Protein AF-0000000070610075 (afdb_homodimer)

pLDDT: mean 89.37, std 13.13, range [22.16, 98.75]

InterPro domains:
  IPR001683 Phox homology [PF00787] (9-85)
  IPR001683 Phox homology [PS50195] (1-91)
  IPR001683 Phox homology [SM00312] (6-87)
  IPR019497 Sorting nexin protein, WASP-binding domain [PF10456] (89-323)
  IPR027267 AH/BAR domain superfamily [G3DSA:1.20.1270.60] (136-324)
  IPR036871 PX domain superfamily [G3DSA:3.30.1520.10] (2-102)
  IPR036871 PX domain superfamily [SSF64268] (10-88)

Structure (mmCIF, N/CA/C/O backbone):
data_AF-0000000070610075-model_v1
#
loop_
_entity.id
_entity.type
_entity.pdbx_description
1 polymer 'Putative sorting nexin lst-4 isoform X2'
#
loop_
_atom_site.group_PDB
_atom_site.id
_atom_site.type_symbol
_atom_site.label_atom_id
_atom_site.label_alt_id
_atom_site.label_comp_id
_atom_site.label_asym_id
_atom_site.label_entity_id
_atom_site.label_seq_id
_atom_site.pdbx_PDB_ins_code
_atom_site.Cartn_x
_atom_site.Cartn_y
_atom_site.Cartn_z
_atom_site.occupancy
_atom_site.B_iso_or_equiv
_atom_site.auth_seq_id
_atom_site.auth_comp_id
_atom_site.auth_asym_id
_atom_site.auth_atom_id
_atom_site.pdbx_PDB_model_num
ATOM 1 N N . MET A 1 1 ? -6.066 -34.938 -38.594 1 22.48 1 MET A N 1
ATOM 2 C CA . MET A 1 1 ? -7.516 -35.031 -38.75 1 22.48 1 MET A CA 1
ATOM 3 C C . MET A 1 1 ? -8.227 -34.594 -37.5 1 22.48 1 MET A C 1
ATOM 5 O O . MET A 1 1 ? -9.328 -34.031 -37.531 1 22.48 1 MET A O 1
ATOM 9 N N . LEU A 1 2 ? -7.781 -35.125 -36.25 1 25.64 2 LEU A N 1
ATOM 10 C CA . LEU A 1 2 ? -8.727 -35.031 -35.156 1 25.64 2 LEU A CA 1
ATOM 11 C C . LEU A 1 2 ? -8.773 -33.625 -34.594 1 25.64 2 LEU A C 1
ATOM 13 O O . LEU A 1 2 ? -8.016 -33.281 -33.656 1 25.64 2 LEU A O 1
ATOM 17 N N . SER A 1 3 ? -8.734 -32.656 -35.531 1 30.2 3 SER A N 1
ATOM 18 C CA . SER A 1 3 ? -8.742 -31.266 -35.125 1 30.2 3 SER A CA 1
ATOM 19 C C . SER A 1 3 ? -10.047 -30.891 -34.438 1 30.2 3 SER A C 1
ATOM 21 O O . SER A 1 3 ? -10.406 -29.703 -34.375 1 30.2 3 SER A O 1
ATOM 23 N N . ALA A 1 4 ? -10.992 -31.828 -34.094 1 33.69 4 ALA A N 1
ATOM 24 C CA . ALA A 1 4 ? -12.328 -31.438 -33.625 1 33.69 4 ALA A CA 1
ATOM 25 C C . ALA A 1 4 ? -12.25 -30.719 -32.281 1 33.69 4 ALA A C 1
ATOM 27 O O . ALA A 1 4 ? -12.148 -31.375 -31.25 1 33.69 4 ALA A O 1
ATOM 28 N N . ARG A 1 5 ? -11.672 -29.5 -32.188 1 34.66 5 ARG A N 1
ATOM 29 C CA . ARG A 1 5 ? -11.75 -28.641 -31 1 34.66 5 ARG A CA 1
ATOM 30 C C . ARG A 1 5 ? -13.203 -28.344 -30.641 1 34.66 5 ARG A C 1
ATOM 32 O O . ARG A 1 5 ? -13.859 -27.547 -31.312 1 34.66 5 ARG A O 1
ATOM 39 N N . LYS A 1 6 ? -14.133 -29.266 -30.312 1 39.03 6 LYS A N 1
ATOM 40 C CA . LYS A 1 6 ? -15.5 -29.016 -29.875 1 39.03 6 LYS A CA 1
ATOM 41 C C . LYS A 1 6 ? -15.578 -27.844 -28.906 1 39.03 6 LYS A C 1
ATOM 43 O O . LYS A 1 6 ? -14.844 -27.812 -27.906 1 39.03 6 LYS A O 1
ATOM 48 N N . GLN A 1 7 ? -15.945 -26.719 -29.344 1 37 7 GLN A N 1
ATOM 49 C CA . GLN A 1 7 ? -16.344 -25.531 -28.594 1 37 7 GLN A CA 1
ATOM 50 C C . GLN A 1 7 ? -17.125 -25.906 -27.328 1 37 7 GLN A C 1
ATOM 52 O O . GLN A 1 7 ? -18.25 -26.406 -27.422 1 37 7 GLN A O 1
ATOM 57 N N . PHE A 1 8 ? -16.578 -26.297 -26.297 1 44 8 PHE A N 1
ATOM 58 C CA . PHE A 1 8 ? -17.125 -26.672 -25.016 1 44 8 PHE A CA 1
ATOM 59 C C . PHE A 1 8 ? -17.984 -25.562 -24.422 1 44 8 PHE A C 1
ATOM 61 O O . PHE A 1 8 ? -17.547 -24.422 -24.328 1 44 8 PHE A O 1
ATOM 68 N N . SER A 1 9 ? -19.234 -25.609 -24.672 1 42.66 9 SER A N 1
ATOM 69 C CA . SER A 1 9 ? -20.156 -24.609 -24.141 1 42.66 9 SER A CA 1
ATOM 70 C C . SER A 1 9 ? -20.031 -24.484 -22.625 1 42.66 9 SER A C 1
ATOM 72 O O . SER A 1 9 ? -19.953 -25.5 -21.922 1 42.66 9 SER A O 1
ATOM 74 N N . LYS A 1 10 ? -19.797 -23.406 -22.062 1 51.94 10 LYS A N 1
ATOM 75 C CA . LYS A 1 10 ? -19.844 -22.906 -20.688 1 51.94 10 LYS A CA 1
ATOM 76 C C . LYS A 1 10 ? -21.031 -23.484 -19.922 1 51.94 10 LYS A C 1
ATOM 78 O O . LYS A 1 10 ? -21 -23.594 -18.703 1 51.94 10 LYS A O 1
ATOM 83 N N . GLN A 1 11 ? -21.984 -23.906 -20.625 1 51.22 11 GLN A N 1
ATOM 84 C CA . GLN A 1 11 ? -23.281 -24.234 -20.047 1 51.22 11 GLN A CA 1
ATOM 85 C C . GLN A 1 11 ? -23.266 -25.641 -19.422 1 51.22 11 GLN A C 1
ATOM 87 O O . GLN A 1 11 ? -23.953 -25.891 -18.438 1 51.22 11 GLN A O 1
ATOM 92 N N . SER A 1 12 ? -22.594 -26.578 -19.938 1 51.31 12 SER A N 1
ATOM 93 C CA . SER A 1 12 ? -22.766 -27.953 -19.5 1 51.31 12 SER A CA 1
ATOM 94 C C . SER A 1 12 ? -22 -28.219 -18.203 1 51.31 12 SER A C 1
ATOM 96 O O . SER A 1 12 ? -22.453 -28.984 -17.344 1 51.31 12 SER A O 1
ATOM 98 N N . VAL A 1 13 ? -20.844 -27.734 -17.953 1 57.19 13 VAL A N 1
ATOM 99 C CA . VAL A 1 13 ? -20.047 -27.969 -16.75 1 57.19 13 VAL A CA 1
ATOM 100 C C . VAL A 1 13 ? -20.703 -27.328 -15.547 1 57.19 13 VAL A C 1
ATOM 102 O O . VAL A 1 13 ? -20.516 -27.766 -14.406 1 57.19 13 VAL A O 1
ATOM 105 N N . SER A 1 14 ? -21.578 -26.297 -15.875 1 59.12 14 SER A N 1
ATOM 106 C CA . SER A 1 14 ? -22.188 -25.484 -14.828 1 59.12 14 SER A CA 1
ATOM 107 C C . SER A 1 14 ? -23.172 -26.297 -13.992 1 59.12 14 SER A C 1
ATOM 109 O O . SER A 1 14 ? -23.609 -25.844 -12.938 1 59.12 14 SER A O 1
ATOM 111 N N . ARG A 1 15 ? -23.203 -27.719 -14.438 1 65.38 15 ARG A N 1
ATOM 112 C CA . ARG A 1 15 ? -24.234 -28.406 -13.68 1 65.38 15 ARG A CA 1
ATOM 113 C C . ARG A 1 15 ? -23.625 -29.516 -12.82 1 65.38 15 ARG A C 1
ATOM 115 O O . ARG A 1 15 ? -24.344 -30.266 -12.164 1 65.38 15 ARG A O 1
ATOM 122 N N . ARG A 1 16 ? -22.375 -29.562 -12.805 1 85.31 16 ARG A N 1
ATOM 123 C CA . ARG A 1 16 ? -21.734 -30.641 -12.062 1 85.31 16 ARG A CA 1
ATOM 124 C C . ARG A 1 16 ? -21.5 -30.234 -10.609 1 85.31 16 ARG A C 1
ATOM 126 O O . ARG A 1 16 ? -21.141 -29.094 -10.328 1 85.31 16 ARG A O 1
ATOM 133 N N . ARG A 1 17 ? -21.844 -31.297 -9.773 1 86.19 17 ARG A N 1
ATOM 134 C CA . ARG A 1 17 ? -21.547 -31.125 -8.352 1 86.19 17 ARG A CA 1
ATOM 135 C C . ARG A 1 17 ? -20.141 -31.578 -8.023 1 86.19 17 ARG A C 1
ATOM 137 O O . ARG A 1 17 ? -19.484 -32.25 -8.828 1 86.19 17 ARG A O 1
ATOM 144 N N . TYR A 1 18 ? -19.656 -31.266 -6.855 1 89.88 18 TYR A N 1
ATOM 145 C CA . TYR A 1 18 ? -18.281 -31.578 -6.453 1 89.88 18 TYR A CA 1
ATOM 146 C C . TYR A 1 18 ? -18.047 -33.062 -6.41 1 89.88 18 TYR A C 1
ATOM 148 O O . TYR A 1 18 ? -16.969 -33.562 -6.742 1 89.88 18 TYR A O 1
ATOM 156 N N . LYS A 1 19 ? -19.078 -33.781 -6.023 1 90.81 19 LYS A N 1
ATOM 157 C CA . LYS A 1 19 ? -18.938 -35.219 -5.945 1 90.81 19 LYS A CA 1
ATOM 158 C C . LYS A 1 19 ? -18.609 -35.844 -7.312 1 90.81 19 LYS A C 1
ATOM 160 O O . LYS A 1 19 ? -17.906 -36.844 -7.41 1 90.81 19 LYS A O 1
ATOM 165 N N . HIS A 1 20 ? -19.125 -35.25 -8.391 1 92.5 20 HIS A N 1
ATOM 166 C CA . HIS A 1 20 ? -18.828 -35.688 -9.742 1 92.5 20 HIS A CA 1
ATOM 167 C C . HIS A 1 20 ? -17.359 -35.438 -10.102 1 92.5 20 HIS A C 1
ATOM 169 O O . HIS A 1 20 ? -16.703 -36.281 -10.719 1 92.5 20 HIS A O 1
ATOM 175 N N . PHE A 1 21 ? -16.891 -34.312 -9.648 1 94.06 21 PHE A N 1
ATOM 176 C CA . PHE A 1 21 ? -15.492 -33.938 -9.875 1 94.06 21 PHE A CA 1
ATOM 177 C C . PHE A 1 21 ? -14.57 -34.906 -9.117 1 94.06 21 PHE A C 1
ATOM 179 O O . PHE A 1 21 ? -13.555 -35.344 -9.656 1 94.06 21 PHE A O 1
ATOM 186 N N . ASP A 1 22 ? -14.961 -35.188 -7.961 1 93.88 22 ASP A N 1
ATOM 187 C CA . ASP A 1 22 ? -14.195 -36.125 -7.156 1 93.88 22 ASP A CA 1
ATOM 188 C C . ASP A 1 22 ? -14.094 -37.469 -7.844 1 93.88 22 ASP A C 1
ATOM 190 O O . ASP A 1 22 ? -13.016 -38.062 -7.906 1 93.88 22 ASP A O 1
ATOM 194 N N . TRP A 1 23 ? -15.133 -37.875 -8.352 1 94.88 23 TRP A N 1
ATOM 195 C CA . TRP A 1 23 ? -15.172 -39.188 -9.016 1 94.88 23 TRP A CA 1
ATOM 196 C C . TRP A 1 23 ? -14.297 -39.188 -10.266 1 94.88 23 TRP A C 1
ATOM 198 O O . TRP A 1 23 ? -13.5 -40.094 -10.469 1 94.88 23 TRP A O 1
ATOM 208 N N . ILE A 1 24 ? -14.539 -38.219 -11.133 1 95.62 24 ILE A N 1
ATOM 209 C CA . ILE A 1 24 ? -13.812 -38.219 -12.398 1 95.62 24 ILE A CA 1
ATOM 210 C C . ILE A 1 24 ? -12.32 -38.062 -12.133 1 95.62 24 ILE A C 1
ATOM 212 O O . ILE A 1 24 ? -11.492 -38.625 -12.836 1 95.62 24 ILE A O 1
ATOM 216 N N . HIS A 1 25 ? -11.977 -37.25 -11.148 1 95.38 25 HIS A N 1
ATOM 217 C CA . HIS A 1 25 ? -10.57 -37.094 -10.797 1 95.38 25 HIS A CA 1
ATOM 218 C C . HIS A 1 25 ? -9.953 -38.406 -10.375 1 95.38 25 HIS A C 1
ATOM 220 O O . HIS A 1 25 ? -8.883 -38.781 -10.859 1 95.38 25 HIS A O 1
ATOM 226 N N . THR A 1 26 ? -10.625 -39.125 -9.531 1 94.44 26 THR A N 1
ATOM 227 C CA . THR A 1 26 ? -10.164 -40.406 -9.047 1 94.44 26 THR A CA 1
ATOM 228 C C . THR A 1 26 ? -10.062 -41.406 -10.188 1 94.44 26 THR A C 1
ATOM 230 O O . THR A 1 26 ? -9.078 -42.156 -10.289 1 94.44 26 THR A O 1
ATOM 233 N N . HIS A 1 27 ? -11.016 -41.375 -11.016 1 94.75 27 HIS A N 1
ATOM 234 C CA . HIS A 1 27 ? -11.039 -42.344 -12.125 1 94.75 27 HIS A CA 1
ATOM 235 C C . HIS A 1 27 ? -9.906 -42.062 -13.109 1 94.75 27 HIS A C 1
ATOM 237 O O . HIS A 1 27 ? -9.219 -43 -13.539 1 94.75 27 HIS A O 1
ATOM 243 N N . LEU A 1 28 ? -9.766 -40.812 -13.461 1 94.38 28 LEU A N 1
ATOM 244 C CA . LEU A 1 28 ? -8.711 -40.469 -14.414 1 94.38 28 LEU A CA 1
ATOM 245 C C . LEU A 1 28 ? -7.336 -40.781 -13.844 1 94.38 28 LEU A C 1
ATOM 247 O O . LEU A 1 28 ? -6.453 -41.25 -14.562 1 94.38 28 LEU A O 1
ATOM 251 N N . THR A 1 29 ? -7.164 -40.562 -12.531 1 92.5 29 THR A N 1
ATOM 252 C CA . THR A 1 29 ? -5.891 -40.844 -11.875 1 92.5 29 THR A CA 1
ATOM 253 C C . THR A 1 29 ? -5.605 -42.344 -11.883 1 92.5 29 THR A C 1
ATOM 255 O O . THR A 1 29 ? -4.457 -42.781 -12.055 1 92.5 29 THR A O 1
ATOM 258 N N . PHE A 1 30 ? -6.598 -43.062 -11.758 1 91.06 30 PHE A N 1
ATOM 259 C CA . PHE A 1 30 ? -6.465 -44.531 -11.766 1 91.06 30 PHE A CA 1
ATOM 260 C C . PHE A 1 30 ? -6.223 -45.031 -13.188 1 91.06 30 PHE A C 1
ATOM 262 O O . PHE A 1 30 ? -5.387 -45.906 -13.398 1 91.06 30 PHE A O 1
ATOM 269 N N . LYS A 1 31 ? -6.883 -44.531 -14.133 1 91.81 31 LYS A N 1
ATOM 270 C CA . LYS A 1 31 ? -6.812 -44.969 -15.516 1 91.81 31 LYS A CA 1
ATOM 271 C C . LYS A 1 31 ? -5.477 -44.625 -16.156 1 91.81 31 LYS A C 1
ATOM 273 O O . LYS A 1 31 ? -4.914 -45.406 -16.922 1 91.81 31 LYS A O 1
ATOM 278 N N . PHE A 1 32 ? -5.035 -43.406 -15.805 1 91.56 32 PHE A N 1
ATOM 279 C CA . PHE A 1 32 ? -3.807 -42.906 -16.406 1 91.56 32 PHE A CA 1
ATOM 280 C C . PHE A 1 32 ? -2.75 -42.656 -15.344 1 91.56 32 PHE A C 1
ATOM 282 O O . PHE A 1 32 ? -2.398 -41.5 -15.086 1 91.56 32 PHE A O 1
ATOM 289 N N . PRO A 1 33 ? -2.119 -43.656 -14.875 1 86.56 33 PRO A N 1
ATOM 290 C CA . PRO A 1 33 ? -1.161 -43.438 -13.781 1 86.56 33 PRO A CA 1
ATOM 291 C C . PRO A 1 33 ? 0.086 -42.688 -14.227 1 86.56 33 PRO A C 1
ATOM 293 O O . PRO A 1 33 ? 0.824 -42.156 -13.383 1 86.56 33 PRO A O 1
ATOM 296 N N . PHE A 1 34 ? 0.301 -42.594 -15.461 1 88.06 34 PHE A N 1
ATOM 297 C CA . PHE A 1 34 ? 1.523 -41.969 -15.945 1 88.06 34 PHE A CA 1
ATOM 298 C C . PHE A 1 34 ? 1.267 -40.5 -16.344 1 88.06 34 PHE A C 1
ATOM 300 O O . PHE A 1 34 ? 2.188 -39.812 -16.75 1 88.06 34 PHE A O 1
ATOM 307 N N . LEU A 1 35 ? 0.097 -40.094 -16.281 1 92.62 35 LEU A N 1
ATOM 308 C CA . LEU A 1 35 ? -0.238 -38.688 -16.625 1 92.62 35 LEU A CA 1
ATOM 309 C C . LEU A 1 35 ? -0.433 -37.875 -15.359 1 92.62 35 LEU A C 1
ATOM 311 O O . LEU A 1 35 ? -1.184 -38.25 -14.461 1 92.62 35 LEU A O 1
ATOM 315 N N . PRO A 1 36 ? 0.34 -36.781 -15.289 1 93.44 36 PRO A N 1
ATOM 316 C CA . PRO A 1 36 ? 0.115 -35.906 -14.141 1 93.44 36 PRO A CA 1
ATOM 317 C C . PRO A 1 36 ? -1.237 -35.188 -14.203 1 93.44 36 PRO A C 1
ATOM 319 O O . PRO A 1 36 ? -1.519 -34.469 -15.156 1 93.44 36 PRO A O 1
ATOM 322 N N . ILE A 1 37 ? -2.107 -35.406 -13.25 1 93.12 37 ILE A N 1
ATOM 323 C CA . ILE A 1 37 ? -3.414 -34.781 -13.148 1 93.12 37 ILE A CA 1
ATOM 324 C C . ILE A 1 37 ? -3.447 -33.875 -11.914 1 93.12 37 ILE A C 1
ATOM 326 O O . ILE A 1 37 ? -3.188 -34.312 -10.797 1 93.12 37 ILE A O 1
ATOM 330 N N . PRO A 1 38 ? -3.736 -32.594 -12.164 1 91.81 38 PRO A N 1
ATOM 331 C CA . PRO A 1 38 ? -3.756 -31.688 -11.023 1 91.81 38 PRO A CA 1
ATOM 332 C C . PRO A 1 38 ? -4.867 -32 -10.031 1 91.81 38 PRO A C 1
ATOM 334 O O . PRO A 1 38 ? -5.906 -32.562 -10.414 1 91.81 38 PRO A O 1
ATOM 337 N N . PRO A 1 39 ? -4.66 -31.609 -8.797 1 91.56 39 PRO A N 1
ATOM 338 C CA . PRO A 1 39 ? -5.691 -31.859 -7.781 1 91.56 39 PRO A CA 1
ATOM 339 C C . PRO A 1 39 ? -6.887 -30.922 -7.926 1 91.56 39 PRO A C 1
ATOM 341 O O . PRO A 1 39 ? -6.789 -29.875 -8.586 1 91.56 39 PRO A O 1
ATOM 344 N N . LEU A 1 40 ? -7.953 -31.391 -7.344 1 91.75 40 LEU A N 1
ATOM 345 C CA . LEU A 1 40 ? -9.125 -30.531 -7.219 1 91.75 40 LEU A CA 1
ATOM 346 C C . LEU A 1 40 ? -8.961 -29.547 -6.066 1 91.75 40 LEU A C 1
ATOM 348 O O . LEU A 1 40 ? -8.188 -29.797 -5.137 1 91.75 40 LEU A O 1
ATOM 352 N N . PRO A 1 41 ? -9.633 -28.375 -6.242 1 87.25 41 PRO A N 1
ATOM 353 C CA . PRO A 1 41 ? -9.617 -27.469 -5.09 1 87.25 41 PRO A CA 1
ATOM 354 C C . PRO A 1 41 ? -10.219 -28.109 -3.836 1 87.25 41 PRO A C 1
ATOM 356 O O . PRO A 1 41 ? -10.961 -29.078 -3.932 1 87.25 41 PRO A O 1
ATOM 359 N N . GLU A 1 42 ? -9.828 -27.5 -2.684 1 77.69 42 GLU A N 1
ATOM 360 C CA . GLU A 1 42 ? -10.281 -28.062 -1.415 1 77.69 42 GLU A CA 1
ATOM 361 C C . GLU A 1 42 ? -11.789 -27.906 -1.242 1 77.69 42 GLU A C 1
ATOM 363 O O . GLU A 1 42 ? -12.391 -26.984 -1.805 1 77.69 42 GLU A O 1
ATOM 368 N N . LYS A 1 43 ? -12.445 -28.906 -0.604 1 71.12 43 LYS A N 1
ATOM 369 C CA . LYS A 1 43 ? -13.875 -28.906 -0.34 1 71.12 43 LYS A CA 1
ATOM 370 C C . LYS A 1 43 ? -14.258 -27.766 0.605 1 71.12 43 LYS A C 1
ATOM 372 O O . LYS A 1 43 ? -15.297 -27.125 0.43 1 71.12 43 LYS A O 1
ATOM 377 N N . GLN A 1 44 ? -13.734 -27.75 1.812 1 62.12 44 GLN A N 1
ATOM 378 C CA . GLN A 1 44 ? -14.172 -26.781 2.814 1 62.12 44 GLN A CA 1
ATOM 379 C C . GLN A 1 44 ? -13.031 -25.859 3.229 1 62.12 44 GLN A C 1
ATOM 381 O O . GLN A 1 44 ? -11.867 -26.266 3.236 1 62.12 44 GLN A O 1
ATOM 386 N N . ILE A 1 45 ? -13.102 -24.547 2.85 1 58.53 45 ILE A N 1
ATOM 387 C CA . ILE A 1 45 ? -12.109 -23.688 3.492 1 58.53 45 ILE A CA 1
ATOM 388 C C . ILE A 1 45 ? -12.695 -23.094 4.773 1 58.53 45 ILE A C 1
ATOM 390 O O . ILE A 1 45 ? -13.891 -22.797 4.836 1 58.53 45 ILE A O 1
ATOM 394 N N . SER A 1 46 ? -11.984 -23.156 5.809 1 51.47 46 SER A N 1
ATOM 395 C CA . SER A 1 46 ? -12.312 -22.469 7.059 1 51.47 46 SER A CA 1
ATOM 396 C C . SER A 1 46 ? -12.289 -20.953 6.891 1 51.47 46 SER A C 1
ATOM 398 O O . SER A 1 46 ? -11.367 -20.406 6.285 1 51.47 46 SER A O 1
ATOM 400 N N . GLY A 1 47 ? -13.422 -20.172 7.266 1 54.34 47 GLY A N 1
ATOM 401 C CA . GLY A 1 47 ? -13.43 -18.75 7.609 1 54.34 47 GLY A CA 1
ATOM 402 C C . GLY A 1 47 ? -13.953 -17.875 6.496 1 54.34 47 GLY A C 1
ATOM 403 O O . GLY A 1 47 ? -14.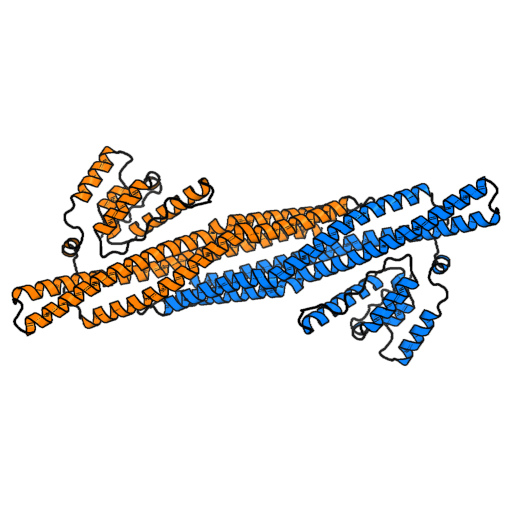078 -16.656 6.664 1 54.34 47 GLY A O 1
ATOM 404 N N . ARG A 1 48 ? -13.93 -18.406 5.223 1 56.31 48 ARG A N 1
ATOM 405 C CA . ARG A 1 48 ? -14.406 -17.469 4.207 1 56.31 48 ARG A CA 1
ATOM 406 C C . ARG A 1 48 ? -15.93 -17.469 4.129 1 56.31 48 ARG A C 1
ATOM 408 O O . ARG A 1 48 ? -16.578 -18.453 4.484 1 56.31 48 ARG A O 1
ATOM 415 N N . PHE A 1 49 ? -16.406 -16.281 3.938 1 61.22 49 PHE A N 1
ATOM 416 C CA . PHE A 1 49 ? -17.828 -16.188 3.67 1 61.22 49 PHE A CA 1
ATOM 417 C C . PHE A 1 49 ? -18.234 -17.203 2.6 1 61.22 49 PHE A C 1
ATOM 419 O O . PHE A 1 49 ? -17.516 -17.391 1.616 1 61.22 49 PHE A O 1
ATOM 426 N N . GLU A 1 50 ? -19.234 -17.906 2.869 1 65.69 50 GLU A N 1
ATOM 427 C CA . GLU A 1 50 ? -19.734 -19.047 2.115 1 65.69 50 GLU A CA 1
ATOM 428 C C . GLU A 1 50 ? -19.875 -18.719 0.633 1 65.69 50 GLU A C 1
ATOM 430 O O . GLU A 1 50 ? -19.484 -19.5 -0.227 1 65.69 50 GLU A O 1
ATOM 435 N N . GLU A 1 51 ? -20.312 -17.484 0.383 1 69 51 GLU A N 1
ATOM 436 C CA . GLU A 1 51 ? -20.578 -17.125 -1.01 1 69 51 GLU A CA 1
ATOM 437 C C . GLU A 1 51 ? -19.281 -16.922 -1.779 1 69 51 GLU A C 1
ATOM 439 O O . GLU A 1 51 ? -19.156 -17.344 -2.934 1 69 51 GLU A O 1
ATOM 444 N N . ASP A 1 52 ? -18.281 -16.391 -1.169 1 74.69 52 ASP A N 1
ATOM 445 C CA . ASP A 1 52 ? -17 -16.156 -1.805 1 74.69 52 ASP A CA 1
ATOM 446 C C . ASP A 1 52 ? -16.266 -17.469 -2.059 1 74.69 52 ASP A C 1
ATOM 448 O O . ASP A 1 52 ? -15.617 -17.641 -3.096 1 74.69 52 ASP A O 1
ATOM 452 N N . PHE A 1 53 ? -16.656 -18.328 -1.22 1 78.88 53 PHE A N 1
ATOM 453 C CA . PHE A 1 53 ? -16.016 -19.625 -1.34 1 78.88 53 PHE A CA 1
ATOM 454 C C . PHE A 1 53 ? -16.578 -20.406 -2.525 1 78.88 53 PHE A C 1
ATOM 456 O O . PHE A 1 53 ? -15.82 -21.016 -3.279 1 78.88 53 PHE A O 1
ATOM 463 N N . ILE A 1 54 ? -17.828 -20.359 -2.676 1 80.88 54 ILE A N 1
ATOM 464 C CA . ILE A 1 54 ? -18.484 -21.094 -3.752 1 80.88 54 ILE A CA 1
ATOM 465 C C . ILE A 1 54 ? -18 -20.562 -5.102 1 80.88 54 ILE A C 1
ATOM 467 O O . ILE A 1 54 ? -17.703 -21.344 -6.008 1 80.88 54 ILE A O 1
ATOM 471 N N . GLU A 1 55 ? -17.953 -19.312 -5.172 1 81.81 55 GLU A N 1
ATOM 472 C CA . GLU A 1 55 ? -17.5 -18.703 -6.422 1 81.81 55 GLU A CA 1
ATOM 473 C C . GLU A 1 55 ? -16.047 -19.047 -6.711 1 81.81 55 GLU A C 1
ATOM 475 O O . GLU A 1 55 ? -15.688 -19.344 -7.855 1 81.81 55 GLU A O 1
ATOM 480 N N . TYR A 1 56 ? -15.32 -19.047 -5.734 1 83.12 56 TYR A N 1
ATOM 481 C CA . TYR A 1 56 ? -13.914 -19.406 -5.844 1 83.12 56 TYR A CA 1
ATOM 482 C C . TYR A 1 56 ? -13.758 -20.859 -6.301 1 83.12 56 TYR A C 1
ATOM 484 O O . TYR A 1 56 ? -13 -21.141 -7.23 1 83.12 56 TYR A O 1
ATOM 492 N N . ARG A 1 57 ? -14.477 -21.656 -5.664 1 85.62 57 ARG A N 1
ATOM 493 C CA . ARG A 1 57 ? -14.398 -23.062 -6 1 85.62 57 ARG A CA 1
ATOM 494 C C . ARG A 1 57 ? -14.836 -23.312 -7.441 1 85.62 57 ARG A C 1
ATOM 496 O O . ARG A 1 57 ? -14.211 -24.094 -8.156 1 85.62 57 ARG A O 1
ATOM 503 N N . MET A 1 58 ? -15.875 -22.672 -7.809 1 86.94 58 MET A N 1
ATOM 504 C CA . MET A 1 58 ? -16.359 -22.812 -9.18 1 86.94 58 MET A CA 1
ATOM 505 C C . MET A 1 58 ? -15.289 -22.391 -10.18 1 86.94 58 MET A C 1
ATOM 507 O O . MET A 1 58 ? -15.086 -23.078 -11.195 1 86.94 58 MET A O 1
ATOM 511 N N . THR A 1 59 ? -14.617 -21.375 -9.883 1 87.25 59 THR A N 1
ATOM 512 C CA . THR A 1 59 ? -13.562 -20.875 -10.758 1 87.25 59 THR A CA 1
ATOM 513 C C . THR A 1 59 ? -12.422 -21.875 -10.852 1 87.25 59 THR A C 1
ATOM 515 O O . THR A 1 59 ? -11.898 -22.141 -11.938 1 87.25 59 THR A O 1
ATOM 518 N N . MET A 1 60 ? -12.133 -22.438 -9.75 1 89.88 60 MET A N 1
ATOM 519 C CA . MET A 1 60 ? -11.047 -23.406 -9.703 1 89.88 60 MET A CA 1
ATOM 520 C C . MET A 1 60 ? -11.422 -24.672 -10.469 1 89.88 60 MET A C 1
ATOM 522 O O . MET A 1 60 ? -10.586 -25.25 -11.18 1 89.88 60 MET A O 1
ATOM 526 N N . LEU A 1 61 ? -12.656 -25.078 -10.32 1 91.5 61 LEU A N 1
ATOM 527 C CA . LEU A 1 61 ? -13.117 -26.281 -11 1 91.5 61 LEU A CA 1
ATOM 528 C C . LEU A 1 61 ? -13.172 -26.062 -12.508 1 91.5 61 LEU A C 1
ATOM 530 O O . LEU A 1 61 ? -12.836 -26.953 -13.289 1 91.5 61 LEU A O 1
ATOM 534 N N . GLN A 1 62 ? -13.547 -24.891 -12.82 1 90.62 62 GLN A N 1
ATOM 535 C CA . GLN A 1 62 ? -13.555 -24.562 -14.242 1 90.62 62 GLN A CA 1
ATOM 536 C C . GLN A 1 62 ? -12.141 -24.594 -14.82 1 90.62 62 GLN A C 1
ATOM 538 O O . GLN A 1 62 ? -11.93 -25.094 -15.93 1 90.62 62 GLN A O 1
ATOM 543 N N . SER A 1 63 ? -11.242 -24.062 -14.141 1 91.25 63 SER A N 1
ATOM 544 C CA . SER A 1 63 ? -9.844 -24.094 -14.562 1 91.25 63 SER A CA 1
ATOM 545 C C . SER A 1 63 ? -9.336 -25.516 -14.703 1 91.25 63 SER A C 1
ATOM 547 O O . SER A 1 63 ? -8.594 -25.844 -15.625 1 91.25 63 SER A O 1
ATOM 549 N N . TRP A 1 64 ? -9.766 -26.281 -13.805 1 93.75 64 TRP A N 1
ATOM 550 C CA . TRP A 1 64 ? -9.383 -27.688 -13.836 1 93.75 64 TRP A CA 1
ATOM 551 C C . TRP A 1 64 ? -9.906 -28.375 -15.102 1 93.75 64 TRP A C 1
ATOM 553 O O . TRP A 1 64 ? -9.156 -29.078 -15.789 1 93.75 64 TRP A O 1
ATOM 563 N N . VAL A 1 65 ? -11.117 -28.125 -15.414 1 93.56 65 VAL A N 1
ATOM 564 C CA . VAL A 1 65 ? -11.734 -28.703 -16.609 1 93.56 65 VAL A CA 1
ATOM 565 C C . VAL A 1 65 ? -11.008 -28.234 -17.859 1 93.56 65 VAL A C 1
ATOM 567 O O . VAL A 1 65 ? -10.711 -29.031 -18.75 1 93.56 65 VAL A O 1
ATOM 570 N N . GLU A 1 66 ? -10.703 -27.031 -17.844 1 92.44 66 GLU A N 1
ATOM 571 C CA . GLU A 1 66 ? -10.008 -26.469 -18.984 1 92.44 66 GLU A CA 1
ATOM 572 C C . GLU A 1 66 ? -8.641 -27.109 -19.172 1 92.44 66 GLU A C 1
ATOM 574 O O . GLU A 1 66 ? -8.219 -27.359 -20.312 1 92.44 66 GLU A O 1
ATOM 579 N N . ARG A 1 67 ? -8 -27.344 -18.141 1 93.25 67 ARG A N 1
ATOM 580 C CA . ARG A 1 67 ? -6.684 -27.969 -18.219 1 93.25 67 ARG A CA 1
ATOM 581 C C . ARG A 1 67 ? -6.777 -29.391 -18.766 1 93.25 67 ARG A C 1
ATOM 583 O O . ARG A 1 67 ? -5.965 -29.797 -19.594 1 93.25 67 ARG A O 1
ATOM 590 N N . ILE A 1 68 ? -7.758 -30.125 -18.312 1 94.38 68 ILE A N 1
ATOM 591 C CA . ILE A 1 68 ? -7.957 -31.484 -18.797 1 94.38 68 ILE A CA 1
ATOM 592 C C . ILE A 1 68 ? -8.305 -31.453 -20.281 1 94.38 68 ILE A C 1
ATOM 594 O O . ILE A 1 68 ? -7.828 -32.281 -21.062 1 94.38 68 ILE A O 1
ATOM 598 N N . CYS A 1 69 ? -9.047 -30.469 -20.641 1 93.5 69 CYS A N 1
ATOM 599 C CA . CYS A 1 69 ? -9.469 -30.344 -22.031 1 93.5 69 CYS A CA 1
ATOM 600 C C . CYS A 1 69 ? -8.281 -30.047 -22.938 1 93.5 69 CYS A C 1
ATOM 602 O O . CYS A 1 69 ? -8.281 -30.406 -24.125 1 93.5 69 CYS A O 1
ATOM 604 N N . ARG A 1 70 ? -7.289 -29.516 -22.438 1 92.69 70 ARG A N 1
ATOM 605 C CA . ARG A 1 70 ? -6.133 -29.109 -23.219 1 92.69 70 ARG A CA 1
ATOM 606 C C . ARG A 1 70 ? -5.125 -30.25 -23.328 1 92.69 70 ARG A C 1
ATOM 608 O O . ARG A 1 70 ? -4.211 -30.203 -24.156 1 92.69 70 ARG A O 1
ATOM 615 N N . HIS A 1 71 ? -5.27 -31.172 -22.531 1 94.44 71 HIS A N 1
ATOM 616 C CA . HIS A 1 71 ? -4.332 -32.281 -22.562 1 94.44 71 HIS A CA 1
ATOM 617 C C . HIS A 1 71 ? -4.664 -33.25 -23.703 1 94.44 71 HIS A C 1
ATOM 619 O O . HIS A 1 71 ? -5.809 -33.688 -23.828 1 94.44 71 HIS A O 1
ATOM 625 N N . PRO A 1 72 ? -3.73 -33.594 -24.5 1 92.56 72 PRO A N 1
ATOM 626 C CA . PRO A 1 72 ? -3.99 -34.344 -25.719 1 92.56 72 PRO A CA 1
ATOM 627 C C . PRO A 1 72 ? -4.574 -35.719 -25.438 1 92.56 72 PRO A C 1
ATOM 629 O O . PRO A 1 72 ? -5.367 -36.25 -26.219 1 92.56 72 PRO A O 1
ATOM 632 N N . VAL A 1 73 ? -4.176 -36.406 -24.391 1 92.44 73 VAL A N 1
ATOM 633 C CA . VAL A 1 73 ? -4.617 -37.75 -24.094 1 92.44 73 VAL A CA 1
ATOM 634 C C . VAL A 1 73 ? -5.875 -37.719 -23.219 1 92.44 73 VAL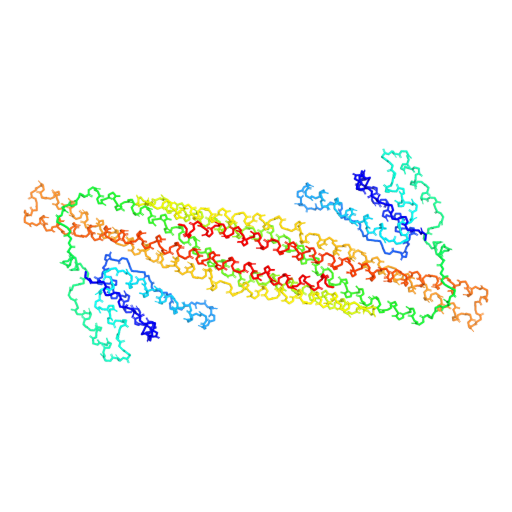 A C 1
ATOM 636 O O . VAL A 1 73 ? -6.879 -38.344 -23.547 1 92.44 73 VAL A O 1
ATOM 639 N N . LEU A 1 74 ? -5.883 -36.906 -22.219 1 93.44 74 LEU A N 1
ATOM 640 C CA . LEU A 1 74 ? -6.984 -36.844 -21.266 1 93.44 74 LEU A CA 1
ATOM 641 C C . LEU A 1 74 ? -8.25 -36.344 -21.938 1 93.44 74 LEU A C 1
ATOM 643 O O . LEU A 1 74 ? -9.359 -36.781 -21.625 1 93.44 74 LEU A O 1
ATOM 647 N N . SER A 1 75 ? -8.086 -35.438 -22.828 1 93.56 75 SER A N 1
ATOM 648 C CA . SER A 1 75 ? -9.242 -34.844 -23.484 1 93.56 75 SER A CA 1
ATOM 649 C C . SER A 1 75 ? -9.969 -35.844 -24.359 1 93.56 75 SER A C 1
ATOM 651 O O . SER A 1 75 ? -11.141 -35.656 -24.703 1 93.56 75 SER A O 1
ATOM 653 N N . GLN A 1 76 ? -9.289 -36.875 -24.672 1 91.69 76 GLN A N 1
ATOM 654 C CA . GLN A 1 76 ? -9.859 -37.875 -25.562 1 91.69 76 GLN A CA 1
ATOM 655 C C . GLN A 1 76 ? -10.477 -39.031 -24.781 1 91.69 76 GLN A C 1
ATOM 657 O O . GLN A 1 76 ? -11.07 -39.938 -25.359 1 91.69 76 GLN A O 1
ATOM 662 N N . SER A 1 77 ? -10.32 -38.969 -23.547 1 91.62 77 SER A N 1
ATOM 663 C CA . SER A 1 77 ? -10.883 -40.031 -22.703 1 91.62 77 SER A CA 1
ATOM 664 C C . SER A 1 77 ? -12.398 -40.062 -22.797 1 91.62 77 SER A C 1
ATOM 666 O O . SER A 1 77 ? -13.055 -39.031 -22.672 1 91.62 77 SER A O 1
ATOM 668 N N . GLU A 1 78 ? -12.93 -41.219 -22.984 1 91.31 78 GLU A N 1
ATOM 669 C CA . GLU A 1 78 ? -14.383 -41.375 -23.078 1 91.31 78 GLU A CA 1
ATOM 670 C C . GLU A 1 78 ? -15.062 -41 -21.766 1 91.31 78 GLU A C 1
ATOM 672 O O . GLU A 1 78 ? -16.156 -40.438 -21.766 1 91.31 78 GLU A O 1
ATOM 677 N N . THR A 1 79 ? -14.367 -41.375 -20.797 1 92.44 79 THR A N 1
ATOM 678 C CA . THR A 1 79 ? -14.922 -41.062 -19.484 1 92.44 79 THR A CA 1
ATOM 679 C C . THR A 1 79 ? -15.023 -39.562 -19.281 1 92.44 79 THR A C 1
ATOM 681 O O . THR A 1 79 ? -16.016 -39.062 -18.75 1 92.44 79 THR A O 1
ATOM 684 N N . PHE A 1 80 ? -14.039 -38.844 -19.641 1 94.12 80 PHE A N 1
ATOM 685 C CA . PHE A 1 80 ? -14.062 -37.406 -19.5 1 94.12 80 PHE A CA 1
ATOM 686 C C . PHE A 1 80 ? -15.117 -36.781 -20.406 1 94.12 80 PHE A C 1
ATOM 688 O O . PHE A 1 80 ? -15.805 -35.844 -20.016 1 94.12 80 PHE A O 1
ATOM 695 N N . HIS A 1 81 ? -15.273 -37.312 -21.531 1 92.62 81 HIS A N 1
ATOM 696 C CA . HIS A 1 81 ? -16.312 -36.844 -22.453 1 92.62 81 HIS A CA 1
ATOM 697 C C . HIS A 1 81 ? -17.703 -37.031 -21.844 1 92.62 81 HIS A C 1
ATOM 699 O O . HIS A 1 81 ? -18.562 -36.156 -21.984 1 92.62 81 HIS A O 1
ATOM 705 N N . HIS A 1 82 ? -17.844 -38.156 -21.266 1 92.19 82 HIS A N 1
ATOM 706 C CA . HIS A 1 82 ? -19.109 -38.406 -20.578 1 92.19 82 HIS A CA 1
ATOM 707 C C . HIS A 1 82 ? -19.344 -37.375 -19.469 1 92.19 82 HIS A C 1
ATOM 709 O O . HIS A 1 82 ? -20.469 -36.906 -19.297 1 92.19 82 HIS A O 1
ATOM 715 N N . PHE A 1 83 ? -18.344 -37.094 -18.812 1 93.75 83 PHE A N 1
ATOM 716 C CA . PHE A 1 83 ? -18.422 -36.125 -17.719 1 93.75 83 PHE A CA 1
ATOM 717 C C . PHE A 1 83 ? -18.859 -34.781 -18.219 1 93.75 83 PHE A C 1
ATOM 719 O O . PHE A 1 83 ? -19.703 -34.125 -17.594 1 93.75 83 PHE A O 1
ATOM 726 N N . ILE A 1 84 ? -18.375 -34.281 -19.328 1 91.25 84 ILE A N 1
ATOM 727 C CA . ILE A 1 84 ? -18.594 -32.938 -19.781 1 91.25 84 ILE A CA 1
ATOM 728 C C . ILE A 1 84 ? -19.891 -32.844 -20.578 1 91.25 84 ILE A C 1
ATOM 730 O O . ILE A 1 84 ? -20.547 -31.812 -20.609 1 91.25 84 ILE A O 1
ATOM 734 N N . THR A 1 85 ? -20.344 -33.938 -21.109 1 89.25 85 THR A N 1
ATOM 735 C CA . THR A 1 85 ? -21.438 -33.844 -22.078 1 89.25 85 THR A CA 1
ATOM 736 C C . THR A 1 85 ? -22.703 -34.469 -21.5 1 89.25 85 THR A C 1
ATOM 738 O O . THR A 1 85 ? -23.812 -34.156 -21.984 1 89.25 85 THR A O 1
ATOM 741 N N . CYS A 1 86 ? -22.531 -35.312 -20.562 1 89.06 86 CYS A N 1
ATOM 742 C CA . CYS A 1 86 ? -23.703 -36 -20.047 1 89.06 86 CYS A CA 1
ATOM 743 C C . CYS A 1 86 ? -24.719 -35.031 -19.484 1 89.06 86 CYS A C 1
ATOM 745 O O . CYS A 1 86 ? -24.375 -34.125 -18.703 1 89.06 86 CYS A O 1
ATOM 747 N N . PRO A 1 87 ? -25.969 -35.188 -19.969 1 86.25 87 PRO A N 1
ATOM 748 C CA . PRO A 1 87 ? -27.016 -34.312 -19.406 1 86.25 87 PRO A CA 1
ATOM 749 C C . PRO A 1 87 ? -27.297 -34.594 -17.938 1 86.25 87 PRO A C 1
ATOM 751 O O . PRO A 1 87 ? -26.734 -35.531 -17.359 1 86.25 87 PRO A O 1
ATOM 754 N N . ASN A 1 88 ? -28.078 -33.719 -17.391 1 84.62 88 ASN A N 1
ATOM 755 C CA . ASN A 1 88 ? -28.438 -33.906 -15.984 1 84.62 88 ASN A CA 1
ATOM 756 C C . ASN A 1 88 ? -29.484 -35 -15.805 1 84.62 88 ASN A C 1
ATOM 758 O O . ASN A 1 88 ? -30.609 -34.719 -15.406 1 84.62 88 ASN A O 1
ATOM 762 N N . ASP A 1 89 ? -29.125 -36.094 -16.094 1 87.5 89 ASP A N 1
ATOM 763 C CA . ASP A 1 89 ? -29.906 -37.312 -15.984 1 87.5 89 ASP A CA 1
ATOM 764 C C . ASP A 1 89 ? -29.141 -38.375 -15.195 1 87.5 89 ASP A C 1
ATOM 766 O O . ASP A 1 89 ? -28.109 -38.875 -15.641 1 87.5 89 ASP A O 1
ATOM 770 N N . GLU A 1 90 ? -29.703 -38.781 -14.125 1 89.75 90 GLU A N 1
ATOM 771 C CA . GLU A 1 90 ? -29.031 -39.688 -13.195 1 89.75 90 GLU A CA 1
ATOM 772 C C . GLU A 1 90 ? -28.828 -41.062 -13.805 1 89.75 90 GLU A C 1
ATOM 774 O O . GLU A 1 90 ? -27.812 -41.719 -13.562 1 89.75 90 GLU A O 1
ATOM 779 N N . LYS A 1 91 ? -29.766 -41.438 -14.492 1 92.94 91 LYS A N 1
ATOM 780 C CA . LYS A 1 91 ? -29.656 -42.75 -15.117 1 92.94 91 LYS A CA 1
ATOM 781 C C . LYS A 1 91 ? -28.531 -42.781 -16.156 1 92.94 91 LYS A C 1
ATOM 783 O O . LYS A 1 91 ? -27.734 -43.719 -16.188 1 92.94 91 LYS A O 1
ATOM 788 N N . MET A 1 92 ? -28.469 -41.844 -17 1 92 92 MET A N 1
ATOM 789 C CA . MET A 1 92 ? -27.422 -41.75 -18 1 92 92 MET A CA 1
ATOM 790 C C . MET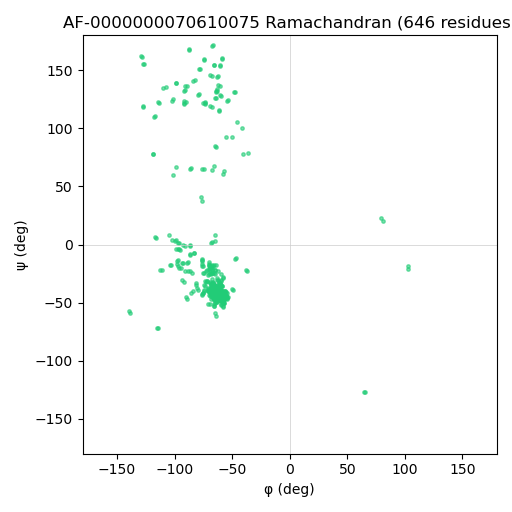 A 1 92 ? -26.047 -41.594 -17.359 1 92 92 MET A C 1
ATOM 792 O O . MET A 1 92 ? -25.078 -42.188 -17.828 1 92 92 MET A O 1
ATOM 796 N N . TRP A 1 93 ? -26.031 -40.781 -16.281 1 91.81 93 TRP A N 1
ATOM 797 C CA . TRP A 1 93 ? -24.781 -40.594 -15.555 1 91.81 93 TRP A CA 1
ATOM 798 C C . TRP A 1 93 ? -24.25 -41.906 -15.016 1 91.81 93 TRP A C 1
ATOM 800 O O . TRP A 1 93 ? -23.078 -42.25 -15.227 1 91.81 93 TRP A O 1
ATOM 810 N N . LYS A 1 94 ? -25.125 -42.656 -14.383 1 93.75 94 LYS A N 1
ATOM 811 C CA . LYS A 1 94 ? -24.734 -43.906 -13.766 1 93.75 94 LYS A CA 1
ATOM 812 C C . LYS A 1 94 ? -24.312 -44.938 -14.812 1 93.75 94 LYS A C 1
ATOM 814 O O . LYS A 1 94 ? -23.406 -45.75 -14.57 1 93.75 94 LYS A O 1
ATOM 819 N N . ALA A 1 95 ? -24.938 -44.875 -15.961 1 93.56 95 ALA A N 1
ATOM 820 C CA . ALA A 1 95 ? -24.578 -45.781 -17.047 1 93.56 95 ALA A CA 1
ATOM 821 C C . ALA A 1 95 ? -23.172 -45.531 -17.547 1 93.56 95 ALA A C 1
ATOM 823 O O . ALA A 1 95 ? -22.391 -46.438 -17.797 1 93.56 95 ALA A O 1
ATOM 824 N N . GLY A 1 96 ? -22.875 -44.312 -17.766 1 91.31 96 GLY A N 1
ATOM 825 C CA . GLY A 1 96 ? -21.531 -43.969 -18.188 1 91.31 96 GLY A CA 1
ATOM 826 C C . GLY A 1 96 ? -20.469 -44.25 -17.141 1 91.31 96 GLY A C 1
ATOM 827 O O . GLY A 1 96 ? -19.359 -44.688 -17.484 1 91.31 96 GLY A O 1
ATOM 828 N N . LYS A 1 97 ? -20.812 -44.031 -15.945 1 92.81 97 LYS A N 1
ATOM 829 C CA . LYS A 1 97 ? -19.906 -44.344 -14.836 1 92.81 97 LYS A CA 1
ATOM 830 C C . LYS A 1 97 ? -19.594 -45.844 -14.797 1 92.81 97 LYS A C 1
ATOM 832 O O . LYS A 1 97 ? -18.438 -46.219 -14.641 1 92.81 97 LYS A O 1
ATOM 837 N N . ARG A 1 98 ? -20.594 -46.656 -14.93 1 93.94 98 ARG A N 1
ATOM 838 C CA . ARG A 1 98 ? -20.422 -48.094 -14.906 1 93.94 98 ARG A CA 1
ATOM 839 C C . ARG A 1 98 ? -19.547 -48.562 -16.078 1 93.94 98 ARG A C 1
ATOM 841 O O . ARG A 1 98 ? -18.719 -49.438 -15.922 1 93.94 98 ARG A O 1
ATOM 848 N N . ARG A 1 99 ? -19.719 -47.969 -17.188 1 93.31 99 ARG A N 1
ATOM 849 C CA . ARG A 1 99 ? -18.906 -48.312 -18.359 1 93.31 99 ARG A CA 1
ATOM 850 C C . ARG A 1 99 ? -17.438 -47.969 -18.109 1 93.31 99 ARG A C 1
ATOM 852 O O . ARG A 1 99 ? -16.547 -48.719 -18.484 1 93.31 99 ARG A O 1
ATOM 859 N N . ALA A 1 100 ? -17.266 -46.844 -17.516 1 92 100 ALA A N 1
ATOM 860 C CA . ALA A 1 100 ? -15.906 -46.406 -17.219 1 92 100 ALA A CA 1
ATOM 861 C C . ALA A 1 100 ? -15.234 -47.344 -16.219 1 92 100 ALA A C 1
ATOM 863 O O . ALA A 1 100 ? -14.055 -47.656 -16.344 1 92 100 ALA A O 1
ATOM 864 N N . GLU A 1 101 ? -15.969 -47.812 -15.242 1 91.62 101 GLU A N 1
ATOM 865 C CA . GLU A 1 101 ? -15.43 -48.625 -14.172 1 91.62 101 GLU A CA 1
ATOM 866 C C . GLU A 1 101 ? -15.18 -50.062 -14.664 1 91.62 101 GLU A C 1
ATOM 868 O O . GLU A 1 101 ? -14.422 -50.812 -14.039 1 91.62 101 GLU A O 1
ATOM 873 N N . ASN A 1 102 ? -15.766 -50.375 -15.836 1 90.75 102 ASN A N 1
ATOM 874 C CA . ASN A 1 102 ? -15.594 -51.688 -16.406 1 90.75 102 ASN A CA 1
ATOM 875 C C . ASN A 1 102 ? -14.531 -51.688 -17.5 1 90.75 102 ASN A C 1
ATOM 877 O O . ASN A 1 102 ? -14.281 -52.719 -18.141 1 90.75 102 ASN A O 1
ATOM 881 N N . ASP A 1 103 ? -13.93 -50.594 -17.703 1 86.81 103 ASP A N 1
ATOM 882 C CA . ASP A 1 103 ? -12.867 -50.469 -18.703 1 86.81 103 ASP A CA 1
ATOM 883 C C . ASP A 1 103 ? -11.672 -51.344 -18.312 1 86.81 103 ASP A C 1
ATOM 885 O O . ASP A 1 103 ? -11.211 -51.312 -17.172 1 86.81 103 ASP A O 1
ATOM 889 N N . ARG A 1 104 ? -11.172 -52.125 -19.203 1 86.06 104 ARG A N 1
ATOM 890 C CA . ARG A 1 104 ? -10.062 -53.031 -18.953 1 86.06 104 ARG A CA 1
ATOM 891 C C . ARG A 1 104 ? -8.719 -52.344 -19.203 1 86.06 104 ARG A C 1
ATOM 893 O O . ARG A 1 104 ? -7.684 -52.812 -18.719 1 86.06 104 ARG A O 1
ATOM 900 N N . LEU A 1 105 ? -8.672 -51.312 -19.984 1 84.19 105 LEU A N 1
ATOM 901 C CA . LEU A 1 105 ? -7.445 -50.594 -20.312 1 84.19 105 LEU A CA 1
ATOM 902 C C . LEU A 1 105 ? -7.148 -49.531 -19.266 1 84.19 105 LEU A C 1
ATOM 904 O O . LEU A 1 105 ? -7.242 -48.344 -19.547 1 84.19 105 LEU A O 1
ATOM 908 N N . VAL A 1 106 ? -6.875 -50.031 -18.062 1 85.06 106 VAL A N 1
ATOM 909 C CA . VAL A 1 106 ? -6.598 -49.125 -16.953 1 85.06 106 VAL A CA 1
ATOM 910 C C . VAL A 1 106 ? -5.273 -49.5 -16.297 1 85.06 106 VAL A C 1
ATOM 912 O O . VAL A 1 106 ? -4.793 -50.625 -16.469 1 85.06 106 VAL A O 1
ATOM 915 N N . GLY A 1 107 ? -4.699 -48.5 -15.664 1 81.38 107 GLY A N 1
ATOM 916 C CA . GLY A 1 107 ? -3.453 -48.75 -14.961 1 81.38 107 GLY A CA 1
ATOM 917 C C . GLY A 1 107 ? -2.312 -49.125 -15.883 1 81.38 107 GLY A C 1
ATOM 918 O O . GLY A 1 107 ? -2.072 -48.469 -16.891 1 81.38 107 GLY A O 1
ATOM 919 N N . ALA A 1 108 ? -1.719 -50.219 -15.57 1 78.69 108 ALA A N 1
ATOM 920 C CA . ALA A 1 108 ? -0.548 -50.656 -16.328 1 78.69 108 ALA A CA 1
ATOM 921 C C . ALA A 1 108 ? -0.937 -51.094 -17.734 1 78.69 108 ALA A C 1
ATOM 923 O O . ALA A 1 108 ? -0.124 -51.031 -18.656 1 78.69 108 ALA A O 1
ATOM 924 N N . ASN A 1 109 ? -2.189 -51.438 -17.953 1 85 109 ASN A N 1
ATOM 925 C CA . ASN A 1 109 ? -2.65 -51.969 -19.234 1 85 109 ASN A CA 1
ATOM 926 C C . ASN A 1 109 ? -2.793 -50.844 -20.266 1 85 109 ASN A C 1
ATOM 928 O O . ASN A 1 109 ? -2.885 -51.125 -21.469 1 85 109 ASN A O 1
ATOM 932 N N . ILE A 1 110 ? -2.742 -49.688 -19.75 1 85.62 110 ILE A N 1
ATOM 933 C CA . ILE A 1 110 ? -2.953 -48.562 -20.656 1 85.62 110 ILE A CA 1
ATOM 934 C C . ILE A 1 110 ? -1.77 -48.438 -21.609 1 85.62 110 ILE A C 1
ATOM 936 O O . ILE A 1 110 ? -1.913 -47.906 -22.719 1 85.62 110 ILE A O 1
ATOM 940 N N . PHE A 1 111 ? -0.679 -48.938 -21.188 1 83 111 PHE A N 1
ATOM 941 C CA . PHE A 1 111 ? 0.531 -48.812 -22 1 83 111 PHE A CA 1
ATOM 942 C C . PHE A 1 111 ? 0.443 -49.656 -23.25 1 83 111 PHE A C 1
ATOM 944 O O . PHE A 1 111 ? 1.15 -49.406 -24.234 1 83 111 PHE A O 1
ATOM 951 N N . GLN A 1 112 ? -0.468 -50.625 -23.172 1 82.62 112 GLN A N 1
ATOM 952 C CA . GLN A 1 112 ? -0.679 -51.469 -24.344 1 82.62 112 GLN A CA 1
ATOM 953 C C . GLN A 1 112 ? -1.364 -50.688 -25.469 1 82.62 112 GLN A C 1
ATOM 955 O O . GLN A 1 112 ? -1.262 -51.062 -26.641 1 82.62 112 GLN A O 1
ATOM 960 N N . ALA A 1 113 ? -1.927 -49.656 -25.062 1 81.62 113 ALA A N 1
ATOM 961 C CA . ALA A 1 113 ? -2.697 -48.875 -26.016 1 81.62 113 ALA A CA 1
ATOM 962 C C . ALA A 1 113 ? -1.874 -47.719 -26.578 1 81.62 113 ALA A C 1
ATOM 964 O O . ALA A 1 113 ? -2.334 -46.969 -27.453 1 81.62 113 ALA A O 1
ATOM 965 N N . ILE A 1 114 ? -0.664 -47.625 -26.156 1 84.38 114 ILE A N 1
ATOM 966 C CA . ILE A 1 114 ? 0.16 -46.5 -26.562 1 84.38 114 ILE A CA 1
ATOM 967 C C . ILE A 1 114 ? 0.932 -46.875 -27.828 1 84.38 114 ILE A C 1
ATOM 969 O O . ILE A 1 114 ? 1.601 -47.906 -27.891 1 84.38 114 ILE A O 1
ATOM 973 N N . GLU A 1 115 ? 0.644 -46.031 -28.781 1 84.19 115 GLU A N 1
ATOM 974 C CA . GLU A 1 115 ? 1.443 -46.188 -29.984 1 84.19 115 GLU A CA 1
ATOM 975 C C . GLU A 1 115 ? 2.688 -45.281 -29.922 1 84.19 115 GLU A C 1
ATOM 977 O O . GLU A 1 115 ? 2.586 -44.094 -29.703 1 84.19 115 GLU A O 1
ATOM 982 N N . ARG A 1 116 ? 3.803 -45.938 -30.062 1 82.19 116 ARG A N 1
ATOM 983 C CA . ARG A 1 116 ? 5.066 -45.219 -29.969 1 82.19 116 ARG A CA 1
ATOM 984 C C . ARG A 1 116 ? 5.969 -45.5 -31.156 1 82.19 116 ARG A C 1
ATOM 986 O O . ARG A 1 116 ? 5.734 -46.469 -31.891 1 82.19 116 ARG A O 1
ATOM 993 N N . PRO A 1 117 ? 6.934 -44.625 -31.344 1 85.94 117 PRO A N 1
ATOM 994 C CA . PRO A 1 117 ? 7.934 -44.938 -32.375 1 85.94 117 PRO A CA 1
ATOM 995 C C . PRO A 1 117 ? 8.68 -46.25 -32.062 1 85.94 117 PRO A C 1
ATOM 997 O O . PRO A 1 117 ? 8.805 -46.625 -30.906 1 85.94 117 PRO A O 1
ATOM 1000 N N . HIS A 1 118 ? 9.133 -46.844 -33.062 1 87.31 118 HIS A N 1
ATOM 1001 C CA . HIS A 1 118 ? 9.781 -48.125 -32.906 1 87.31 118 HIS A CA 1
ATOM 1002 C C . HIS A 1 118 ? 11.266 -47.969 -32.594 1 87.31 118 HIS A C 1
ATOM 1004 O O . HIS A 1 118 ? 11.906 -48.938 -32.156 1 87.31 118 HIS A O 1
ATOM 1010 N N . LYS A 1 119 ? 11.672 -46.844 -32.531 1 89.94 119 LYS A N 1
ATOM 1011 C CA . LYS A 1 119 ? 13.086 -46.625 -32.219 1 89.94 119 LYS A CA 1
ATOM 1012 C C . LYS A 1 119 ? 13.383 -46.906 -30.75 1 89.94 119 LYS A C 1
ATOM 1014 O O . LYS A 1 119 ? 12.758 -46.312 -29.859 1 89.94 119 LYS A O 1
ATOM 1019 N N . PRO A 1 120 ? 14.312 -47.875 -30.547 1 89.06 120 PRO A N 1
ATOM 1020 C CA . PRO A 1 120 ? 14.695 -48.125 -29.156 1 89.06 120 PRO A CA 1
ATOM 1021 C C . PRO A 1 120 ? 15.352 -46.906 -28.484 1 89.06 120 PRO A C 1
ATOM 1023 O O . PRO A 1 120 ? 16.078 -46.156 -29.141 1 89.06 120 PRO A O 1
ATOM 1026 N N . LEU A 1 121 ? 15.062 -46.781 -27.234 1 90.62 121 LEU A N 1
ATOM 1027 C CA . LEU A 1 121 ? 15.617 -45.656 -26.469 1 90.62 121 LEU A CA 1
ATOM 1028 C C . LEU A 1 121 ? 16.844 -46.094 -25.672 1 90.62 121 LEU A C 1
ATOM 1030 O O . LEU A 1 121 ? 16.875 -47.219 -25.141 1 90.62 121 LEU A O 1
ATOM 1034 N N . ASP A 1 122 ? 17.797 -45.188 -25.719 1 91.62 122 ASP A N 1
ATOM 1035 C CA . ASP A 1 122 ? 18.969 -45.406 -24.891 1 91.62 122 ASP A CA 1
ATOM 1036 C C . ASP A 1 122 ? 18.641 -45.156 -23.406 1 91.62 122 ASP A C 1
ATOM 1038 O O . ASP A 1 122 ? 18.25 -44.062 -23.016 1 91.62 122 ASP A O 1
ATOM 1042 N N . ILE A 1 123 ? 18.891 -46.219 -22.672 1 91.38 123 ILE A N 1
ATOM 1043 C CA . ILE A 1 123 ? 18.531 -46.188 -21.266 1 91.38 123 ILE A CA 1
ATOM 1044 C C . ILE A 1 123 ? 19.297 -45.094 -20.547 1 91.38 123 ILE A C 1
ATOM 1046 O O . ILE A 1 123 ? 18.766 -44.438 -19.641 1 91.38 123 ILE A O 1
ATOM 1050 N N . LEU A 1 124 ? 20.531 -44.875 -20.938 1 92.44 124 LEU A N 1
ATOM 1051 C CA . LEU A 1 124 ? 21.359 -43.844 -20.312 1 92.44 124 LEU A CA 1
ATOM 1052 C C . LEU A 1 124 ? 20.797 -42.469 -20.578 1 92.44 124 LEU A C 1
ATOM 1054 O O . LEU A 1 124 ? 20.797 -41.594 -19.688 1 92.44 124 LEU A O 1
ATOM 1058 N N . HIS A 1 125 ? 20.312 -42.312 -21.734 1 93.75 125 HIS A N 1
ATOM 1059 C CA . HIS A 1 125 ? 19.703 -41.062 -22.094 1 93.75 125 HIS A CA 1
ATOM 1060 C C . HIS A 1 125 ? 18.422 -40.812 -21.297 1 93.75 125 HIS A C 1
ATOM 1062 O O . HIS A 1 125 ? 18.203 -39.719 -20.812 1 93.75 125 HIS A O 1
ATOM 1068 N N . VAL A 1 126 ? 17.625 -41.812 -21.188 1 94.62 126 VAL A N 1
ATOM 1069 C CA . VAL A 1 126 ? 16.359 -41.688 -20.453 1 94.62 126 VAL A CA 1
ATOM 1070 C C . VAL A 1 126 ? 16.641 -41.375 -18.984 1 94.62 126 VAL A C 1
ATOM 1072 O O . VAL A 1 126 ? 15.977 -40.531 -18.375 1 94.62 126 VAL A O 1
ATOM 1075 N N . ASP A 1 127 ? 17.672 -42.031 -18.469 1 94.25 127 ASP A N 1
ATOM 1076 C CA . ASP A 1 127 ? 18.047 -41.812 -17.078 1 94.25 127 ASP A CA 1
ATOM 1077 C C . ASP A 1 127 ? 18.5 -40.375 -16.844 1 94.25 127 ASP A C 1
ATOM 1079 O O . ASP A 1 127 ? 18.125 -39.75 -15.836 1 94.25 127 ASP A O 1
ATOM 1083 N N . ALA A 1 128 ? 19.234 -39.875 -17.703 1 94.5 128 ALA A N 1
ATOM 1084 C CA . ALA A 1 128 ? 19.75 -38.531 -17.594 1 94.5 128 ALA A CA 1
ATOM 1085 C C . ALA A 1 128 ? 18.609 -37.5 -17.656 1 94.5 128 ALA A C 1
ATOM 1087 O O . ALA A 1 128 ? 18.609 -36.5 -16.922 1 94.5 128 ALA A O 1
ATOM 1088 N N . THR A 1 129 ? 17.734 -37.75 -18.562 1 94.25 129 THR A N 1
ATOM 1089 C CA . THR A 1 129 ? 16.578 -36.875 -18.719 1 94.25 129 THR A CA 1
ATOM 1090 C C . THR A 1 129 ? 15.719 -36.875 -17.453 1 94.25 129 THR A C 1
ATOM 1092 O O . THR A 1 129 ? 15.297 -35.812 -16.969 1 94.25 129 THR A O 1
ATOM 1095 N N . LEU A 1 130 ? 15.5 -38.062 -17 1 94.94 130 LEU A N 1
ATOM 1096 C CA . LEU A 1 130 ? 14.695 -38.25 -15.797 1 94.94 130 LEU A CA 1
ATOM 1097 C C . LEU A 1 130 ? 15.344 -37.531 -14.609 1 94.94 130 LEU A C 1
ATOM 1099 O O . LEU A 1 130 ? 14.664 -36.844 -13.844 1 94.94 130 LEU A O 1
ATOM 1103 N N . ASP A 1 131 ? 16.625 -37.719 -14.414 1 94.69 131 ASP A N 1
ATOM 1104 C CA . ASP A 1 131 ? 17.359 -37.094 -13.297 1 94.69 131 ASP A CA 1
ATOM 1105 C C . ASP A 1 131 ? 17.344 -35.594 -13.391 1 94.69 131 ASP A C 1
ATOM 1107 O O . ASP A 1 131 ? 17.141 -34.875 -12.398 1 94.69 131 ASP A O 1
ATOM 1111 N N . GLY A 1 132 ? 17.625 -35.094 -14.586 1 94.25 132 GLY A N 1
ATOM 1112 C CA . GLY A 1 132 ? 17.578 -33.656 -14.805 1 94.25 132 GLY A CA 1
ATOM 1113 C C . GLY A 1 132 ? 16.219 -33.062 -14.523 1 94.25 132 GLY A C 1
ATOM 1114 O O . GLY A 1 132 ? 16.109 -32 -13.883 1 94.25 132 GLY A O 1
ATOM 1115 N N . PHE A 1 133 ? 15.242 -33.688 -14.977 1 95.19 133 PHE A N 1
ATOM 1116 C CA . PHE A 1 133 ? 13.883 -33.219 -14.781 1 95.19 133 PHE A CA 1
ATOM 1117 C C . PHE A 1 133 ? 13.5 -33.281 -13.305 1 95.19 133 PHE A C 1
ATOM 1119 O O . PHE A 1 133 ? 12.82 -32.375 -12.797 1 95.19 133 PHE A O 1
ATOM 1126 N N . SER A 1 134 ? 13.883 -34.344 -12.664 1 95.25 134 SER A N 1
ATOM 1127 C CA . SER A 1 134 ? 13.586 -34.5 -11.242 1 95.25 134 SER A CA 1
ATOM 1128 C C . SER A 1 134 ? 14.219 -33.375 -10.43 1 95.25 134 SER A C 1
ATOM 1130 O O . SER A 1 134 ? 13.594 -32.844 -9.508 1 95.25 134 SER A O 1
ATOM 1132 N N . THR A 1 135 ? 15.422 -33.031 -10.734 1 95.25 135 THR A N 1
ATOM 1133 C CA . THR A 1 135 ? 16.109 -31.938 -10.062 1 95.25 135 THR A CA 1
ATOM 1134 C C . THR A 1 135 ? 15.383 -30.609 -10.305 1 95.25 135 THR A C 1
ATOM 1136 O O . THR A 1 135 ? 15.164 -29.844 -9.367 1 95.25 135 THR A O 1
ATOM 1139 N N . PHE A 1 136 ? 15.023 -30.375 -11.539 1 95.56 136 PHE A N 1
ATOM 1140 C CA . PHE A 1 136 ? 14.266 -29.188 -11.898 1 95.56 136 PHE A CA 1
ATOM 1141 C C . PHE A 1 136 ? 12.953 -29.125 -11.125 1 95.56 136 PHE A C 1
ATOM 1143 O O . PHE A 1 136 ? 12.594 -28.094 -10.57 1 95.56 136 PHE A O 1
ATOM 1150 N N . LEU A 1 137 ? 12.266 -30.219 -11.078 1 95.75 137 LEU A N 1
ATOM 1151 C CA . LEU A 1 137 ? 10.977 -30.281 -10.406 1 95.75 137 LEU A CA 1
ATOM 1152 C C . LEU A 1 137 ? 11.109 -29.906 -8.938 1 95.75 137 LEU A C 1
ATOM 1154 O O . LEU A 1 137 ? 10.234 -29.25 -8.375 1 95.75 137 LEU A O 1
ATOM 1158 N N . GLY A 1 138 ? 12.195 -30.391 -8.344 1 96.5 138 GLY A N 1
ATOM 1159 C CA . GLY A 1 138 ? 12.438 -30.031 -6.953 1 96.5 138 GLY A CA 1
ATOM 1160 C C . GLY A 1 138 ? 12.562 -28.531 -6.738 1 96.5 138 GLY A C 1
ATOM 1161 O O . GLY A 1 138 ? 11.953 -27.969 -5.82 1 96.5 138 GLY A O 1
ATOM 1162 N N . ARG A 1 139 ? 13.305 -27.875 -7.574 1 96.31 139 ARG A N 1
ATOM 1163 C CA . ARG A 1 139 ? 13.492 -26.438 -7.492 1 96.31 139 ARG A CA 1
ATOM 1164 C C . ARG A 1 139 ? 12.195 -25.703 -7.809 1 96.31 139 ARG A C 1
ATOM 1166 O O . ARG A 1 139 ? 11.883 -24.672 -7.184 1 96.31 139 ARG A O 1
ATOM 1173 N N . LEU A 1 140 ? 11.523 -26.156 -8.789 1 96.31 140 LEU A N 1
ATOM 1174 C CA . LEU A 1 140 ? 10.25 -25.547 -9.18 1 96.31 140 LEU A CA 1
ATOM 1175 C C . LEU A 1 140 ? 9.242 -25.641 -8.039 1 96.31 140 LEU A C 1
ATOM 1177 O O . LEU A 1 140 ? 8.508 -24.688 -7.773 1 96.31 140 LEU A O 1
ATOM 1181 N N . ASP A 1 141 ? 9.219 -26.797 -7.398 1 97.69 141 ASP A N 1
ATOM 1182 C CA . ASP A 1 141 ? 8.297 -27 -6.281 1 97.69 141 ASP A CA 1
ATOM 1183 C C . ASP A 1 141 ? 8.531 -25.953 -5.188 1 97.69 141 ASP A C 1
ATOM 1185 O O . ASP A 1 141 ? 7.578 -25.328 -4.703 1 97.69 141 ASP A O 1
ATOM 1189 N N . GLU A 1 142 ? 9.766 -25.781 -4.773 1 98.06 142 GLU A N 1
ATOM 1190 C CA . GLU A 1 142 ? 10.109 -24.812 -3.74 1 98.06 142 GLU A CA 1
ATOM 1191 C C . GLU A 1 142 ? 9.68 -23.406 -4.141 1 98.06 142 GLU A C 1
ATOM 1193 O O . GLU A 1 142 ? 9.094 -22.672 -3.336 1 98.06 142 GLU A O 1
ATOM 1198 N N . SER A 1 143 ? 10 -23.031 -5.352 1 98.19 143 SER A N 1
ATOM 1199 C CA . SER A 1 143 ? 9.727 -21.672 -5.82 1 98.19 143 SER A CA 1
ATOM 1200 C C . SER A 1 143 ? 8.227 -21.438 -5.973 1 98.19 143 SER A C 1
ATOM 1202 O O . SER A 1 143 ? 7.723 -20.359 -5.645 1 98.19 143 SER A O 1
ATOM 1204 N N . VAL A 1 144 ? 7.516 -22.406 -6.453 1 98.19 144 VAL A N 1
ATOM 1205 C CA . VAL A 1 144 ? 6.074 -22.297 -6.645 1 98.19 144 VAL A CA 1
ATOM 1206 C C . VAL A 1 144 ? 5.379 -22.203 -5.285 1 98.19 144 VAL A C 1
ATOM 1208 O O . VAL A 1 144 ? 4.449 -21.406 -5.113 1 98.19 144 VAL A O 1
ATOM 1211 N N . ARG A 1 145 ? 5.816 -22.969 -4.363 1 97.88 145 ARG A N 1
ATOM 1212 C CA . ARG A 1 145 ? 5.266 -22.922 -3.014 1 97.88 145 ARG A CA 1
ATOM 1213 C C . ARG A 1 145 ? 5.465 -21.531 -2.396 1 97.88 145 ARG A C 1
ATOM 1215 O O . ARG A 1 145 ? 4.543 -20.984 -1.797 1 97.88 145 ARG A O 1
ATOM 1222 N N . LEU A 1 146 ? 6.652 -21.062 -2.553 1 98.44 146 LEU A N 1
ATOM 1223 C CA . LEU A 1 146 ? 6.961 -19.734 -2.033 1 98.44 146 LEU A CA 1
ATOM 1224 C C . LEU A 1 146 ? 6.105 -18.672 -2.709 1 98.44 146 LEU A C 1
ATOM 1226 O O . LEU A 1 146 ? 5.543 -17.812 -2.037 1 98.44 146 LEU A O 1
ATOM 1230 N N . ALA A 1 147 ? 6 -18.719 -3.996 1 98.56 147 ALA A N 1
ATOM 1231 C CA . ALA A 1 147 ? 5.223 -17.75 -4.754 1 98.56 147 ALA A CA 1
ATOM 1232 C C . ALA A 1 147 ? 3.746 -17.797 -4.367 1 98.56 147 ALA A C 1
ATOM 1234 O O . ALA A 1 147 ? 3.102 -16.766 -4.211 1 98.56 147 ALA A O 1
ATOM 1235 N N . GLN A 1 148 ? 3.275 -19 -4.242 1 97.75 148 GLN A N 1
ATOM 1236 C CA . GLN A 1 148 ? 1.87 -19.156 -3.875 1 97.75 148 GLN A CA 1
ATOM 1237 C C . GLN A 1 148 ? 1.601 -18.562 -2.49 1 97.75 148 GLN A C 1
ATOM 1239 O O . GLN A 1 148 ? 0.621 -17.844 -2.297 1 97.75 148 GLN A O 1
ATOM 1244 N N . SER A 1 149 ? 2.439 -18.938 -1.537 1 98 149 SER A N 1
ATOM 1245 C CA . SER A 1 149 ? 2.297 -18.406 -0.185 1 98 149 SER A CA 1
ATOM 1246 C C . SER A 1 149 ? 2.35 -16.891 -0.182 1 98 149 SER A C 1
ATOM 1248 O O . SER A 1 149 ? 1.605 -16.234 0.555 1 98 149 SER A O 1
ATOM 1250 N N . THR A 1 150 ? 3.234 -16.359 -0.93 1 98.5 150 THR A N 1
ATOM 1251 C CA . THR A 1 150 ? 3.355 -14.914 -1.043 1 98.5 150 THR A CA 1
ATOM 1252 C C . THR A 1 150 ? 2.07 -14.305 -1.595 1 98.5 150 THR A C 1
ATOM 1254 O O . THR A 1 150 ? 1.585 -13.297 -1.081 1 98.5 150 THR A O 1
ATOM 1257 N N . CYS A 1 151 ? 1.534 -14.906 -2.646 1 97.81 151 CYS A N 1
ATOM 1258 C CA . CYS A 1 151 ? 0.294 -14.422 -3.238 1 97.81 151 CYS A CA 1
ATOM 1259 C C . CYS A 1 151 ? -0.837 -14.422 -2.217 1 97.81 151 CYS A C 1
ATOM 1261 O O . CYS A 1 151 ? -1.589 -13.453 -2.109 1 97.81 151 CYS A O 1
ATOM 1263 N N . LEU A 1 152 ? -0.934 -15.516 -1.481 1 95.81 152 LEU A N 1
ATOM 1264 C CA . LEU A 1 152 ? -1.979 -15.633 -0.471 1 95.81 152 LEU A CA 1
ATOM 1265 C C . LEU A 1 152 ? -1.81 -14.578 0.617 1 95.81 152 LEU A C 1
ATOM 1267 O O . LEU A 1 152 ? -2.787 -13.961 1.048 1 95.81 152 LEU A O 1
ATOM 1271 N N . ASP A 1 153 ? -0.629 -14.375 1.038 1 97.56 153 ASP A N 1
ATOM 1272 C CA . ASP A 1 153 ? -0.333 -13.383 2.061 1 97.56 153 ASP A CA 1
ATOM 1273 C C . ASP A 1 153 ? -0.675 -11.977 1.569 1 97.56 153 ASP A C 1
ATOM 1275 O O . ASP A 1 153 ? -1.251 -11.172 2.311 1 97.56 153 ASP A O 1
ATOM 1279 N N . GLN A 1 154 ? -0.277 -11.695 0.339 1 98 154 GLN A N 1
ATOM 1280 C CA . GLN A 1 154 ? -0.571 -10.383 -0.221 1 98 154 GLN A CA 1
ATOM 1281 C C . GLN A 1 154 ? -2.076 -10.156 -0.333 1 98 154 GLN A C 1
ATOM 1283 O O . GLN A 1 154 ? -2.568 -9.062 -0.042 1 98 154 GLN A O 1
ATOM 1288 N N . ALA A 1 155 ? -2.764 -11.18 -0.808 1 96.25 155 ALA A N 1
ATOM 1289 C CA . ALA A 1 155 ? -4.215 -11.062 -0.904 1 96.25 155 ALA A CA 1
ATOM 1290 C C . ALA A 1 155 ? -4.828 -10.703 0.446 1 96.25 155 ALA A C 1
ATOM 1292 O O . ALA A 1 155 ? -5.676 -9.812 0.53 1 96.25 155 ALA A O 1
ATOM 1293 N N . LYS A 1 156 ? -4.398 -11.32 1.504 1 95.81 156 LYS A N 1
ATOM 1294 C CA . LYS A 1 156 ? -4.887 -11.047 2.852 1 95.81 156 LYS A CA 1
ATOM 1295 C C . LYS A 1 156 ? -4.512 -9.633 3.293 1 95.81 156 LYS A C 1
ATOM 1297 O O . LYS A 1 156 ? -5.332 -8.922 3.887 1 95.81 156 LYS A O 1
ATOM 1302 N N . ARG A 1 157 ? -3.359 -9.242 3.057 1 96.75 157 ARG A N 1
ATOM 1303 C CA . ARG A 1 157 ? -2.887 -7.926 3.459 1 96.75 157 ARG A CA 1
ATOM 1304 C C . ARG A 1 157 ? -3.676 -6.824 2.76 1 96.75 157 ARG A C 1
ATOM 1306 O O . ARG A 1 157 ? -3.982 -5.793 3.363 1 96.75 157 ARG A O 1
ATOM 1313 N N . TYR A 1 158 ? -3.912 -7.031 1.441 1 96.75 158 TYR A N 1
ATOM 1314 C CA . TYR A 1 158 ? -4.734 -6.082 0.702 1 96.75 158 TYR A CA 1
ATOM 1315 C C . TYR A 1 158 ? -6.09 -5.898 1.374 1 96.75 158 TYR A C 1
ATOM 1317 O O . TYR A 1 158 ? -6.531 -4.766 1.596 1 96.75 158 TYR A O 1
ATOM 1325 N N . GLN A 1 159 ? -6.695 -6.992 1.74 1 94.81 159 GLN A N 1
ATOM 1326 C CA . GLN A 1 159 ? -8.062 -6.996 2.24 1 94.81 159 GLN A CA 1
ATOM 1327 C C . GLN A 1 159 ? -8.133 -6.465 3.67 1 94.81 159 GLN A C 1
ATOM 1329 O O . GLN A 1 159 ? -9.148 -5.914 4.086 1 94.81 159 GLN A O 1
ATOM 1334 N N . MET A 1 160 ? -7.016 -6.574 4.379 1 94.81 160 MET A N 1
ATOM 1335 C CA . MET A 1 160 ? -7.074 -6.242 5.801 1 94.81 160 MET A CA 1
ATOM 1336 C C . MET A 1 160 ? -6.219 -5.016 6.105 1 94.81 160 MET A C 1
ATOM 1338 O O . MET A 1 160 ? -6.746 -3.914 6.273 1 94.81 160 MET A O 1
ATOM 1342 N N . ASP A 1 161 ? -4.898 -5.211 6.043 1 94.88 161 ASP A N 1
ATOM 1343 C CA . ASP A 1 161 ? -3.963 -4.191 6.504 1 94.88 161 ASP A CA 1
ATOM 1344 C C . ASP A 1 161 ? -4.043 -2.939 5.633 1 94.88 161 ASP A C 1
ATOM 1346 O O . ASP A 1 161 ? -4.191 -1.828 6.145 1 94.88 161 ASP A O 1
ATOM 1350 N N . PHE A 1 162 ? -3.957 -3.107 4.344 1 96.06 162 PHE A N 1
ATOM 1351 C CA . PHE A 1 162 ? -3.941 -1.962 3.441 1 96.06 162 PHE A CA 1
ATOM 1352 C C . PHE A 1 162 ? -5.27 -1.219 3.486 1 96.06 162 PHE A C 1
ATOM 1354 O O . PHE A 1 162 ? -5.301 0.013 3.512 1 96.06 162 PHE A O 1
ATOM 1361 N N . LYS A 1 163 ? -6.363 -1.972 3.484 1 97.12 163 LYS A N 1
ATOM 1362 C CA . LYS A 1 163 ? -7.668 -1.331 3.609 1 97.12 163 LYS A CA 1
ATOM 1363 C C . LYS A 1 163 ? -7.77 -0.535 4.906 1 97.12 163 LYS A C 1
ATOM 1365 O O . LYS A 1 163 ? -8.195 0.621 4.902 1 97.12 163 LYS A O 1
ATOM 1370 N N . ARG A 1 164 ? -7.348 -1.135 5.949 1 97.38 164 ARG A N 1
ATOM 1371 C CA . ARG A 1 164 ? -7.426 -0.503 7.262 1 97.38 164 ARG A CA 1
ATOM 1372 C C . ARG A 1 164 ? -6.637 0.802 7.289 1 97.38 164 ARG A C 1
ATOM 1374 O O . ARG A 1 164 ? -7.098 1.799 7.848 1 97.38 164 ARG A O 1
ATOM 1381 N N . GLU A 1 165 ? -5.48 0.798 6.734 1 97 165 GLU A N 1
ATOM 1382 C CA . GLU A 1 165 ? -4.637 1.991 6.723 1 97 165 GLU A CA 1
ATOM 1383 C C . GLU A 1 165 ? -5.289 3.119 5.926 1 97 165 GLU A C 1
ATOM 1385 O O . GLU A 1 165 ? -5.242 4.281 6.336 1 97 165 GLU A O 1
ATOM 1390 N N . HIS A 1 166 ? -5.883 2.83 4.801 1 98.19 166 HIS A N 1
ATOM 1391 C CA . HIS A 1 166 ? -6.543 3.852 4 1 98.19 166 HIS A CA 1
ATOM 1392 C C . HIS A 1 166 ? -7.805 4.363 4.691 1 98.19 166 HIS A C 1
ATOM 1394 O O . HIS A 1 166 ? -8.148 5.543 4.578 1 98.19 166 HIS A O 1
ATOM 1400 N N . ASP A 1 167 ? -8.453 3.449 5.434 1 98.31 167 ASP A N 1
ATOM 1401 C CA . ASP A 1 167 ? -9.594 3.871 6.238 1 98.31 167 ASP A CA 1
ATOM 1402 C C . ASP A 1 167 ? -9.164 4.832 7.348 1 98.31 167 ASP A C 1
ATOM 1404 O O . ASP A 1 167 ? -9.883 5.773 7.672 1 98.31 167 ASP A O 1
ATOM 1408 N N . ARG A 1 168 ? -8.055 4.527 7.918 1 98.44 168 ARG A N 1
ATOM 1409 C CA . ARG A 1 168 ? -7.52 5.402 8.961 1 98.44 168 ARG A CA 1
ATOM 1410 C C . ARG A 1 168 ? -7.219 6.789 8.406 1 98.44 168 ARG A C 1
ATOM 1412 O O . ARG A 1 168 ? -7.516 7.797 9.055 1 98.44 168 ARG A O 1
ATOM 1419 N N . VAL A 1 169 ? -6.617 6.848 7.254 1 98.62 169 VAL A N 1
ATOM 1420 C CA . VAL A 1 169 ? -6.344 8.117 6.594 1 98.62 169 VAL A CA 1
ATOM 1421 C C . VAL A 1 169 ? -7.656 8.844 6.305 1 98.62 169 VAL A C 1
ATOM 1423 O O . VAL A 1 169 ? -7.785 10.039 6.574 1 98.62 169 VAL A O 1
ATOM 1426 N N . SER A 1 170 ? -8.617 8.117 5.75 1 98.75 170 SER A N 1
ATOM 1427 C CA . SER A 1 170 ? -9.938 8.672 5.477 1 98.75 170 SER A CA 1
ATOM 1428 C C . SER A 1 170 ? -10.547 9.289 6.73 1 98.75 170 SER A C 1
ATOM 1430 O O . SER A 1 170 ? -11.039 10.414 6.699 1 98.75 170 SER A O 1
ATOM 1432 N N . PHE A 1 171 ? -10.461 8.602 7.805 1 98.69 171 PHE A N 1
ATOM 1433 C CA . PHE A 1 171 ? -11.039 9.039 9.07 1 98.69 171 PHE A CA 1
ATOM 1434 C C . PHE A 1 171 ? -10.383 10.32 9.555 1 98.69 171 PHE A C 1
ATOM 1436 O O . PHE A 1 171 ? -11.062 11.242 10 1 98.69 171 PHE A O 1
ATOM 1443 N N . SER A 1 172 ? -9.102 10.359 9.516 1 98.5 172 SER A N 1
ATOM 1444 C CA . SER A 1 172 ? -8.359 11.523 9.984 1 98.5 172 SER A CA 1
ATOM 1445 C C . SER A 1 172 ? -8.742 12.773 9.203 1 98.5 172 SER A C 1
ATOM 1447 O O . SER A 1 172 ? -8.945 13.844 9.789 1 98.5 172 SER A O 1
ATOM 1449 N N . PHE A 1 173 ? -8.859 12.695 7.883 1 98.12 173 PHE A N 1
ATOM 1450 C CA . PHE A 1 173 ? -9.195 13.852 7.062 1 98.12 173 PHE A CA 1
ATOM 1451 C C . PHE A 1 173 ? -10.664 14.227 7.23 1 98.12 173 PHE A C 1
ATOM 1453 O O . PHE A 1 173 ? -11.031 15.398 7.145 1 98.12 173 PHE A O 1
ATOM 1460 N N . SER A 1 174 ? -11.531 13.211 7.488 1 98.31 174 SER A N 1
ATOM 1461 C CA . SER A 1 174 ? -12.922 13.5 7.812 1 98.31 174 SER A CA 1
ATOM 1462 C C . SER A 1 174 ? -13.031 14.32 9.094 1 98.31 174 SER A C 1
ATOM 1464 O O . SER A 1 174 ? -13.812 15.273 9.164 1 98.31 174 SER A O 1
ATOM 1466 N N . LYS A 1 175 ? -12.242 13.953 10.094 1 98.25 175 LYS A N 1
ATOM 1467 C CA . LYS A 1 175 ? -12.242 14.68 11.359 1 98.25 175 LYS A CA 1
ATOM 1468 C C . LYS A 1 175 ? -11.742 16.109 11.172 1 98.25 175 LYS A C 1
ATOM 1470 O O . LYS A 1 175 ? -12.273 17.047 11.773 1 98.25 175 LYS A O 1
ATOM 1475 N N . LEU A 1 176 ? -10.742 16.234 10.352 1 97.06 176 LEU A N 1
ATOM 1476 C CA . LEU A 1 176 ? -10.219 17.562 10.055 1 97.06 176 LEU A CA 1
ATOM 1477 C C . LEU A 1 176 ? -11.266 18.422 9.344 1 97.06 176 LEU A C 1
ATOM 1479 O O . LEU A 1 176 ? -11.453 19.594 9.68 1 97.06 176 LEU A O 1
ATOM 1483 N N . SER A 1 177 ? -11.938 17.859 8.367 1 96.19 177 SER A N 1
ATOM 1484 C CA . SER A 1 177 ? -13.008 18.531 7.652 1 96.19 177 SER A CA 1
ATOM 1485 C C . SER A 1 177 ? -14.102 19 8.609 1 96.19 177 SER A C 1
ATOM 1487 O O . SER A 1 177 ? -14.539 20.156 8.539 1 96.19 177 SER A O 1
ATOM 1489 N N . LYS A 1 178 ? -14.523 18.172 9.508 1 95.81 178 LYS A N 1
ATOM 1490 C CA . LYS A 1 178 ? -15.57 18.5 10.469 1 95.81 178 LYS A CA 1
ATOM 1491 C C . LYS A 1 178 ? -15.125 19.609 11.414 1 95.81 178 LYS A C 1
ATOM 1493 O O . LYS A 1 178 ? -15.914 20.484 11.766 1 95.81 178 LYS A O 1
ATOM 1498 N N . ALA A 1 179 ? -13.852 19.531 11.789 1 95.62 179 ALA A N 1
ATOM 1499 C CA . ALA A 1 179 ? -13.328 20.594 12.641 1 95.62 179 ALA A CA 1
ATOM 1500 C C . ALA A 1 179 ? -13.391 21.953 11.93 1 95.62 179 ALA A C 1
ATOM 1502 O O . ALA A 1 179 ? -13.797 22.953 12.523 1 95.62 179 ALA A O 1
ATOM 1503 N N . PHE A 1 180 ? -13.031 21.969 10.68 1 93.94 180 PHE A N 1
ATOM 1504 C CA . PHE A 1 180 ? -13.055 23.219 9.906 1 93.94 180 PHE A CA 1
ATOM 1505 C C . PHE A 1 180 ? -14.477 23.75 9.789 1 93.94 180 PHE A C 1
ATOM 1507 O O . PHE A 1 180 ? -14.68 24.969 9.758 1 93.94 180 PHE A O 1
ATOM 1514 N N . GLU A 1 181 ? -15.477 22.906 9.805 1 91.94 181 GLU A N 1
ATOM 1515 C CA . GLU A 1 181 ? -16.875 23.312 9.68 1 91.94 181 GLU A CA 1
ATOM 1516 C C . GLU A 1 181 ? -17.359 24 10.953 1 91.94 181 GLU A C 1
ATOM 1518 O O . GLU A 1 181 ? -18.344 24.75 10.922 1 91.94 181 GLU A O 1
ATOM 1523 N N . THR A 1 182 ? -16.703 23.719 12.016 1 92.12 182 THR A N 1
ATOM 1524 C CA . THR A 1 182 ? -17.156 24.281 13.289 1 92.12 182 THR A CA 1
ATOM 1525 C C . THR A 1 182 ? -16.625 25.703 13.461 1 92.12 182 THR A C 1
ATOM 1527 O O . THR A 1 182 ? -16.984 26.406 14.414 1 92.12 182 THR A O 1
ATOM 1530 N N . ASP A 1 183 ? -15.727 26.188 12.555 1 90.81 183 ASP A N 1
ATOM 1531 C CA . ASP A 1 183 ? -15.219 27.562 12.609 1 90.81 183 ASP A CA 1
ATOM 1532 C C . ASP A 1 183 ? -16.344 28.562 12.453 1 90.81 183 ASP A C 1
ATOM 1534 O O . ASP A 1 183 ? -17 28.625 11.406 1 90.81 183 ASP A O 1
ATOM 1538 N N . PRO A 1 184 ? -16.594 29.344 13.5 1 87.81 184 PRO A N 1
ATOM 1539 C CA . PRO A 1 184 ? -17.703 30.297 13.422 1 87.81 184 PRO A CA 1
ATOM 1540 C C . PRO A 1 184 ? -17.484 31.359 12.352 1 87.81 184 PRO A C 1
ATOM 1542 O O . PRO A 1 184 ? -18.422 32.062 11.953 1 87.81 184 PRO A O 1
ATOM 1545 N N . PHE A 1 185 ? -16.312 31.5 11.938 1 78.94 185 PHE A N 1
ATOM 1546 C CA . PHE A 1 185 ? -16 32.562 10.969 1 78.94 185 PHE A CA 1
ATOM 1547 C C . PHE A 1 185 ? -15.805 31.953 9.578 1 78.94 185 PHE A C 1
ATOM 1549 O O . PHE A 1 185 ? -15.312 32.625 8.68 1 78.94 185 PHE A O 1
ATOM 1556 N N . ASN A 1 186 ? -16.141 30.688 9.609 1 69.62 186 ASN A N 1
ATOM 1557 C CA . ASN A 1 186 ? -15.859 29.875 8.43 1 69.62 186 ASN A CA 1
ATOM 1558 C C . ASN A 1 186 ? -16.656 30.359 7.223 1 69.62 186 ASN A C 1
ATOM 1560 O O . ASN A 1 186 ? -17.891 30.234 7.191 1 69.62 186 ASN A O 1
ATOM 1564 N N . ASP A 1 187 ? -16.109 31.344 6.582 1 61.38 187 ASP A N 1
ATOM 1565 C CA . ASP A 1 187 ? -16.703 31.609 5.281 1 61.38 187 ASP A CA 1
ATOM 1566 C C . ASP A 1 187 ? -16.375 30.5 4.289 1 61.38 187 ASP A C 1
ATOM 1568 O O . ASP A 1 187 ? -16.984 30.406 3.223 1 61.38 187 ASP A O 1
ATOM 1572 N N . GLY A 1 188 ? -15.414 29.672 4.539 1 58 188 GLY A N 1
ATOM 1573 C CA . GLY A 1 188 ? -14.758 28.906 3.484 1 58 188 GLY A CA 1
ATOM 1574 C C . GLY A 1 188 ? -15.234 27.469 3.393 1 58 188 GLY A C 1
ATOM 1575 O O . GLY A 1 188 ? -14.484 26.547 3.701 1 58 188 GLY A O 1
ATOM 1576 N N . SER A 1 189 ? -16.406 27.312 3.174 1 68.19 189 SER A N 1
ATOM 1577 C CA . SER A 1 189 ? -17.156 26.094 2.895 1 68.19 189 SER A CA 1
ATOM 1578 C C . SER A 1 189 ? -16.469 25.234 1.844 1 68.19 189 SER A C 1
ATOM 1580 O O . SER A 1 189 ? -16.484 24.016 1.923 1 68.19 189 SER A O 1
ATOM 1582 N N . GLY A 1 190 ? -15.445 25.844 1.168 1 84.94 190 GLY A N 1
ATOM 1583 C CA . GLY A 1 190 ? -14.844 25.109 0.069 1 84.94 190 GLY A CA 1
ATOM 1584 C C . GLY A 1 190 ? -13.773 24.141 0.522 1 84.94 190 GLY A C 1
ATOM 1585 O O . GLY A 1 190 ? -13.773 22.969 0.119 1 84.94 190 GLY A O 1
ATOM 1586 N N . LEU A 1 191 ? -12.945 24.516 1.473 1 90.44 191 LEU A N 1
ATOM 1587 C CA . LEU A 1 191 ? -11.852 23.688 1.955 1 90.44 191 LEU A CA 1
ATOM 1588 C C . LEU A 1 191 ? -12.391 22.484 2.723 1 90.44 191 LEU A C 1
ATOM 1590 O O . LEU A 1 191 ? -11.906 21.359 2.553 1 90.44 191 LEU A O 1
ATOM 1594 N N . SER A 1 192 ? -13.391 22.719 3.596 1 93.12 192 SER A N 1
ATOM 1595 C CA . SER A 1 192 ? -13.984 21.641 4.359 1 93.12 192 SER A CA 1
ATOM 1596 C C . SER A 1 192 ? -14.617 20.594 3.443 1 93.12 192 SER A C 1
ATOM 1598 O O . SER A 1 192 ? -14.492 19.391 3.676 1 93.12 192 SER A O 1
ATOM 1600 N N . GLN A 1 193 ? -15.242 21.062 2.43 1 93.19 193 GLN A N 1
ATOM 1601 C CA . GLN A 1 193 ? -15.867 20.156 1.473 1 93.19 193 GLN A CA 1
ATOM 1602 C C . GLN A 1 193 ? -14.812 19.375 0.688 1 93.19 193 GLN A C 1
ATOM 1604 O O . GLN A 1 193 ? -14.984 18.188 0.422 1 93.19 193 GLN A O 1
ATOM 1609 N N . ALA A 1 194 ? -13.781 20.078 0.266 1 95.69 194 ALA A N 1
ATOM 1610 C CA . ALA A 1 194 ? -12.688 19.422 -0.445 1 95.69 194 ALA A CA 1
ATOM 1611 C C . ALA A 1 194 ? -12.031 18.344 0.421 1 95.69 194 ALA A C 1
ATOM 1613 O O . ALA A 1 194 ? -11.727 17.25 -0.062 1 95.69 194 ALA A O 1
ATOM 1614 N N . LEU A 1 195 ? -11.891 18.641 1.678 1 96.62 195 LEU A N 1
ATOM 1615 C CA . LEU A 1 195 ? -11.312 17.688 2.609 1 96.62 195 LEU A CA 1
ATOM 1616 C C . LEU A 1 195 ? -12.227 16.469 2.773 1 96.62 195 LEU A C 1
ATOM 1618 O O . LEU A 1 195 ?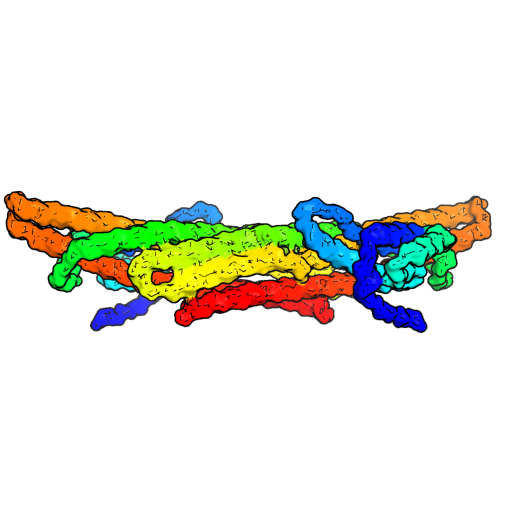 -11.742 15.336 2.844 1 96.62 195 LEU A O 1
ATOM 1622 N N . GLN A 1 196 ? -13.492 16.734 2.855 1 96.56 196 GLN A N 1
ATOM 1623 C CA . GLN A 1 196 ? -14.445 15.633 2.961 1 96.56 196 GLN A CA 1
ATOM 1624 C C . GLN A 1 196 ? -14.406 14.75 1.716 1 96.56 196 GLN A C 1
ATOM 1626 O O . GLN A 1 196 ? -14.523 13.531 1.811 1 96.56 196 GLN A O 1
ATOM 1631 N N . GLU A 1 197 ? -14.281 15.398 0.601 1 97 197 GLU A N 1
ATOM 1632 C CA . GLU A 1 197 ? -14.148 14.633 -0.64 1 97 197 GLU A CA 1
ATOM 1633 C C . GLU A 1 197 ? -12.891 13.773 -0.628 1 97 197 GLU A C 1
ATOM 1635 O O . GLU A 1 197 ? -12.906 12.641 -1.104 1 97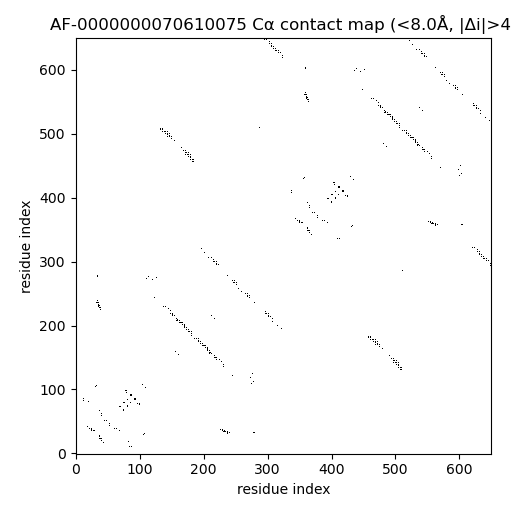 197 GLU A O 1
ATOM 1640 N N . MET A 1 198 ? -11.812 14.32 -0.165 1 97.75 198 MET A N 1
ATOM 1641 C CA . MET A 1 198 ? -10.578 13.555 -0.04 1 97.75 198 MET A CA 1
ATOM 1642 C C . MET A 1 198 ? -10.766 12.367 0.895 1 97.75 198 MET A C 1
ATOM 1644 O O . MET A 1 198 ? -10.273 11.266 0.62 1 97.75 198 MET A O 1
ATOM 1648 N N . SER A 1 199 ? -11.422 12.617 2.02 1 98.44 199 SER A N 1
ATOM 1649 C CA . SER A 1 199 ? -11.734 11.523 2.941 1 98.44 199 SER A CA 1
ATOM 1650 C C . SER A 1 199 ? -12.5 10.406 2.242 1 98.44 199 SER A C 1
ATOM 1652 O O . SER A 1 199 ? -12.164 9.234 2.393 1 98.44 199 SER A O 1
ATOM 1654 N N . THR A 1 200 ? -13.477 10.734 1.454 1 98.44 200 THR A N 1
ATOM 1655 C CA . THR A 1 200 ? -14.273 9.766 0.712 1 98.44 200 THR A CA 1
ATOM 1656 C C . THR A 1 200 ? -13.414 9.023 -0.302 1 98.44 200 THR A C 1
ATOM 1658 O O . THR A 1 200 ? -13.578 7.816 -0.497 1 98.44 200 THR A O 1
ATOM 1661 N N . ALA A 1 201 ? -12.562 9.781 -0.947 1 98.56 201 ALA A N 1
ATOM 1662 C CA . ALA A 1 201 ? -11.656 9.156 -1.908 1 98.56 201 ALA A CA 1
ATOM 1663 C C . ALA A 1 201 ? -10.812 8.07 -1.245 1 98.56 201 ALA A C 1
ATOM 1665 O O . ALA A 1 201 ? -10.68 6.969 -1.779 1 98.56 201 ALA A O 1
ATOM 1666 N N . TYR A 1 202 ? -10.258 8.352 -0.109 1 98.75 202 TYR A N 1
ATOM 1667 C CA . TYR A 1 202 ? -9.406 7.379 0.568 1 98.75 202 TYR A CA 1
ATOM 1668 C C . TYR A 1 202 ? -10.227 6.191 1.059 1 98.75 202 TYR A C 1
ATOM 1670 O O . TYR A 1 202 ? -9.734 5.059 1.084 1 98.75 202 TYR A O 1
ATOM 1678 N N . GLU A 1 203 ? -11.445 6.422 1.46 1 98.5 203 GLU A N 1
ATOM 1679 C CA . GLU A 1 203 ? -12.328 5.312 1.8 1 98.5 203 GLU A CA 1
ATOM 1680 C C . GLU A 1 203 ? -12.547 4.395 0.601 1 98.5 203 GLU A C 1
ATOM 1682 O O . GLU A 1 203 ? -12.531 3.17 0.739 1 98.5 203 GLU A O 1
ATOM 1687 N N . GLU A 1 204 ? -12.781 4.965 -0.507 1 98.69 204 GLU A N 1
ATOM 1688 C CA . GLU A 1 204 ? -12.977 4.199 -1.733 1 98.69 204 GLU A CA 1
ATOM 1689 C C . GLU A 1 204 ? -11.711 3.439 -2.121 1 98.69 204 GLU A C 1
ATOM 1691 O O . GLU A 1 204 ? -11.789 2.299 -2.584 1 98.69 204 GLU A O 1
ATOM 1696 N N . ILE A 1 205 ? -10.586 4.117 -1.986 1 98.69 205 ILE A N 1
ATOM 1697 C CA . ILE A 1 205 ? -9.32 3.451 -2.271 1 98.69 205 ILE A CA 1
ATOM 1698 C C . ILE A 1 205 ? -9.164 2.238 -1.357 1 98.69 205 ILE A C 1
ATOM 1700 O O . ILE A 1 205 ? -8.703 1.181 -1.795 1 98.69 205 ILE A O 1
ATOM 1704 N N . GLY A 1 206 ? -9.531 2.404 -0.05 1 98.38 206 GLY A N 1
ATOM 1705 C CA . GLY A 1 206 ? -9.539 1.249 0.834 1 98.38 206 GLY A CA 1
ATOM 1706 C C . GLY A 1 206 ? -10.383 0.103 0.312 1 98.38 206 GLY A C 1
ATOM 1707 O O . GLY A 1 206 ? -9.961 -1.056 0.359 1 98.38 206 GLY A O 1
ATOM 1708 N N . THR A 1 207 ? -11.5 0.394 -0.219 1 98.12 207 THR A N 1
ATOM 1709 C CA . THR A 1 207 ? -12.391 -0.613 -0.785 1 98.12 207 THR A CA 1
ATOM 1710 C C . THR A 1 207 ? -11.773 -1.24 -2.033 1 98.12 207 THR A C 1
ATOM 1712 O O . THR A 1 207 ? -11.953 -2.434 -2.285 1 98.12 207 THR A O 1
ATOM 1715 N N . MET A 1 208 ? -11.125 -0.43 -2.861 1 98.19 208 MET A N 1
ATOM 1716 C CA . MET A 1 208 ? -10.422 -0.955 -4.027 1 98.19 208 MET A CA 1
ATOM 1717 C C . MET A 1 208 ? -9.398 -2.006 -3.619 1 98.19 208 MET A C 1
ATOM 1719 O O . MET A 1 208 ? -9.273 -3.049 -4.266 1 98.19 208 MET A O 1
ATOM 1723 N N . TYR A 1 209 ? -8.625 -1.708 -2.539 1 97.94 209 TYR A N 1
ATOM 1724 C CA . TYR A 1 209 ? -7.656 -2.674 -2.041 1 97.94 209 TYR A CA 1
ATOM 1725 C C . TYR A 1 209 ? -8.344 -3.969 -1.62 1 97.94 209 TYR A C 1
ATOM 1727 O O . TYR A 1 209 ? -7.863 -5.062 -1.933 1 97.94 209 TYR A O 1
ATOM 1735 N N . GLU A 1 210 ? -9.445 -3.879 -0.968 1 96.69 210 GLU A N 1
ATOM 1736 C CA . GLU A 1 210 ? -10.188 -5.031 -0.467 1 96.69 210 GLU A CA 1
ATOM 1737 C C . GLU A 1 210 ? -10.625 -5.945 -1.607 1 96.69 210 GLU A C 1
ATOM 1739 O O . GLU A 1 210 ? -10.602 -7.172 -1.47 1 96.69 210 GLU A O 1
ATOM 1744 N N . MET A 1 211 ? -10.922 -5.422 -2.746 1 95.69 211 MET A N 1
ATOM 1745 C CA . MET A 1 211 ? -11.516 -6.176 -3.846 1 95.69 211 MET A CA 1
ATOM 1746 C C . MET A 1 211 ? -10.453 -6.609 -4.848 1 95.69 211 MET A C 1
ATOM 1748 O O . MET A 1 211 ? -10.695 -7.484 -5.68 1 95.69 211 MET A O 1
ATOM 1752 N N . GLN A 1 212 ? -9.32 -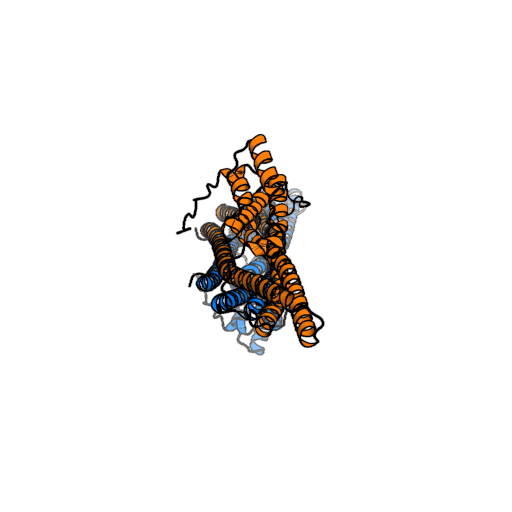6.059 -4.758 1 97 212 GLN A N 1
ATOM 1753 C CA . GLN A 1 212 ? -8.328 -6.184 -5.82 1 97 212 GLN A CA 1
ATOM 1754 C C . GLN A 1 212 ? -7.82 -7.621 -5.93 1 97 212 GLN A C 1
ATOM 1756 O O . GLN A 1 212 ? -7.555 -8.109 -7.031 1 97 212 GLN A O 1
ATOM 1761 N N . PRO A 1 213 ? -7.672 -8.383 -4.805 1 96.25 213 PRO A N 1
ATOM 1762 C CA . PRO A 1 213 ? -7.098 -9.727 -4.887 1 96.25 213 PRO A CA 1
ATOM 1763 C C . PRO A 1 213 ? -7.875 -10.648 -5.828 1 96.25 213 PRO A C 1
ATOM 1765 O O . PRO A 1 213 ? -7.281 -11.508 -6.484 1 96.25 213 PRO A O 1
ATOM 1768 N N . LYS A 1 214 ? -9.094 -10.469 -6.008 1 92.25 214 LYS A N 1
ATOM 1769 C CA . LYS A 1 214 ? -9.93 -11.289 -6.883 1 92.25 214 LYS A CA 1
ATOM 1770 C C . LYS A 1 214 ? -9.508 -11.141 -8.344 1 92.25 214 LYS A C 1
ATOM 1772 O O . LYS A 1 214 ? -9.734 -12.039 -9.156 1 92.25 214 LYS A O 1
ATOM 1777 N N . HIS A 1 215 ? -8.852 -10.062 -8.664 1 94.56 215 HIS A N 1
ATOM 1778 C CA . HIS A 1 215 ? -8.547 -9.75 -10.055 1 94.56 215 HIS A CA 1
ATOM 1779 C C . HIS A 1 215 ? -7.094 -10.062 -10.391 1 94.56 215 HIS A C 1
ATOM 1781 O O . HIS A 1 215 ? -6.723 -10.117 -11.562 1 94.56 215 HIS A O 1
ATOM 1787 N N . ASP A 1 216 ? -6.277 -10.195 -9.422 1 96.62 216 ASP A N 1
ATOM 1788 C CA . ASP A 1 216 ? -4.867 -10.383 -9.758 1 96.62 216 ASP A CA 1
ATOM 1789 C C . ASP A 1 216 ? -4.223 -11.43 -8.859 1 96.62 216 ASP A C 1
ATOM 1791 O O . ASP A 1 216 ? -3.92 -12.539 -9.297 1 96.62 216 ASP A O 1
ATOM 1795 N N . TRP A 1 217 ? -4.199 -11.289 -7.508 1 97.75 217 TRP A N 1
ATOM 1796 C CA . TRP A 1 217 ? -3.48 -12.18 -6.602 1 97.75 217 TRP A CA 1
ATOM 1797 C C . TRP A 1 217 ? -4.141 -13.555 -6.547 1 97.75 217 TRP A C 1
ATOM 1799 O O . TRP A 1 217 ? -3.455 -14.578 -6.57 1 97.75 217 TRP A O 1
ATOM 1809 N N . ASP A 1 218 ? -5.449 -13.586 -6.547 1 94.12 218 ASP A N 1
ATOM 1810 C CA . ASP A 1 218 ? -6.16 -14.859 -6.41 1 94.12 218 ASP A CA 1
ATOM 1811 C C . ASP A 1 218 ? -5.988 -15.719 -7.664 1 94.12 218 ASP A C 1
ATOM 1813 O O . ASP A 1 218 ? -5.617 -16.891 -7.57 1 94.12 218 ASP A O 1
ATOM 1817 N N . PRO A 1 219 ? -6.258 -15.172 -8.844 1 95.06 219 PRO A N 1
ATOM 1818 C CA . PRO A 1 219 ? -6.043 -15.992 -10.039 1 95.06 219 PRO A CA 1
ATOM 1819 C C . PRO A 1 219 ? -4.613 -16.516 -10.141 1 95.06 219 PRO A C 1
ATOM 1821 O O . PRO A 1 219 ? -4.406 -17.672 -10.547 1 95.06 219 PRO A O 1
ATOM 1824 N N . LEU A 1 220 ? -3.658 -15.703 -9.797 1 97.5 220 LEU A N 1
ATOM 1825 C CA . LEU A 1 220 ? -2.273 -16.156 -9.844 1 97.5 220 LEU A CA 1
ATOM 1826 C C . LEU A 1 220 ? -2.025 -17.25 -8.82 1 97.5 220 LEU A C 1
ATOM 1828 O O . LEU A 1 220 ? -1.376 -18.266 -9.125 1 97.5 220 LEU A O 1
ATOM 1832 N N . SER A 1 221 ? -2.545 -17.062 -7.625 1 96.19 221 SER A N 1
ATOM 1833 C CA . SER A 1 221 ? -2.418 -18.078 -6.578 1 96.19 221 SER A CA 1
ATOM 1834 C C . SER A 1 221 ? -3.043 -19.406 -7.008 1 96.19 221 SER A C 1
ATOM 1836 O O . SER A 1 221 ? -2.52 -20.469 -6.695 1 96.19 221 SER A O 1
ATOM 1838 N N . ASN A 1 222 ? -4.117 -19.297 -7.75 1 93.38 222 ASN A N 1
ATOM 1839 C CA . ASN A 1 222 ? -4.797 -20.484 -8.242 1 93.38 222 ASN A CA 1
ATOM 1840 C C . ASN A 1 222 ? -3.924 -21.266 -9.227 1 93.38 222 ASN A C 1
ATOM 1842 O O . ASN A 1 222 ? -3.857 -22.5 -9.164 1 93.38 222 ASN A O 1
ATOM 1846 N N . LEU A 1 223 ? -3.377 -20.5 -10.102 1 96 223 LEU A N 1
ATOM 1847 C CA . LEU A 1 223 ? -2.48 -21.156 -11.047 1 96 223 LEU A CA 1
ATOM 1848 C C . LEU A 1 223 ? -1.341 -21.859 -10.312 1 96 223 LEU A C 1
ATOM 1850 O O . LEU A 1 223 ? -0.989 -23 -10.641 1 96 223 LEU A O 1
ATOM 1854 N N . LEU A 1 224 ? -0.797 -21.203 -9.359 1 97.31 224 LEU A N 1
ATOM 1855 C CA . LEU A 1 224 ? 0.319 -21.766 -8.609 1 97.31 224 LEU A CA 1
ATOM 1856 C C . LEU A 1 224 ? -0.118 -23 -7.816 1 97.31 224 LEU A C 1
ATOM 1858 O O . LEU A 1 224 ? 0.638 -23.969 -7.699 1 97.31 224 LEU A O 1
ATOM 1862 N N . PHE A 1 225 ? -1.31 -22.953 -7.34 1 95.25 225 PHE A N 1
ATOM 1863 C CA . PHE A 1 225 ? -1.88 -24.109 -6.668 1 95.25 225 PHE A CA 1
ATOM 1864 C C . PHE A 1 225 ? -1.962 -25.297 -7.621 1 95.25 225 PHE A C 1
ATOM 1866 O O . PHE A 1 225 ? -1.59 -26.422 -7.258 1 95.25 225 PHE A O 1
ATOM 1873 N N . GLU A 1 226 ? -2.414 -25.062 -8.781 1 94.31 226 GLU A N 1
ATOM 1874 C CA . GLU A 1 226 ? -2.496 -26.109 -9.789 1 94.31 226 GLU A CA 1
ATOM 1875 C C . GLU A 1 226 ? -1.121 -26.703 -10.086 1 94.31 226 GLU A C 1
ATOM 1877 O O . GLU A 1 226 ? -0.974 -27.922 -10.195 1 94.31 226 GLU A O 1
ATOM 1882 N N . TYR A 1 227 ? -0.198 -25.875 -10.195 1 96.62 227 TYR A N 1
ATOM 1883 C CA . TYR A 1 227 ? 1.138 -26.344 -10.555 1 96.62 227 TYR A CA 1
ATOM 1884 C C . TYR A 1 227 ? 1.783 -27.094 -9.406 1 96.62 227 TYR A C 1
ATOM 1886 O O . TYR A 1 227 ? 2.562 -28.031 -9.617 1 96.62 227 TYR A O 1
ATOM 1894 N N . ARG A 1 228 ? 1.499 -26.766 -8.195 1 95.75 228 ARG A N 1
ATOM 1895 C CA . ARG A 1 228 ? 1.963 -27.578 -7.074 1 95.75 228 ARG A CA 1
ATOM 1896 C C . ARG A 1 228 ? 1.453 -29.016 -7.184 1 95.75 228 ARG A C 1
ATOM 1898 O O . ARG A 1 228 ? 2.205 -29.969 -6.965 1 95.75 228 ARG A O 1
ATOM 1905 N N . GLY A 1 229 ? 0.197 -29.062 -7.57 1 93.94 229 GLY A N 1
ATOM 1906 C CA . GLY A 1 229 ? -0.385 -30.375 -7.762 1 93.94 229 GLY A CA 1
ATOM 1907 C C . GLY A 1 229 ? 0.239 -31.141 -8.914 1 93.94 229 GLY A C 1
ATOM 1908 O O . GLY A 1 229 ? 0.488 -32.344 -8.812 1 93.94 229 GLY A O 1
ATOM 1909 N N . LEU A 1 230 ? 0.439 -30.422 -9.977 1 95.12 230 LEU A N 1
ATOM 1910 C CA . LEU A 1 230 ? 1.062 -31.047 -11.141 1 95.12 230 LEU A CA 1
ATOM 1911 C C . LEU A 1 230 ? 2.465 -31.547 -10.805 1 95.12 230 LEU A C 1
ATOM 1913 O O . LEU A 1 230 ? 2.857 -32.656 -11.211 1 95.12 230 LEU A O 1
ATOM 1917 N N . ILE A 1 231 ? 3.205 -30.734 -10.109 1 96.12 231 ILE A N 1
ATOM 1918 C CA . ILE A 1 231 ? 4.57 -31.078 -9.727 1 96.12 231 ILE A CA 1
ATOM 1919 C C . ILE A 1 231 ? 4.551 -32.344 -8.859 1 96.12 231 ILE A C 1
ATOM 1921 O O . ILE A 1 231 ? 5.348 -33.25 -9.07 1 96.12 231 ILE A O 1
ATOM 1925 N N . TYR A 1 232 ? 3.629 -32.375 -7.957 1 93.75 232 TYR A N 1
ATOM 1926 C CA . TYR A 1 232 ? 3.486 -33.562 -7.098 1 93.75 232 TYR A CA 1
ATOM 1927 C C . TYR A 1 232 ? 3.158 -34.781 -7.918 1 93.75 232 TYR A C 1
ATOM 1929 O O . TYR A 1 232 ? 3.744 -35.844 -7.707 1 93.75 232 TYR A O 1
ATOM 1937 N N . SER A 1 233 ? 2.264 -34.656 -8.852 1 92.56 233 SER A N 1
ATOM 1938 C CA . SER A 1 233 ? 1.86 -35.781 -9.703 1 92.56 233 SER A CA 1
ATOM 1939 C C . SER A 1 233 ? 3.02 -36.25 -10.57 1 92.56 233 SER A C 1
ATOM 1941 O O . SER A 1 233 ? 3.188 -37.438 -10.781 1 92.56 233 SER A O 1
ATOM 1943 N N . PHE A 1 234 ? 3.809 -35.344 -11.039 1 94.19 234 PHE A N 1
ATOM 1944 C CA . PHE A 1 234 ? 4.961 -35.688 -11.852 1 94.19 234 PHE A CA 1
ATOM 1945 C C . PHE A 1 234 ? 5.977 -36.5 -11.039 1 94.19 234 PHE A C 1
ATOM 1947 O O . PHE A 1 234 ? 6.68 -37.344 -11.578 1 94.19 234 PHE A O 1
ATOM 1954 N N . SER A 1 235 ? 6.109 -36.125 -9.812 1 92 235 SER A N 1
ATOM 1955 C CA . SER A 1 235 ? 7.035 -36.844 -8.945 1 92 235 SER A CA 1
ATOM 1956 C C . SER A 1 235 ? 6.668 -38.312 -8.852 1 92 235 SER A C 1
ATOM 1958 O O . SER A 1 235 ? 7.543 -39.188 -8.844 1 92 235 SER A O 1
ATOM 1960 N N . SER A 1 236 ? 5.383 -38.594 -8.867 1 90.12 236 SER A N 1
ATOM 1961 C CA . SER A 1 236 ? 4.926 -39.969 -8.852 1 90.12 236 SER A CA 1
ATOM 1962 C C . SER A 1 236 ? 5.238 -40.688 -10.172 1 90.12 236 SER A C 1
ATOM 1964 O O . SER A 1 236 ? 5.648 -41.844 -10.18 1 90.12 236 SER A O 1
ATOM 1966 N N . VAL A 1 237 ? 5.039 -39.969 -11.219 1 91.31 237 VAL A N 1
ATOM 1967 C CA . VAL A 1 237 ? 5.324 -40.5 -12.547 1 91.31 237 VAL A CA 1
ATOM 1968 C C . VAL A 1 237 ? 6.816 -40.812 -12.68 1 91.31 237 VAL A C 1
ATOM 1970 O O . VAL A 1 237 ? 7.207 -41.844 -13.242 1 91.31 237 VAL A O 1
ATOM 1973 N N . ASN A 1 238 ? 7.625 -39.906 -12.148 1 93.88 238 ASN A N 1
ATOM 1974 C CA . ASN A 1 238 ? 9.07 -40.125 -12.172 1 93.88 238 ASN A CA 1
ATOM 1975 C C . ASN A 1 238 ? 9.477 -41.375 -11.422 1 93.88 238 ASN A C 1
ATOM 1977 O O . ASN A 1 238 ? 10.344 -42.125 -11.883 1 93.88 238 ASN A O 1
ATOM 1981 N N . SER A 1 239 ? 8.836 -41.594 -10.32 1 93.94 239 SER A N 1
ATOM 1982 C CA . SER A 1 239 ? 9.133 -42.781 -9.539 1 93.94 239 SER A CA 1
ATOM 1983 C C . SER A 1 239 ? 8.758 -44.062 -10.297 1 93.94 239 SER A C 1
ATOM 1985 O O . SER A 1 239 ? 9.492 -45.062 -10.258 1 93.94 239 SER A O 1
ATOM 1987 N N . LEU A 1 240 ? 7.664 -44 -11 1 91.62 240 LEU A N 1
ATOM 1988 C CA . LEU A 1 240 ? 7.211 -45.125 -11.797 1 91.62 240 LEU A CA 1
ATOM 1989 C C . LEU A 1 240 ? 8.211 -45.438 -12.906 1 91.62 240 LEU A C 1
ATOM 1991 O O . LEU A 1 240 ? 8.555 -46.625 -13.125 1 91.62 240 LEU A O 1
ATOM 1995 N N . LEU A 1 241 ? 8.641 -44.469 -13.57 1 94.19 241 LEU A N 1
ATOM 1996 C CA . LEU A 1 241 ? 9.609 -44.656 -14.641 1 94.19 241 LEU A CA 1
ATOM 1997 C C . LEU A 1 241 ? 10.922 -45.219 -14.094 1 94.19 241 LEU A C 1
ATOM 1999 O O . LEU A 1 241 ? 11.547 -46.062 -14.711 1 94.19 241 LEU A O 1
ATOM 2003 N N . LYS A 1 242 ? 11.312 -44.688 -12.961 1 95.12 242 LYS A N 1
ATOM 2004 C CA . LYS A 1 242 ? 12.531 -45.188 -12.328 1 95.12 242 LYS A CA 1
ATOM 2005 C C . LYS A 1 242 ? 12.43 -46.688 -12.055 1 95.12 242 LYS A C 1
ATOM 2007 O O . LYS A 1 242 ? 13.391 -47.438 -12.281 1 95.12 242 LYS A O 1
ATOM 2012 N N . ASP A 1 243 ? 11.297 -47.125 -11.586 1 95.06 243 ASP A N 1
ATOM 2013 C CA . ASP A 1 243 ? 11.078 -48.531 -11.289 1 95.06 243 ASP A CA 1
ATOM 2014 C C . ASP A 1 243 ? 11.125 -49.375 -12.562 1 95.06 243 ASP A C 1
ATOM 2016 O O . ASP A 1 243 ? 11.703 -50.469 -12.57 1 95.06 243 ASP A O 1
ATOM 2020 N N . VAL A 1 244 ? 10.5 -48.875 -13.562 1 94.12 244 VAL A N 1
ATOM 2021 C CA . VAL A 1 244 ? 10.445 -49.562 -14.836 1 94.12 244 VAL A CA 1
ATOM 2022 C C . VAL A 1 244 ? 11.859 -49.719 -15.406 1 94.12 244 VAL A C 1
ATOM 2024 O O . VAL A 1 244 ? 12.227 -50.781 -15.906 1 94.12 244 VAL A O 1
ATOM 2027 N N . LEU A 1 245 ? 12.648 -48.719 -15.312 1 95.31 245 LEU A N 1
ATOM 2028 C CA . LEU A 1 245 ? 14.016 -48.719 -15.82 1 95.31 245 LEU A CA 1
ATOM 2029 C C . LEU A 1 245 ? 14.891 -49.656 -14.984 1 95.31 245 LEU A C 1
ATOM 2031 O O . LEU A 1 245 ? 15.781 -50.344 -15.523 1 95.31 245 LEU A O 1
ATOM 2035 N N . ALA A 1 246 ? 14.664 -49.656 -13.734 1 95.94 246 ALA A N 1
ATOM 2036 C CA . ALA A 1 246 ? 15.406 -50.562 -12.867 1 95.94 246 ALA A CA 1
ATOM 2037 C C . ALA A 1 246 ? 15.117 -52 -13.227 1 95.94 246 ALA A C 1
ATOM 2039 O O . ALA A 1 246 ? 16.031 -52.844 -13.234 1 95.94 246 ALA A O 1
ATOM 2040 N N . LYS A 1 247 ? 13.852 -52.312 -13.453 1 94.81 247 LYS A N 1
ATOM 2041 C CA . LYS A 1 247 ? 13.469 -53.656 -13.852 1 94.81 247 LYS A CA 1
ATOM 2042 C C . LYS A 1 247 ? 14.141 -54.062 -15.164 1 94.81 247 LYS A C 1
ATOM 2044 O O . LYS A 1 247 ? 14.57 -55.188 -15.312 1 94.81 247 LYS A O 1
ATOM 2049 N N . ARG A 1 248 ? 14.164 -53.125 -16.062 1 94.19 248 ARG A N 1
ATOM 2050 C CA . ARG A 1 248 ? 14.836 -53.375 -17.344 1 94.19 248 ARG A CA 1
ATOM 2051 C C . ARG A 1 248 ? 16.328 -53.656 -17.125 1 94.19 248 ARG A C 1
ATOM 2053 O O . ARG A 1 248 ? 16.875 -54.594 -17.703 1 94.19 248 ARG A O 1
ATOM 2060 N N . ARG A 1 249 ? 16.969 -52.906 -16.328 1 94 249 ARG A N 1
ATOM 2061 C CA . ARG A 1 249 ? 18.391 -53.094 -16.062 1 94 249 ARG A CA 1
ATOM 2062 C C . ARG A 1 249 ? 18.656 -54.469 -15.438 1 94 249 ARG A C 1
ATOM 2064 O O . ARG A 1 249 ? 19.609 -55.156 -15.812 1 94 249 ARG A O 1
ATOM 2071 N N . ASN A 1 250 ? 17.844 -54.812 -14.555 1 94.12 250 ASN A N 1
ATOM 2072 C CA . ASN A 1 250 ? 17.984 -56.094 -13.906 1 94.12 250 ASN A CA 1
ATOM 2073 C C . ASN A 1 250 ? 17.75 -57.25 -14.891 1 94.12 250 ASN A C 1
ATOM 2075 O O . ASN A 1 250 ? 18.453 -58.25 -14.852 1 94.12 250 ASN A O 1
ATOM 2079 N N . ALA A 1 251 ? 16.766 -57.062 -15.75 1 93.94 251 ALA A N 1
ATOM 2080 C CA . ALA A 1 251 ? 16.469 -58.062 -16.75 1 93.94 251 ALA A CA 1
ATOM 2081 C C . ALA A 1 251 ? 17.625 -58.219 -17.75 1 93.94 251 ALA A C 1
ATOM 2083 O O . ALA A 1 251 ? 17.953 -59.344 -18.172 1 93.94 251 ALA A O 1
ATOM 2084 N N . GLU A 1 252 ? 18.188 -57.156 -18.094 1 91.5 252 GLU A N 1
ATOM 2085 C CA . GLU A 1 252 ? 19.328 -57.188 -19 1 91.5 252 GLU A CA 1
ATOM 2086 C C . GLU A 1 252 ? 20.531 -57.875 -18.344 1 91.5 252 GLU A C 1
ATOM 2088 O O . GLU A 1 252 ? 21.266 -58.625 -19 1 91.5 252 GLU A O 1
ATOM 2093 N N . LYS A 1 253 ? 20.75 -57.562 -17.156 1 92.5 253 LYS A N 1
ATOM 2094 C CA . LYS A 1 253 ? 21.828 -58.219 -16.406 1 92.5 253 LYS A CA 1
ATOM 2095 C C . LYS A 1 253 ? 21.578 -59.75 -16.312 1 92.5 253 LYS A C 1
ATOM 2097 O O . LYS A 1 253 ? 22.5 -60.531 -16.516 1 92.5 253 LYS A O 1
ATOM 2102 N N . ASP A 1 254 ? 20.406 -60.094 -16.016 1 93.5 254 ASP A N 1
ATOM 2103 C CA . ASP A 1 254 ? 20.031 -61.5 -15.883 1 93.5 254 ASP A CA 1
ATOM 2104 C C . ASP A 1 254 ? 20.172 -62.25 -17.219 1 93.5 254 ASP A C 1
ATOM 2106 O O . ASP A 1 254 ? 20.562 -63.406 -17.25 1 93.5 254 ASP A O 1
ATOM 2110 N N . ALA A 1 255 ? 19.766 -61.562 -18.234 1 91.44 255 ALA A N 1
ATOM 2111 C CA . ALA A 1 255 ? 19.906 -62.156 -19.562 1 91.44 255 ALA A CA 1
ATOM 2112 C C . ALA A 1 255 ? 21.359 -62.406 -19.922 1 91.44 255 ALA A C 1
ATOM 2114 O O . ALA A 1 255 ? 21.703 -63.438 -20.516 1 91.44 255 ALA A O 1
ATOM 2115 N N . LYS A 1 256 ? 22.234 -61.531 -19.547 1 90 256 LYS A N 1
ATOM 2116 C CA . LYS A 1 256 ? 23.672 -61.656 -19.797 1 90 256 LYS A CA 1
ATOM 2117 C C . LYS A 1 256 ? 24.25 -62.844 -19 1 90 256 LYS A C 1
ATOM 2119 O O . LYS A 1 256 ? 25.172 -63.5 -19.453 1 90 256 LYS A O 1
ATOM 2124 N N . GLU A 1 257 ? 23.688 -63.062 -17.891 1 92.12 257 GLU A N 1
ATOM 2125 C CA . GLU A 1 257 ? 24.172 -64.125 -17.016 1 92.12 257 GLU A CA 1
ATOM 2126 C C . GLU A 1 257 ? 23.453 -65.438 -17.297 1 92.12 257 GLU A C 1
ATOM 2128 O O . GLU A 1 257 ? 23.719 -66.438 -16.656 1 92.12 257 GLU A O 1
ATOM 2133 N N . GLY A 1 258 ? 22.562 -65.5 -18.172 1 87.19 258 GLY A N 1
ATOM 2134 C CA . GLY A 1 258 ? 21.859 -66.688 -18.609 1 87.19 258 GLY A CA 1
ATOM 2135 C C . GLY A 1 258 ? 20.734 -67.062 -17.656 1 87.19 258 GLY A C 1
ATOM 2136 O O . GLY A 1 258 ? 20.312 -68.25 -17.656 1 87.19 258 GLY A O 1
ATOM 2137 N N . ARG A 1 259 ? 20.266 -66.25 -16.891 1 91.06 259 ARG A N 1
ATOM 2138 C CA . ARG A 1 259 ? 19.25 -66.5 -15.891 1 91.06 259 ARG A CA 1
ATOM 2139 C C . ARG A 1 259 ? 17.844 -66.188 -16.406 1 91.06 259 ARG A C 1
ATOM 2141 O O . ARG A 1 259 ? 16.844 -66.562 -15.797 1 91.06 259 ARG A O 1
ATOM 2148 N N . LEU A 1 260 ? 17.766 -65.375 -17.469 1 85.19 260 LEU A N 1
ATOM 2149 C CA . LEU A 1 260 ? 16.5 -65 -18.047 1 85.19 260 LEU A CA 1
ATOM 2150 C C . LEU A 1 260 ? 16.25 -65.688 -19.391 1 85.19 260 LEU A C 1
ATOM 2152 O O . LEU A 1 260 ? 17.172 -65.812 -20.203 1 85.19 260 LEU A O 1
ATOM 2156 N N . GLU A 1 261 ? 15.008 -66.125 -19.391 1 84.75 261 GLU A N 1
ATOM 2157 C CA . GLU A 1 261 ? 14.641 -66.688 -20.672 1 84.75 261 GLU A CA 1
ATOM 2158 C C . GLU A 1 261 ? 14.734 -65.688 -21.797 1 84.75 261 GLU A C 1
ATOM 2160 O O . GLU A 1 261 ? 14.297 -64.562 -21.641 1 84.75 261 GLU A O 1
ATOM 2165 N N . TYR A 1 262 ? 15.258 -66.125 -22.812 1 78 262 TYR A N 1
ATOM 2166 C CA . TYR A 1 262 ? 15.586 -65.25 -23.938 1 78 262 TYR A CA 1
ATOM 2167 C C . TYR A 1 262 ? 14.336 -64.562 -24.484 1 78 262 TYR A C 1
ATOM 2169 O O . TYR A 1 262 ? 14.398 -63.406 -24.953 1 78 262 TYR A O 1
ATOM 2177 N N . ASP A 1 263 ? 13.195 -65.125 -24.312 1 87.12 263 ASP A N 1
ATOM 2178 C CA . ASP A 1 263 ? 11.977 -64.625 -24.938 1 87.12 263 ASP A CA 1
ATOM 2179 C C . ASP A 1 263 ? 11.32 -63.562 -24.094 1 87.12 263 ASP A C 1
ATOM 2181 O O . ASP A 1 263 ? 10.492 -62.781 -24.578 1 87.12 263 ASP A O 1
ATOM 2185 N N . GLN A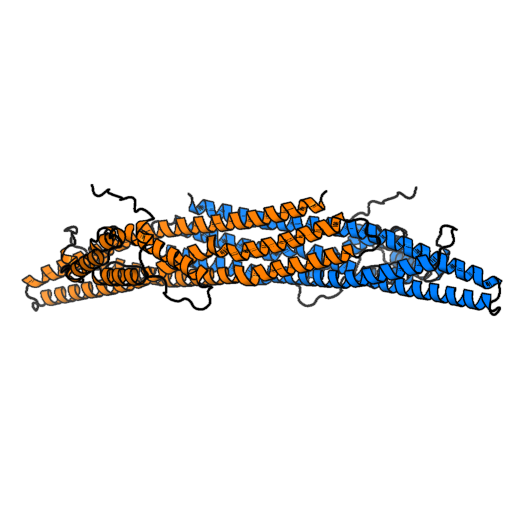 1 264 ? 11.812 -63.375 -22.922 1 90.06 264 GLN A N 1
ATOM 2186 C CA . GLN A 1 264 ? 11.164 -62.469 -22 1 90.06 264 GLN A CA 1
ATOM 2187 C C . GLN A 1 264 ? 11.781 -61.062 -22.094 1 90.06 264 GLN A C 1
ATOM 2189 O O . GLN A 1 264 ? 11.109 -60.062 -21.844 1 90.06 264 GLN A O 1
ATOM 2194 N N . LEU A 1 265 ? 13.016 -60.938 -22.406 1 90.44 265 LEU A N 1
ATOM 2195 C CA . LEU A 1 265 ? 13.773 -59.688 -22.375 1 90.44 265 LEU A CA 1
ATOM 2196 C C . LEU A 1 265 ? 13.203 -58.688 -23.375 1 90.44 265 LEU A C 1
ATOM 2198 O O . LEU A 1 265 ? 13.008 -57.531 -23.031 1 90.44 265 LEU A O 1
ATOM 2202 N N . PRO A 1 266 ? 12.859 -59.125 -24.578 1 89.88 266 PRO A N 1
ATOM 2203 C CA . PRO A 1 266 ? 12.312 -58.156 -25.531 1 89.88 266 PRO A CA 1
ATOM 2204 C C . PRO A 1 266 ? 11.016 -57.531 -25.047 1 89.88 266 PRO A C 1
ATOM 2206 O O . PRO A 1 266 ? 10.766 -56.344 -25.328 1 89.88 266 PRO A O 1
ATOM 2209 N N . HIS A 1 267 ? 10.289 -58.219 -24.328 1 89.56 267 HIS A N 1
ATOM 2210 C CA . HIS A 1 267 ? 9.031 -57.719 -23.812 1 89.56 267 HIS A CA 1
ATOM 2211 C C . HIS A 1 267 ? 9.273 -56.656 -22.734 1 89.56 267 HIS A C 1
ATOM 2213 O O . HIS A 1 267 ? 8.578 -55.625 -22.703 1 89.56 267 HIS A O 1
ATOM 2219 N N . ILE A 1 268 ? 10.219 -56.875 -21.969 1 91.94 268 ILE A N 1
ATOM 2220 C CA . ILE A 1 268 ? 10.547 -55.969 -20.906 1 91.94 268 ILE A CA 1
ATOM 2221 C C . ILE A 1 268 ? 11.117 -54.656 -21.5 1 91.94 268 ILE A C 1
ATOM 2223 O O . ILE A 1 268 ? 10.766 -53.562 -21.062 1 91.94 268 ILE A O 1
ATOM 2227 N N . ILE A 1 269 ? 11.938 -54.812 -22.469 1 92.19 269 ILE A N 1
ATOM 2228 C CA . ILE A 1 269 ? 12.539 -53.656 -23.125 1 92.19 269 ILE A CA 1
ATOM 2229 C C . ILE A 1 269 ? 11.445 -52.844 -23.828 1 92.19 269 ILE A C 1
ATOM 2231 O O . ILE A 1 269 ? 11.438 -51.625 -23.75 1 92.19 269 ILE A O 1
ATOM 2235 N N . ASN A 1 270 ? 10.57 -53.562 -24.469 1 91 270 ASN A N 1
ATOM 2236 C CA . ASN A 1 270 ? 9.484 -52.875 -25.172 1 91 270 ASN A CA 1
ATOM 2237 C C . ASN A 1 270 ? 8.594 -52.094 -24.219 1 91 270 ASN A C 1
ATOM 2239 O O . ASN A 1 270 ? 8.164 -51 -24.531 1 91 270 ASN A O 1
ATOM 2243 N N . HIS A 1 271 ? 8.359 -52.719 -23.141 1 90.75 271 HIS A N 1
ATOM 2244 C CA . HIS A 1 271 ? 7.551 -52.031 -22.141 1 90.75 271 HIS A CA 1
ATOM 2245 C C . HIS A 1 271 ? 8.258 -50.781 -21.594 1 90.75 271 HIS A C 1
ATOM 2247 O O . HIS A 1 271 ? 7.652 -49.719 -21.484 1 90.75 271 HIS A O 1
ATOM 2253 N N . SER A 1 272 ? 9.477 -50.969 -21.281 1 93.12 272 SER A N 1
ATOM 2254 C CA . SER A 1 272 ? 10.266 -49.844 -20.75 1 93.12 272 SER A CA 1
ATOM 2255 C C . SER A 1 272 ? 10.328 -48.719 -21.75 1 93.12 272 SER A C 1
ATOM 2257 O O . SER A 1 272 ? 10.18 -47.531 -21.375 1 93.12 272 SER A O 1
ATOM 2259 N N . ASP A 1 273 ? 10.5 -49 -22.953 1 94.31 273 ASP A N 1
ATOM 2260 C CA . ASP A 1 273 ? 10.555 -48 -24 1 94.31 273 ASP A CA 1
ATOM 2261 C C . ASP A 1 273 ? 9.211 -47.281 -24.141 1 94.31 273 ASP A C 1
ATOM 2263 O O . ASP A 1 273 ? 9.164 -46.062 -24.359 1 94.31 273 ASP A O 1
ATOM 2267 N N . THR A 1 274 ? 8.188 -48 -24.062 1 92.81 274 THR A N 1
ATOM 2268 C CA . THR A 1 274 ? 6.855 -47.438 -24.172 1 92.81 274 THR A CA 1
ATOM 2269 C C . THR A 1 274 ? 6.621 -46.406 -23.047 1 92.81 274 THR A C 1
ATOM 2271 O O . THR A 1 274 ? 6.156 -45.312 -23.297 1 92.81 274 THR A O 1
ATOM 2274 N N . VAL A 1 275 ? 6.957 -46.812 -21.859 1 92.38 275 VAL A N 1
ATOM 2275 C CA . VAL A 1 275 ? 6.777 -45.906 -20.703 1 92.38 275 VAL A CA 1
ATOM 2276 C C . VAL A 1 275 ? 7.684 -44.688 -20.844 1 92.38 275 VAL A C 1
ATOM 2278 O O . VAL A 1 275 ? 7.27 -43.562 -20.547 1 92.38 275 VAL A O 1
ATOM 2281 N N . ALA A 1 276 ? 8.875 -44.938 -21.266 1 94.44 276 ALA A N 1
ATOM 2282 C CA . ALA A 1 276 ? 9.836 -43.844 -21.422 1 94.44 276 ALA A CA 1
ATOM 2283 C C . ALA A 1 276 ? 9.352 -42.844 -22.469 1 94.44 276 ALA A C 1
ATOM 2285 O O . ALA A 1 276 ? 9.469 -41.625 -22.281 1 94.44 276 ALA A O 1
ATOM 2286 N N . TYR A 1 277 ? 8.852 -43.375 -23.594 1 93.88 277 TYR A N 1
ATOM 2287 C CA . TYR A 1 277 ? 8.32 -42.5 -24.625 1 93.88 277 TYR A CA 1
ATOM 2288 C C . TYR A 1 277 ? 7.125 -41.719 -24.094 1 93.88 277 TYR A C 1
ATOM 2290 O O . TYR A 1 277 ? 6.961 -40.531 -24.422 1 93.88 277 TYR A O 1
ATOM 2298 N N . ALA A 1 278 ? 6.312 -42.344 -23.375 1 91.5 278 ALA A N 1
ATOM 2299 C CA . ALA A 1 278 ? 5.164 -41.656 -22.781 1 91.5 278 ALA A CA 1
ATOM 2300 C C . ALA A 1 278 ? 5.617 -40.562 -21.844 1 91.5 278 ALA A C 1
ATOM 2302 O O . ALA A 1 278 ? 5.059 -39.469 -21.859 1 91.5 278 ALA A O 1
ATOM 2303 N N . PHE A 1 279 ? 6.574 -40.844 -21.078 1 92.94 279 PHE A N 1
ATOM 2304 C CA . PHE A 1 279 ? 7.137 -39.875 -20.172 1 92.94 279 PHE A CA 1
ATOM 2305 C C . PHE A 1 279 ? 7.68 -38.656 -20.938 1 92.94 279 PHE A C 1
ATOM 2307 O O . PHE A 1 279 ? 7.406 -37.531 -20.578 1 92.94 279 PHE A O 1
ATOM 2314 N N . GLU A 1 280 ? 8.43 -38.906 -21.938 1 92.12 280 GLU A N 1
ATOM 2315 C CA . GLU A 1 280 ? 9.016 -37.812 -22.719 1 92.12 280 GLU A CA 1
ATOM 2316 C C . GLU A 1 280 ? 7.941 -36.938 -23.375 1 92.12 280 GLU A C 1
ATOM 2318 O O . GLU A 1 280 ? 8.094 -35.719 -23.484 1 92.12 280 GLU A O 1
ATOM 2323 N N . ALA A 1 281 ? 6.93 -37.625 -23.812 1 92.81 281 ALA A N 1
ATOM 2324 C CA . ALA A 1 281 ? 5.809 -36.906 -24.391 1 92.81 281 ALA A CA 1
ATOM 2325 C C . ALA A 1 281 ? 5.156 -36 -23.359 1 92.81 281 ALA A C 1
ATOM 2327 O O . ALA A 1 281 ? 4.824 -34.844 -23.656 1 92.81 281 ALA A O 1
ATOM 2328 N N . GLU A 1 282 ? 4.973 -36.469 -22.172 1 92.94 282 GLU A N 1
ATOM 2329 C CA . GLU A 1 282 ? 4.383 -35.688 -21.094 1 92.94 282 GLU A CA 1
ATOM 2330 C C . GLU A 1 282 ? 5.293 -34.531 -20.688 1 92.94 282 GLU A C 1
ATOM 2332 O O . GLU A 1 282 ? 4.812 -33.438 -20.375 1 92.94 282 GLU A O 1
ATOM 2337 N N . LEU A 1 283 ? 6.543 -34.844 -20.625 1 92.62 283 LEU A N 1
ATOM 2338 C CA . LEU A 1 283 ? 7.516 -33.781 -20.328 1 92.62 283 LEU A CA 1
ATOM 2339 C C . LEU A 1 283 ? 7.426 -32.656 -21.328 1 92.62 283 LEU A C 1
ATOM 2341 O O . LEU A 1 283 ? 7.426 -31.469 -20.953 1 92.62 283 LEU A O 1
ATOM 2345 N N . ALA A 1 284 ? 7.371 -33 -22.594 1 91.81 284 ALA A N 1
ATOM 2346 C CA . ALA A 1 284 ? 7.266 -32 -23.641 1 91.81 284 ALA A CA 1
ATOM 2347 C C . ALA A 1 284 ? 5.977 -31.203 -23.516 1 91.81 284 ALA A C 1
ATOM 2349 O O . ALA A 1 284 ? 5.98 -29.969 -23.672 1 91.81 284 ALA A O 1
ATOM 2350 N N . HIS A 1 285 ? 4.902 -31.891 -23.234 1 92.81 285 HIS A N 1
ATOM 2351 C CA . HIS A 1 285 ? 3.619 -31.219 -23.047 1 92.81 285 HIS A CA 1
ATOM 2352 C C . HIS A 1 285 ? 3.662 -30.281 -21.844 1 92.81 285 HIS A C 1
ATOM 2354 O O . HIS A 1 285 ? 3.184 -29.141 -21.922 1 92.81 285 HIS A O 1
ATOM 2360 N N . PHE A 1 286 ? 4.215 -30.734 -20.781 1 93.25 286 PHE A N 1
ATOM 2361 C CA . PHE A 1 286 ? 4.324 -29.938 -19.562 1 93.25 286 PHE A CA 1
ATOM 2362 C C . PHE A 1 286 ? 5.094 -28.656 -19.812 1 93.25 286 PHE A C 1
ATOM 2364 O O . PHE A 1 286 ? 4.688 -27.578 -19.359 1 93.25 286 PHE A O 1
ATOM 2371 N N . GLN A 1 287 ? 6.156 -28.719 -20.516 1 90 287 GLN A N 1
ATOM 2372 C CA . GLN A 1 287 ? 6.988 -27.562 -20.797 1 90 287 GLN A CA 1
ATOM 2373 C C . GLN A 1 287 ? 6.234 -26.547 -21.641 1 90 287 GLN A C 1
ATOM 2375 O O . GLN A 1 287 ? 6.273 -25.344 -21.359 1 90 287 GLN A O 1
ATOM 2380 N N . ALA A 1 288 ? 5.562 -27.016 -22.656 1 89.75 288 ALA A N 1
ATOM 2381 C CA . ALA A 1 288 ? 4.844 -26.141 -23.562 1 89.75 288 ALA A CA 1
ATOM 2382 C C . ALA A 1 288 ? 3.701 -25.422 -22.844 1 89.75 288 ALA A C 1
ATOM 2384 O O . ALA A 1 288 ? 3.52 -24.203 -23 1 89.75 288 ALA A O 1
ATOM 2385 N N . VAL A 1 289 ? 3.025 -26.141 -22.062 1 92.31 289 VAL A N 1
ATOM 2386 C CA . VAL A 1 289 ? 1.854 -25.594 -21.391 1 92.31 289 VAL A CA 1
ATOM 2387 C C . VAL A 1 289 ? 2.297 -24.656 -20.266 1 92.31 289 VAL A C 1
ATOM 2389 O O . VAL A 1 289 ? 1.669 -23.625 -20.031 1 92.31 289 VAL A O 1
ATOM 2392 N N . ARG A 1 290 ? 3.35 -25.047 -19.562 1 93 290 ARG A N 1
ATOM 2393 C CA . ARG A 1 290 ? 3.838 -24.25 -18.438 1 93 290 ARG A CA 1
ATOM 2394 C C . ARG A 1 290 ? 4.195 -22.844 -18.891 1 93 290 ARG A C 1
ATOM 2396 O O . ARG A 1 290 ? 3.789 -21.859 -18.266 1 93 290 ARG A O 1
ATOM 2403 N N . THR A 1 291 ? 4.949 -22.703 -19.953 1 91.31 291 THR A N 1
ATOM 2404 C CA . THR A 1 291 ? 5.363 -21.406 -20.469 1 91.31 291 THR A CA 1
ATOM 2405 C C . THR A 1 291 ? 4.148 -20.547 -20.844 1 91.31 291 THR A C 1
ATOM 2407 O O . THR A 1 291 ? 4.086 -19.375 -20.5 1 91.31 291 THR A O 1
ATOM 2410 N N . LYS A 1 292 ? 3.23 -21.188 -21.484 1 92 292 LYS A N 1
ATOM 2411 C CA . LYS A 1 292 ? 2.029 -20.469 -21.891 1 92 292 LYS A CA 1
ATOM 2412 C C . LYS A 1 292 ? 1.197 -20.047 -20.688 1 92 292 LYS A C 1
ATOM 2414 O O . LYS A 1 292 ? 0.727 -18.906 -20.609 1 92 292 LYS A O 1
ATOM 2419 N N . ASP A 1 293 ? 1.02 -20.938 -19.766 1 94.19 293 ASP A N 1
ATOM 2420 C CA . ASP A 1 293 ? 0.227 -20.672 -18.562 1 94.19 293 ASP A CA 1
ATOM 2421 C C . ASP A 1 293 ? 0.805 -19.516 -17.766 1 94.19 293 ASP A C 1
ATOM 2423 O O . ASP A 1 293 ? 0.085 -18.578 -17.406 1 94.19 293 ASP A O 1
ATOM 2427 N N . PHE A 1 294 ? 2.066 -19.578 -17.484 1 95.38 294 PHE A N 1
ATOM 2428 C CA . PHE A 1 294 ? 2.688 -18.562 -16.641 1 95.38 294 PHE A CA 1
ATOM 2429 C C . PHE A 1 294 ? 2.721 -17.219 -17.359 1 95.38 294 PHE A C 1
ATOM 2431 O O . PHE A 1 294 ? 2.479 -16.172 -16.75 1 95.38 294 PHE A O 1
ATOM 2438 N N . ASN A 1 295 ? 3.031 -17.25 -18.641 1 94.38 295 ASN A N 1
ATOM 2439 C CA . ASN A 1 295 ? 3.01 -16.016 -19.406 1 94.38 295 ASN A CA 1
ATOM 2440 C C . ASN A 1 295 ? 1.641 -15.336 -19.344 1 94.38 295 ASN A C 1
ATOM 2442 O O . ASN A 1 295 ? 1.541 -14.148 -19.062 1 94.38 295 ASN A O 1
ATOM 2446 N N . LYS A 1 296 ? 0.645 -16.094 -19.609 1 94.62 296 LYS A N 1
ATOM 2447 C CA . LYS A 1 296 ? -0.714 -15.562 -19.609 1 94.62 296 LYS A CA 1
ATOM 2448 C C . LYS A 1 296 ? -1.117 -15.094 -18.219 1 94.62 296 LYS A C 1
ATOM 2450 O O . LYS A 1 296 ? -1.686 -14.008 -18.062 1 94.62 296 LYS A O 1
ATOM 2455 N N . ALA A 1 297 ? -0.83 -15.883 -17.234 1 96.25 297 ALA A N 1
ATOM 2456 C CA . ALA A 1 297 ? -1.239 -15.578 -15.867 1 96.25 297 ALA A CA 1
ATOM 2457 C C . ALA A 1 297 ? -0.532 -14.328 -15.344 1 96.25 297 ALA A C 1
ATOM 2459 O O . ALA A 1 297 ? -1.159 -13.461 -14.734 1 96.25 297 ALA A O 1
ATOM 2460 N N . ILE A 1 298 ? 0.779 -14.211 -15.578 1 97.25 298 ILE A N 1
ATOM 2461 C CA . ILE A 1 298 ? 1.546 -13.078 -15.078 1 97.25 298 ILE A CA 1
ATOM 2462 C C . ILE A 1 298 ? 1.164 -11.812 -15.844 1 97.25 298 ILE A C 1
ATOM 2464 O O . ILE A 1 298 ? 1.066 -10.734 -15.258 1 97.25 298 ILE A O 1
ATOM 2468 N N . ALA A 1 299 ? 0.972 -11.961 -17.125 1 96.69 299 ALA A N 1
ATOM 2469 C CA . ALA A 1 299 ? 0.5 -10.812 -17.891 1 96.69 299 ALA A CA 1
ATOM 2470 C C . ALA A 1 299 ? -0.834 -10.305 -17.359 1 96.69 299 ALA A C 1
ATOM 2472 O O . ALA A 1 299 ? -1.027 -9.094 -17.203 1 96.69 299 ALA A O 1
ATOM 2473 N N . SER A 1 300 ? -1.743 -11.203 -17.125 1 97.19 300 SER A N 1
ATOM 2474 C CA . SER A 1 300 ? -3.041 -10.836 -16.578 1 97.19 300 SER A CA 1
ATOM 2475 C C . SER A 1 300 ? -2.891 -10.188 -15.195 1 97.19 300 SER A C 1
ATOM 2477 O O . SER A 1 300 ? -3.586 -9.227 -14.875 1 97.19 300 SER A O 1
ATOM 2479 N N . PHE A 1 301 ? -2.018 -10.75 -14.391 1 98.25 301 PHE A N 1
ATOM 2480 C CA . PHE A 1 301 ? -1.729 -10.195 -13.07 1 98.25 301 PHE A CA 1
ATOM 2481 C C . PHE A 1 301 ? -1.245 -8.758 -13.18 1 98.25 301 PHE A C 1
ATOM 2483 O O . PHE A 1 301 ? -1.75 -7.875 -12.484 1 98.25 301 PHE A O 1
ATOM 2490 N N . LEU A 1 302 ? -0.261 -8.578 -14.055 1 98.31 302 LEU A N 1
ATOM 2491 C CA . LEU A 1 302 ? 0.311 -7.246 -14.219 1 98.31 302 LEU A CA 1
ATOM 2492 C C . LEU A 1 302 ? -0.73 -6.27 -14.758 1 98.31 302 LEU A C 1
ATOM 2494 O O . LEU A 1 302 ? -0.782 -5.113 -14.328 1 98.31 302 LEU A O 1
ATOM 2498 N N . LYS A 1 303 ? -1.553 -6.699 -15.695 1 97.94 303 LYS A N 1
ATOM 2499 C CA . LYS A 1 303 ? -2.621 -5.848 -16.203 1 97.94 303 LYS A CA 1
ATOM 2500 C C . LYS A 1 303 ? -3.584 -5.441 -15.094 1 97.94 303 LYS A C 1
ATOM 2502 O O . LYS A 1 303 ? -4.031 -4.293 -15.047 1 97.94 303 LYS A O 1
ATOM 2507 N N . GLY A 1 304 ? -3.896 -6.441 -14.281 1 98.19 304 GLY A N 1
ATOM 2508 C CA . GLY A 1 304 ? -4.734 -6.141 -13.133 1 98.19 304 GLY A CA 1
ATOM 2509 C C . GLY A 1 304 ? -4.117 -5.117 -12.195 1 98.19 304 GLY A C 1
ATOM 2510 O O . GLY A 1 304 ? -4.789 -4.176 -11.766 1 98.19 304 GLY A O 1
ATOM 2511 N N . GLN A 1 305 ? -2.844 -5.246 -11.891 1 98.44 305 GLN A N 1
ATOM 2512 C CA . GLN A 1 305 ? -2.135 -4.32 -11.008 1 98.44 305 GLN A CA 1
ATOM 2513 C C . GLN A 1 305 ? -2.043 -2.932 -11.633 1 98.44 305 GLN A C 1
ATOM 2515 O O . GLN A 1 305 ? -2.246 -1.926 -10.945 1 98.44 305 GLN A O 1
ATOM 2520 N N . ILE A 1 306 ? -1.719 -2.861 -12.898 1 98.38 306 ILE A N 1
ATOM 2521 C CA . ILE A 1 306 ? -1.606 -1.587 -13.594 1 98.38 306 ILE A CA 1
ATOM 2522 C C . ILE A 1 306 ? -2.939 -0.845 -13.531 1 98.38 306 ILE A C 1
ATOM 2524 O O . ILE A 1 306 ? -2.984 0.337 -13.188 1 98.38 306 ILE A O 1
ATOM 2528 N N . SER A 1 307 ? -4.02 -1.55 -13.844 1 98.38 307 SER A N 1
ATOM 2529 C CA . SER A 1 307 ? -5.348 -0.95 -13.789 1 98.38 307 SER A CA 1
ATOM 2530 C C . SER A 1 307 ? -5.68 -0.461 -12.383 1 98.38 307 SER A C 1
ATOM 2532 O O . SER A 1 307 ? -6.273 0.605 -12.219 1 98.38 307 SER A O 1
ATOM 2534 N N . PHE A 1 308 ? -5.32 -1.227 -11.438 1 98.56 308 PHE A N 1
ATOM 2535 C CA . PHE A 1 308 ? -5.551 -0.915 -10.031 1 98.56 308 PHE A CA 1
ATOM 2536 C C . PHE A 1 308 ? -4.898 0.409 -9.656 1 98.56 308 PHE A C 1
ATOM 2538 O O . PHE A 1 308 ? -5.559 1.305 -9.125 1 98.56 308 PHE A O 1
ATOM 2545 N N . TYR A 1 309 ? -3.615 0.583 -9.922 1 98.44 309 TYR A N 1
ATOM 2546 C CA . TYR A 1 309 ? -2.881 1.793 -9.57 1 98.44 309 TYR A CA 1
ATOM 2547 C C . TYR A 1 309 ? -3.373 2.984 -10.375 1 98.44 309 TYR A C 1
ATOM 2549 O O . TYR A 1 309 ? -3.396 4.113 -9.883 1 98.44 309 TYR A O 1
ATOM 2557 N N . GLN A 1 310 ? -3.754 2.723 -11.57 1 98.12 310 GLN A N 1
ATOM 2558 C CA . GLN A 1 310 ? -4.305 3.793 -12.398 1 98.12 310 GLN A CA 1
ATOM 2559 C C . GLN A 1 310 ? -5.621 4.305 -11.828 1 98.12 310 GLN A C 1
ATOM 2561 O O . GLN A 1 310 ? -5.867 5.512 -11.805 1 98.12 310 GLN A O 1
ATOM 2566 N N . LYS A 1 311 ? -6.449 3.379 -11.406 1 98.44 311 LYS A N 1
ATOM 2567 C CA . LYS A 1 311 ? -7.719 3.77 -10.805 1 98.44 311 LYS A CA 1
ATOM 2568 C C . LYS A 1 311 ? -7.5 4.613 -9.555 1 98.44 311 LYS A C 1
ATOM 2570 O O . LYS A 1 311 ? -8.227 5.578 -9.312 1 98.44 311 LYS A O 1
ATOM 2575 N N . ILE A 1 312 ? -6.535 4.234 -8.766 1 98.56 312 ILE A N 1
ATOM 2576 C CA . ILE A 1 312 ? -6.223 4.98 -7.555 1 98.56 312 ILE A CA 1
ATOM 2577 C C . ILE A 1 312 ? -5.742 6.383 -7.922 1 98.56 312 ILE A C 1
ATOM 2579 O O . ILE A 1 312 ? -6.211 7.375 -7.355 1 98.56 312 ILE A O 1
ATOM 2583 N N . SER A 1 313 ? -4.797 6.469 -8.859 1 98.38 313 SER A N 1
ATOM 2584 C CA . SER A 1 313 ? -4.285 7.762 -9.305 1 98.38 313 SER A CA 1
ATOM 2585 C C . SER A 1 313 ? -5.41 8.648 -9.836 1 98.38 313 SER A C 1
ATOM 2587 O O . SER A 1 313 ? -5.461 9.844 -9.523 1 98.38 313 SER A O 1
ATOM 2589 N N . ASP A 1 314 ? -6.336 8.031 -10.578 1 98.25 314 ASP A N 1
ATOM 2590 C CA . ASP A 1 314 ? -7.457 8.781 -11.141 1 98.25 314 ASP A CA 1
ATOM 2591 C C . ASP A 1 314 ? -8.383 9.297 -10.039 1 98.25 314 ASP A C 1
ATOM 2593 O O . ASP A 1 314 ? -8.844 10.438 -10.102 1 98.25 314 ASP A O 1
ATOM 2597 N N . ARG A 1 315 ? -8.656 8.477 -9.086 1 98.5 315 ARG A N 1
ATOM 2598 C CA . ARG A 1 315 ? -9.555 8.875 -8 1 98.5 315 ARG A CA 1
ATOM 2599 C C . ARG A 1 315 ? -8.945 10.008 -7.184 1 98.5 315 ARG A C 1
ATOM 2601 O O . ARG A 1 315 ? -9.656 10.938 -6.785 1 98.5 315 ARG A O 1
ATOM 2608 N N . LEU A 1 316 ? -7.648 9.953 -6.918 1 98.25 316 LEU A N 1
ATOM 2609 C CA . LEU A 1 316 ? -6.957 11.031 -6.219 1 98.25 316 LEU A CA 1
ATOM 2610 C C . LEU A 1 316 ? -6.941 12.305 -7.059 1 98.25 316 LEU A C 1
ATOM 2612 O O . LEU A 1 316 ? -7.012 13.414 -6.52 1 98.25 316 LEU A O 1
ATOM 2616 N N . GLY A 1 317 ? -6.828 12.102 -8.406 1 97.62 317 GLY A N 1
ATOM 2617 C CA . GLY A 1 317 ? -6.898 13.242 -9.312 1 97.62 317 GLY A CA 1
ATOM 2618 C C . GLY A 1 317 ? -8.211 13.992 -9.211 1 97.62 317 GLY A C 1
ATOM 2619 O O . GLY A 1 317 ? -8.234 15.227 -9.234 1 97.62 317 GLY A O 1
ATOM 2620 N N . THR A 1 318 ? -9.297 13.258 -9.109 1 96.94 318 THR A N 1
ATOM 2621 C CA . THR A 1 318 ? -10.609 13.875 -8.953 1 96.94 318 THR A CA 1
ATOM 2622 C C . THR A 1 318 ? -10.68 14.672 -7.652 1 96.94 318 THR A C 1
ATOM 2624 O O . THR A 1 318 ? -11.258 15.758 -7.609 1 96.94 318 THR A O 1
ATOM 2627 N N . SER A 1 319 ? -10.109 14.133 -6.609 1 96.56 319 SER A N 1
ATOM 2628 C CA . SER A 1 319 ? -10.062 14.844 -5.332 1 96.56 319 SER A CA 1
ATOM 2629 C C . SER A 1 319 ? -9.227 16.109 -5.43 1 96.56 319 SER A C 1
ATOM 2631 O O . SER A 1 319 ? -9.594 17.156 -4.879 1 96.56 319 SER A O 1
ATOM 2633 N N . LEU A 1 320 ? -8.078 16.094 -6.152 1 96.81 320 LEU A N 1
ATOM 2634 C CA . LEU A 1 320 ? -7.176 17.234 -6.312 1 96.81 320 LEU A CA 1
ATOM 2635 C C . LEU A 1 320 ? -7.898 18.406 -6.969 1 96.81 320 LEU A C 1
ATOM 2637 O O . LEU A 1 320 ? -7.641 19.562 -6.633 1 96.81 320 LEU A O 1
ATOM 2641 N N . GLN A 1 321 ? -8.875 18.188 -7.824 1 95 321 GLN A N 1
ATOM 2642 C CA . GLN A 1 321 ? -9.586 19.234 -8.547 1 95 321 GLN A CA 1
ATOM 2643 C C . GLN A 1 321 ? -10.391 20.109 -7.598 1 95 321 GLN A C 1
ATOM 2645 O O . GLN A 1 321 ? -10.609 21.297 -7.871 1 95 321 GLN A O 1
ATOM 2650 N N . LYS A 1 322 ? -10.75 19.562 -6.453 1 93.12 322 LYS A N 1
ATOM 2651 C CA . LYS A 1 322 ? -11.531 20.312 -5.484 1 93.12 322 LYS A CA 1
ATOM 2652 C C . LYS A 1 322 ? -10.664 21.328 -4.738 1 93.12 322 LYS A C 1
ATOM 2654 O O . LYS A 1 322 ? -11.18 22.266 -4.121 1 93.12 322 LYS A O 1
ATOM 2659 N N . PHE A 1 323 ? -9.352 21.125 -4.789 1 91.75 323 PHE A N 1
ATOM 2660 C CA . PHE A 1 323 ? -8.445 22.031 -4.09 1 91.75 323 PHE A CA 1
ATOM 2661 C C . PHE A 1 323 ? -7.883 23.078 -5.035 1 91.75 323 PHE A C 1
ATOM 2663 O O . PHE A 1 323 ? -7.324 24.094 -4.594 1 91.75 323 PHE A O 1
ATOM 2670 N N . ILE A 1 324 ? -7.895 22.938 -6.367 1 78.25 324 ILE A N 1
ATOM 2671 C CA . ILE A 1 324 ? -7.363 23.891 -7.344 1 78.25 324 ILE A CA 1
ATOM 2672 C C . ILE A 1 324 ? -8.477 24.828 -7.805 1 78.25 324 ILE A C 1
ATOM 2674 O O . ILE A 1 324 ? -8.203 25.938 -8.258 1 78.25 324 ILE A O 1
ATOM 2678 N N . MET A 1 325 ? -9.828 24.594 -7.613 1 64.44 325 MET A N 1
ATOM 2679 C CA . MET A 1 325 ? -10.891 25.531 -7.996 1 64.44 325 MET A CA 1
ATOM 2680 C C . MET A 1 325 ? -11.133 26.562 -6.906 1 64.44 325 MET A C 1
ATOM 2682 O O . MET A 1 325 ? -10.867 26.312 -5.73 1 64.44 325 MET A O 1
ATOM 2686 N N . MET B 1 1 ? 1.375 51.688 0.563 1 22.16 1 MET B N 1
ATOM 2687 C CA . MET B 1 1 ? 2.783 52 0.35 1 22.16 1 MET B CA 1
ATOM 2688 C C . MET B 1 1 ? 3.676 50.812 0.713 1 22.16 1 MET B C 1
ATOM 2690 O O . MET B 1 1 ? 4.777 50.688 0.181 1 22.16 1 MET B O 1
ATOM 2694 N N . LEU B 1 2 ? 3.387 50.094 1.901 1 25.36 2 LEU B N 1
ATOM 2695 C CA . LEU B 1 2 ? 4.449 49.219 2.406 1 25.36 2 LEU B CA 1
ATOM 2696 C C . LEU B 1 2 ? 4.547 47.938 1.578 1 25.36 2 LEU B C 1
ATOM 2698 O O . LEU B 1 2 ? 4.008 46.906 1.965 1 25.36 2 LEU B O 1
ATOM 2702 N N . SER B 1 3 ? 4.344 48.125 0.301 1 29.16 3 SER B N 1
ATOM 2703 C CA . SER B 1 3 ? 4.375 47 -0.606 1 29.16 3 SER B CA 1
ATOM 2704 C C . SER B 1 3 ? 5.773 46.375 -0.677 1 29.16 3 SER B C 1
ATOM 2706 O O . SER B 1 3 ? 6.098 45.656 -1.633 1 29.16 3 SER B O 1
ATOM 2708 N N . ALA B 1 4 ? 6.797 46.812 0.088 1 32.75 4 ALA B N 1
ATOM 2709 C CA . ALA B 1 4 ? 8.164 46.375 -0.137 1 32.75 4 ALA B CA 1
ATOM 2710 C C . ALA B 1 4 ? 8.32 44.875 0.186 1 32.75 4 ALA B C 1
ATOM 2712 O O . ALA B 1 4 ? 8.492 44.5 1.35 1 32.75 4 ALA B O 1
ATOM 2713 N N . ARG B 1 5 ? 7.684 43.938 -0.505 1 34.56 5 ARG B N 1
ATOM 2714 C CA . ARG B 1 5 ? 7.941 42.5 -0.419 1 34.56 5 ARG B CA 1
ATOM 2715 C C . ARG B 1 5 ? 9.398 42.188 -0.744 1 34.56 5 ARG B C 1
ATOM 2717 O O . ARG B 1 5 ? 9.797 42.188 -1.909 1 34.56 5 ARG B O 1
ATOM 2724 N N . LYS B 1 6 ? 10.461 42.625 -0.02 1 36.94 6 LYS B N 1
ATOM 2725 C CA . LYS B 1 6 ? 11.859 42.312 -0.259 1 36.94 6 LYS B CA 1
ATOM 2726 C C . LYS B 1 6 ? 12.047 40.812 -0.527 1 36.94 6 LYS B C 1
ATOM 2728 O O . LYS B 1 6 ? 11.516 40 0.203 1 36.94 6 LYS B O 1
ATOM 2733 N N . GLN B 1 7 ? 12.273 40.469 -1.721 1 37 7 GLN B N 1
ATOM 2734 C CA . GLN B 1 7 ? 12.695 39.156 -2.227 1 37 7 GLN B CA 1
ATOM 2735 C C . GLN B 1 7 ? 13.742 38.531 -1.311 1 37 7 GLN B C 1
ATOM 2737 O O . GLN B 1 7 ? 14.852 39.031 -1.181 1 37 7 GLN B O 1
ATOM 2742 N N . PHE B 1 8 ? 13.43 38 -0.259 1 43.53 8 PHE B N 1
ATOM 2743 C CA . PHE B 1 8 ? 14.25 37.281 0.716 1 43.53 8 PHE B CA 1
ATOM 2744 C C . PHE B 1 8 ? 15.102 36.219 0.037 1 43.53 8 PHE B C 1
ATOM 2746 O O . PHE B 1 8 ? 14.578 35.375 -0.69 1 43.53 8 PHE B O 1
ATOM 2753 N N . SER B 1 9 ? 16.281 36.531 -0.326 1 42.41 9 SER B N 1
ATOM 2754 C CA . SER B 1 9 ? 17.188 35.594 -0.946 1 42.41 9 SER B CA 1
ATOM 2755 C C . SER B 1 9 ? 17.359 34.344 -0.075 1 42.41 9 SER B C 1
ATOM 2757 O O . SER B 1 9 ? 17.547 34.469 1.139 1 42.41 9 SER B O 1
ATOM 2759 N N . LYS B 1 10 ? 17.141 33.219 -0.473 1 52.59 10 LYS B N 1
ATOM 2760 C CA . LYS B 1 10 ? 17.422 31.844 -0.033 1 52.59 10 LYS B CA 1
ATOM 2761 C C . LYS B 1 10 ? 18.797 31.75 0.604 1 52.59 10 LYS B C 1
ATOM 2763 O O . LYS B 1 10 ? 19.031 30.891 1.458 1 52.59 10 LYS B O 1
ATOM 2768 N N . GLN B 1 11 ? 19.641 32.625 0.291 1 50.56 11 GLN B N 1
ATOM 2769 C CA . GLN B 1 11 ? 21.047 32.5 0.632 1 50.56 11 GLN B CA 1
ATOM 2770 C C . GLN B 1 11 ? 21.312 32.938 2.074 1 50.56 11 GLN B C 1
ATOM 2772 O O . GLN B 1 11 ? 22.203 32.406 2.738 1 50.56 11 GLN B O 1
ATOM 2777 N N . SER B 1 12 ? 20.641 33.875 2.617 1 50.53 12 SER B N 1
ATOM 2778 C CA . SER B 1 12 ? 21.062 34.438 3.893 1 50.53 12 SER B CA 1
ATOM 2779 C C . SER B 1 12 ? 20.625 33.562 5.062 1 50.53 12 SER B C 1
ATOM 2781 O O . SER B 1 12 ? 21.344 33.438 6.055 1 50.53 12 SER B O 1
ATOM 2783 N N . VAL B 1 13 ? 19.5 32.938 5.094 1 56.31 13 VAL B N 1
ATOM 2784 C CA . VAL B 1 13 ? 19.016 32.125 6.191 1 56.31 13 VAL B CA 1
ATOM 2785 C C . VAL B 1 13 ? 19.875 30.859 6.316 1 56.31 13 VAL B C 1
ATOM 2787 O O . VAL B 1 13 ? 19.953 30.266 7.391 1 56.31 13 VAL B O 1
ATOM 2790 N N . SER B 1 14 ? 20.562 30.594 5.145 1 57.09 14 SER B N 1
ATOM 2791 C CA . SER B 1 14 ? 21.328 29.344 5.059 1 57.09 14 SER B CA 1
ATOM 2792 C C . SER B 1 14 ? 22.531 29.359 5.992 1 57.09 14 SER B C 1
ATOM 2794 O O . SER B 1 14 ? 23.141 28.328 6.25 1 57.09 14 SER B O 1
ATOM 2796 N N . ARG B 1 15 ? 22.641 30.609 6.789 1 65.69 15 ARG B N 1
ATOM 2797 C CA . ARG B 1 15 ? 23.875 30.625 7.57 1 65.69 15 ARG B CA 1
ATOM 2798 C C . ARG B 1 15 ? 23.578 30.625 9.062 1 65.69 15 ARG B C 1
ATOM 2800 O O . ARG B 1 15 ? 24.484 30.703 9.883 1 65.69 15 ARG B O 1
ATOM 2807 N N . ARG B 1 16 ? 22.266 30.484 9.367 1 85.12 16 ARG B N 1
ATOM 2808 C CA . ARG B 1 16 ? 21.922 30.562 10.781 1 85.12 16 ARG B CA 1
ATOM 2809 C C . ARG B 1 16 ? 21.953 29.172 11.422 1 85.12 16 ARG B C 1
ATOM 2811 O O . ARG B 1 16 ? 21.562 28.188 10.797 1 85.12 16 ARG B O 1
ATOM 2818 N N . ARG B 1 17 ? 22.578 29.25 12.641 1 85.81 17 ARG B N 1
ATOM 2819 C CA . ARG B 1 17 ? 22.594 28.031 13.445 1 85.81 17 ARG B CA 1
ATOM 2820 C C . ARG B 1 17 ? 21.328 27.938 14.297 1 85.81 17 ARG B C 1
ATOM 2822 O O . ARG B 1 17 ? 20.594 28.922 14.445 1 85.81 17 ARG B O 1
ATOM 2829 N N . TYR B 1 18 ? 21.047 26.812 14.891 1 89.69 18 TYR B N 1
ATOM 2830 C CA . TYR B 1 18 ? 19.844 26.562 15.664 1 89.69 18 TYR B CA 1
ATOM 2831 C C . TYR B 1 18 ? 19.781 27.484 16.875 1 89.69 18 TYR B C 1
ATOM 2833 O O . TYR B 1 18 ? 18.703 27.938 17.266 1 89.69 18 TYR B O 1
ATOM 2841 N N . LYS B 1 19 ? 20.922 27.75 17.438 1 90.62 19 LYS B N 1
ATOM 2842 C CA . LYS B 1 19 ? 20.953 28.625 18.609 1 90.62 19 LYS B CA 1
ATOM 2843 C C . LYS B 1 19 ? 20.406 30 18.281 1 90.62 19 LYS B C 1
ATOM 2845 O O . LYS B 1 19 ? 19.797 30.656 19.141 1 90.62 19 LYS B O 1
ATOM 2850 N N . HIS B 1 20 ? 20.609 30.5 17.078 1 92.38 20 HIS B N 1
ATOM 2851 C CA . HIS B 1 20 ? 20.078 31.781 16.641 1 92.38 20 HIS B CA 1
ATOM 2852 C C . HIS B 1 20 ? 18.547 31.734 16.531 1 92.38 20 HIS B C 1
ATOM 2854 O O . HIS B 1 20 ? 17.859 32.688 16.922 1 92.38 20 HIS B O 1
ATOM 2860 N N . PHE B 1 21 ? 18.078 30.609 16.062 1 93.94 21 PHE B N 1
ATOM 2861 C CA . PHE B 1 21 ? 16.641 30.406 15.961 1 93.94 21 PHE B CA 1
ATOM 2862 C C . PHE B 1 21 ? 16 30.375 17.344 1 93.94 21 PHE B C 1
ATOM 2864 O O . PHE B 1 21 ? 14.938 30.953 17.562 1 93.94 21 PHE B O 1
ATOM 2871 N N . ASP B 1 22 ? 16.656 29.703 18.172 1 93.81 22 ASP B N 1
ATOM 2872 C CA . ASP B 1 22 ? 16.172 29.641 19.547 1 93.81 22 ASP B CA 1
ATOM 2873 C C . ASP B 1 22 ? 16.062 31.031 20.156 1 93.81 22 ASP B C 1
ATOM 2875 O O . ASP B 1 22 ? 15.062 31.344 20.812 1 93.81 22 ASP B O 1
ATOM 2879 N N . TRP B 1 23 ? 17.016 31.781 19.938 1 94.81 23 TRP B N 1
ATOM 2880 C CA . TRP B 1 23 ? 17.031 33.125 20.5 1 94.81 23 TRP B CA 1
ATOM 2881 C C . TRP B 1 23 ? 15.922 33.969 19.906 1 94.81 23 TRP B C 1
ATOM 2883 O O . TRP B 1 23 ? 15.195 34.656 20.641 1 94.81 23 TRP B O 1
ATOM 2893 N N . ILE B 1 24 ? 15.867 34.031 18.594 1 95.56 24 ILE B N 1
ATOM 2894 C CA . ILE B 1 24 ? 14.891 34.906 17.969 1 95.56 24 ILE B CA 1
ATOM 2895 C C . ILE B 1 24 ? 13.477 34.469 18.328 1 95.56 24 ILE B C 1
ATOM 2897 O O . ILE B 1 24 ? 12.578 35.281 18.5 1 95.56 24 ILE B O 1
ATOM 2901 N N . HIS B 1 25 ? 13.273 33.156 18.406 1 95.38 25 HIS B N 1
ATOM 2902 C CA . HIS B 1 25 ? 11.969 32.656 18.797 1 95.38 25 HIS B CA 1
ATOM 2903 C C . HIS B 1 25 ? 11.594 33.125 20.203 1 95.38 25 HIS B C 1
ATOM 2905 O O . HIS B 1 25 ? 10.484 33.625 20.422 1 95.38 25 HIS B O 1
ATOM 2911 N N . THR B 1 26 ? 12.492 33 21.109 1 94.38 26 THR B N 1
ATOM 2912 C CA . THR B 1 26 ? 12.273 33.438 22.484 1 94.38 26 THR B CA 1
ATOM 2913 C C . THR B 1 26 ? 12.031 34.938 22.562 1 94.38 26 THR B C 1
ATOM 2915 O O . THR B 1 26 ? 11.133 35.375 23.266 1 94.38 26 THR B O 1
ATOM 2918 N N . HIS B 1 27 ? 12.789 35.656 21.828 1 94.62 27 HIS B N 1
ATOM 2919 C CA . HIS B 1 27 ? 12.672 37.094 21.859 1 94.62 27 HIS B CA 1
ATOM 2920 C C . HIS B 1 27 ? 11.328 37.562 21.281 1 94.62 27 HIS B C 1
ATOM 2922 O O . HIS B 1 27 ? 10.664 38.438 21.859 1 94.62 27 HIS B O 1
ATOM 2928 N N . LEU B 1 28 ? 10.984 37 20.156 1 94.25 28 LEU B N 1
ATOM 2929 C CA . LEU B 1 28 ? 9.727 37.375 19.531 1 94.25 28 LEU B CA 1
ATOM 2930 C C . LEU B 1 28 ? 8.539 37.031 20.422 1 94.25 28 LEU B C 1
ATOM 2932 O O . LEU B 1 28 ? 7.574 37.781 20.516 1 94.25 28 LEU B O 1
ATOM 2936 N N . THR B 1 29 ? 8.625 35.875 21.094 1 92.44 29 THR B N 1
ATOM 2937 C CA . THR B 1 29 ? 7.559 35.438 21.984 1 92.44 29 THR B CA 1
ATOM 2938 C C . THR B 1 29 ? 7.422 36.375 23.172 1 92.44 29 THR B C 1
ATOM 2940 O O . THR B 1 29 ? 6.312 36.656 23.625 1 92.44 29 THR B O 1
ATOM 2943 N N . PHE B 1 30 ? 8.492 36.844 23.578 1 90.94 30 PHE B N 1
ATOM 2944 C CA . PHE B 1 30 ? 8.508 37.75 24.703 1 90.94 30 PHE B CA 1
ATOM 2945 C C . PHE B 1 30 ? 8.016 39.125 24.266 1 90.94 30 PHE B C 1
ATOM 2947 O O . PHE B 1 30 ? 7.242 39.781 24.969 1 90.94 30 PHE B O 1
ATOM 2954 N N . LYS B 1 31 ? 8.398 39.594 23.156 1 91.62 31 LYS B N 1
ATOM 2955 C CA . LYS B 1 31 ? 8.086 40.938 22.656 1 91.62 31 LYS B CA 1
ATOM 2956 C C . LYS B 1 31 ? 6.609 41.062 22.281 1 91.62 31 LYS B C 1
ATOM 2958 O O . LYS B 1 31 ? 5.98 42.094 22.5 1 91.62 31 LYS B O 1
ATOM 2963 N N . PHE B 1 32 ? 6.141 39.969 21.672 1 91.44 32 PHE B N 1
ATOM 2964 C CA . PHE B 1 32 ? 4.766 39.969 21.188 1 91.44 32 PHE B CA 1
ATOM 2965 C C . PHE B 1 32 ? 3.941 38.906 21.859 1 91.44 32 PHE B C 1
ATOM 2967 O O . PHE B 1 32 ? 3.543 37.938 21.219 1 91.44 32 PHE B O 1
ATOM 2974 N N . PRO B 1 33 ? 3.533 39.125 23.031 1 86.25 33 PRO B N 1
ATOM 2975 C CA . PRO B 1 33 ? 2.816 38.094 23.766 1 86.25 33 PRO B CA 1
ATOM 2976 C C . PRO B 1 33 ? 1.436 37.781 23.188 1 86.25 33 PRO B C 1
ATOM 2978 O O . PRO B 1 33 ? 0.849 36.75 23.453 1 86.25 33 PRO B O 1
ATOM 2981 N N . PHE B 1 34 ? 0.958 38.656 22.406 1 88 34 PHE B N 1
ATOM 2982 C CA . PHE B 1 34 ? -0.396 38.5 21.891 1 88 34 PHE B CA 1
ATOM 2983 C C . PHE B 1 34 ? -0.374 37.875 20.5 1 88 34 PHE B C 1
ATOM 2985 O O . PHE B 1 34 ? -1.427 37.625 19.906 1 88 34 PHE B O 1
ATOM 2992 N N . LEU B 1 35 ? 0.729 37.656 19.953 1 92.56 35 LEU B N 1
ATOM 2993 C CA . LEU B 1 35 ? 0.847 37.062 18.625 1 92.56 35 LEU B CA 1
ATOM 2994 C C . LEU B 1 35 ? 1.225 35.594 18.734 1 92.56 35 LEU B C 1
ATOM 2996 O O . LEU B 1 35 ? 2.199 35.25 19.406 1 92.56 35 LEU B O 1
ATOM 3000 N N . PRO B 1 36 ? 0.372 34.75 18.125 1 93.38 36 PRO B N 1
ATOM 3001 C CA . PRO B 1 36 ? 0.749 33.344 18.109 1 93.38 36 PRO B CA 1
ATOM 3002 C C . PRO B 1 36 ? 1.979 33.062 17.25 1 93.38 36 PRO B C 1
ATOM 3004 O O . PRO B 1 36 ? 1.974 33.344 16.047 1 93.38 36 PRO B O 1
ATOM 3007 N N . ILE B 1 37 ? 3.045 32.562 17.828 1 93.06 37 ILE B N 1
ATOM 3008 C CA . ILE B 1 37 ? 4.273 32.219 17.125 1 93.06 37 ILE B CA 1
ATOM 3009 C C . ILE B 1 37 ? 4.477 30.703 17.203 1 93.06 37 ILE B C 1
ATOM 3011 O O . ILE B 1 37 ? 4.512 30.125 18.297 1 93.06 37 ILE B O 1
ATOM 3015 N N . PRO B 1 38 ? 4.582 30.094 16.031 1 91.75 38 PRO B N 1
ATOM 3016 C CA . PRO B 1 38 ? 4.754 28.641 16.047 1 91.75 38 PRO B CA 1
ATOM 3017 C C . PRO B 1 38 ? 6.082 28.203 16.656 1 91.75 38 PRO B C 1
ATOM 3019 O O . PRO B 1 38 ? 7.062 28.953 16.609 1 91.75 38 PRO B O 1
ATOM 3022 N N . PRO B 1 39 ? 6.105 27 17.172 1 91.56 39 PRO B N 1
ATOM 3023 C CA . PRO B 1 39 ? 7.348 26.5 17.75 1 91.56 39 PRO B CA 1
ATOM 3024 C C . PRO B 1 39 ? 8.383 26.109 16.703 1 91.56 39 PRO B C 1
ATOM 3026 O O . PRO B 1 39 ? 8.047 25.922 15.531 1 91.56 39 PRO B O 1
ATOM 3029 N N . LEU B 1 40 ? 9.594 26.094 17.188 1 91.75 40 LEU B N 1
ATOM 3030 C CA . LEU B 1 40 ? 10.672 25.562 16.375 1 91.75 40 LEU B CA 1
ATOM 3031 C C . LEU B 1 40 ? 10.656 24.031 16.375 1 91.75 40 LEU B C 1
ATOM 3033 O O . LEU B 1 40 ? 10.133 23.422 17.297 1 91.75 40 LEU B O 1
ATOM 3037 N N . PRO B 1 41 ? 11.164 23.469 15.234 1 87.38 41 PRO B N 1
ATOM 3038 C CA . PRO B 1 41 ? 11.305 22.016 15.273 1 87.38 41 PRO B CA 1
ATOM 3039 C C . PRO B 1 41 ? 12.219 21.531 16.406 1 87.38 41 PRO B C 1
ATOM 3041 O O . PRO B 1 41 ? 13.023 22.312 16.922 1 87.38 41 PRO B O 1
ATOM 3044 N N . GLU B 1 42 ? 12.039 20.25 16.719 1 77.94 42 GLU B N 1
ATOM 3045 C CA . GLU B 1 42 ? 12.805 19.703 17.844 1 77.94 42 GLU B CA 1
ATOM 3046 C C . GLU B 1 42 ? 14.289 19.609 17.5 1 77.94 42 GLU B C 1
ATOM 3048 O O . GLU B 1 42 ? 14.656 19.484 16.344 1 77.94 42 GLU B O 1
ATOM 3053 N N . LYS B 1 43 ? 15.156 19.828 18.5 1 70.75 43 LYS B N 1
ATOM 3054 C CA . LYS B 1 43 ? 16.609 19.766 18.344 1 70.75 43 LYS B CA 1
ATOM 3055 C C . LYS B 1 43 ? 17.062 18.344 18 1 70.75 43 LYS B C 1
ATOM 3057 O O . LYS B 1 43 ? 17.969 18.156 17.188 1 70.75 43 LYS B O 1
ATOM 3062 N N . GLN B 1 44 ? 16.781 17.375 18.844 1 62.28 44 GLN B N 1
ATOM 3063 C CA . GLN B 1 44 ? 17.328 16.031 18.656 1 62.28 44 GLN B CA 1
ATOM 3064 C C . GLN B 1 44 ? 16.203 15.016 18.453 1 62.28 44 GLN B C 1
ATOM 3066 O O . GLN B 1 44 ? 15.125 15.156 19.031 1 62.28 44 GLN B O 1
ATOM 3071 N N . ILE B 1 45 ? 16.062 14.469 17.203 1 58.5 45 ILE B N 1
ATOM 3072 C CA . ILE B 1 45 ? 15.148 13.328 17.172 1 58.5 45 ILE B CA 1
ATOM 3073 C C . ILE B 1 45 ? 15.922 12.031 17.391 1 58.5 45 ILE B C 1
ATOM 3075 O O . ILE B 1 45 ? 17.062 11.898 16.922 1 58.5 45 ILE B O 1
ATOM 3079 N N . SER B 1 46 ? 15.461 11.211 18.219 1 51.5 46 SER B N 1
ATOM 3080 C CA . SER B 1 46 ? 15.977 9.859 18.406 1 51.5 46 SER B CA 1
ATOM 3081 C C . SER B 1 46 ? 15.766 9.008 17.156 1 51.5 46 SER B C 1
ATOM 3083 O O . SER B 1 46 ? 14.688 9.023 16.562 1 51.5 46 SER B O 1
ATOM 3085 N N . GLY B 1 47 ? 16.859 8.328 16.547 1 54.31 47 GLY B N 1
ATOM 3086 C CA . GLY B 1 47 ? 16.797 7.156 15.695 1 54.31 47 GLY B CA 1
ATOM 3087 C C . GLY B 1 47 ? 16.969 7.484 14.227 1 54.31 47 GLY B C 1
ATOM 3088 O O . GLY B 1 47 ? 16.984 6.586 13.375 1 54.31 47 GLY B O 1
ATOM 3089 N N . ARG B 1 48 ? 16.766 8.789 13.859 1 56.34 48 ARG B N 1
ATOM 3090 C CA . ARG B 1 48 ? 16.922 9.008 12.43 1 56.34 48 ARG B CA 1
ATOM 3091 C C . ARG B 1 48 ? 18.391 9.219 12.055 1 56.34 48 ARG B C 1
ATOM 3093 O O . ARG B 1 48 ? 19.188 9.656 12.891 1 56.34 48 ARG B O 1
ATOM 3100 N N . PHE B 1 49 ? 18.688 8.625 10.938 1 61.06 49 PHE B N 1
ATOM 3101 C CA . PHE B 1 49 ? 20.016 8.914 10.414 1 61.06 49 PHE B CA 1
ATOM 3102 C C . PHE B 1 49 ? 20.297 10.414 10.414 1 61.06 49 PHE B C 1
ATOM 3104 O O . PHE B 1 49 ? 19.391 11.211 10.109 1 61.06 49 PHE B O 1
ATOM 3111 N N . GLU B 1 50 ? 21.375 10.773 10.891 1 65.62 50 GLU B N 1
ATOM 3112 C CA . GLU B 1 50 ? 21.828 12.133 11.18 1 65.62 50 GLU B CA 1
ATOM 3113 C C . GLU B 1 50 ? 21.609 13.047 9.977 1 65.62 50 GLU B C 1
ATOM 3115 O O . GLU B 1 50 ? 21.109 14.164 10.117 1 65.62 50 GLU B O 1
ATOM 3120 N N . GLU B 1 51 ? 21.859 12.477 8.789 1 68.94 51 GLU B N 1
ATOM 3121 C CA . GLU B 1 51 ? 21.781 13.336 7.609 1 68.94 51 GLU B CA 1
ATOM 3122 C C . GLU B 1 51 ? 20.328 13.648 7.254 1 68.94 51 GLU B C 1
ATOM 3124 O O . GLU B 1 51 ? 20.016 14.781 6.875 1 68.94 51 GLU B O 1
ATOM 3129 N N . ASP B 1 52 ? 19.453 12.742 7.449 1 74.56 52 ASP B N 1
ATOM 3130 C CA . ASP B 1 52 ? 18.031 12.945 7.156 1 74.56 52 ASP B CA 1
ATOM 3131 C C . ASP B 1 52 ? 17.406 13.914 8.148 1 74.56 52 ASP B C 1
ATOM 3133 O O . ASP B 1 52 ? 16.562 14.742 7.773 1 74.56 52 ASP B O 1
ATOM 3137 N N . PHE B 1 53 ? 18.062 13.883 9.227 1 78.69 53 PHE B N 1
ATOM 3138 C CA . PHE B 1 53 ? 17.547 14.75 10.273 1 78.69 53 PHE B CA 1
ATOM 3139 C C . PHE B 1 53 ? 17.906 16.203 10.008 1 78.69 53 PHE B C 1
ATOM 3141 O O . PHE B 1 53 ? 17.078 17.109 10.172 1 78.69 53 PHE B O 1
ATOM 3148 N N . ILE B 1 54 ? 19.094 16.406 9.617 1 80.62 54 ILE B N 1
ATOM 3149 C CA . ILE B 1 54 ? 19.578 17.766 9.367 1 80.62 54 ILE B CA 1
ATOM 3150 C C . ILE B 1 54 ? 18.766 18.406 8.242 1 80.62 54 ILE B C 1
ATOM 3152 O O . ILE B 1 54 ? 18.359 19.562 8.336 1 80.62 54 ILE B O 1
ATOM 3156 N N . GLU B 1 55 ? 18.578 17.641 7.254 1 81.75 55 GLU B N 1
ATOM 3157 C CA . GLU B 1 55 ? 17.812 18.141 6.121 1 81.75 55 GLU B CA 1
ATOM 3158 C C . GLU B 1 55 ? 16.375 18.453 6.516 1 81.75 55 GLU B C 1
ATOM 3160 O O . GLU B 1 55 ? 15.805 19.469 6.105 1 81.75 55 GLU B O 1
ATOM 3165 N N . TYR B 1 56 ? 15.875 17.625 7.27 1 83.12 56 TYR B N 1
ATOM 3166 C CA . TYR B 1 56 ? 14.516 17.812 7.777 1 83.12 56 TYR B CA 1
ATOM 3167 C C . TYR B 1 56 ? 14.414 19.078 8.625 1 83.12 56 TYR B C 1
ATOM 3169 O O . TYR B 1 56 ? 13.5 19.875 8.43 1 83.12 56 TYR B O 1
ATOM 3177 N N . ARG B 1 57 ? 15.312 19.188 9.469 1 85.56 57 ARG B N 1
ATOM 3178 C CA . ARG B 1 57 ? 15.312 20.344 10.352 1 85.56 57 ARG B CA 1
ATOM 3179 C C . ARG B 1 57 ? 15.453 21.641 9.547 1 85.56 57 ARG B C 1
ATOM 3181 O O . ARG B 1 57 ? 14.773 22.625 9.836 1 85.56 57 ARG B O 1
ATOM 3188 N N . MET B 1 58 ? 16.328 21.594 8.617 1 86.81 58 MET B N 1
ATOM 3189 C CA . MET B 1 58 ? 16.516 22.766 7.77 1 86.81 58 MET B CA 1
ATOM 3190 C C . MET B 1 58 ? 15.219 23.156 7.066 1 86.81 58 MET B C 1
ATOM 3192 O O . MET B 1 58 ? 14.875 24.344 6.996 1 86.81 58 MET B O 1
ATOM 3196 N N . THR B 1 59 ? 14.516 22.188 6.617 1 87.19 59 THR B N 1
ATOM 3197 C CA . THR B 1 59 ? 13.25 22.438 5.926 1 87.19 59 THR B CA 1
ATOM 3198 C C . THR B 1 59 ? 12.227 23.047 6.875 1 87.19 59 THR B C 1
ATOM 3200 O O . THR B 1 59 ? 11.508 23.969 6.504 1 87.19 59 THR B O 1
ATOM 3203 N N . MET B 1 60 ? 12.242 22.547 8.031 1 89.88 60 MET B N 1
ATOM 3204 C CA . MET B 1 60 ? 11.297 23.031 9.031 1 89.88 60 MET B CA 1
ATOM 3205 C C . MET B 1 60 ? 11.625 24.469 9.438 1 89.88 60 MET B C 1
ATOM 3207 O O . MET B 1 60 ? 10.727 25.281 9.602 1 89.88 60 MET B O 1
ATOM 3211 N N . LEU B 1 61 ? 12.906 24.734 9.562 1 91.38 61 LEU B N 1
ATOM 3212 C CA . LEU B 1 61 ? 13.328 26.078 9.953 1 91.38 61 LEU B CA 1
ATOM 3213 C C . LEU B 1 61 ? 13.039 27.078 8.844 1 91.38 61 LEU B C 1
ATOM 3215 O O . LEU B 1 61 ? 12.641 28.219 9.117 1 91.38 61 LEU B O 1
ATOM 3219 N N . GLN B 1 62 ? 13.203 26.594 7.688 1 90.56 62 GLN B N 1
ATOM 3220 C CA . GLN B 1 62 ? 12.875 27.453 6.555 1 90.56 62 GLN B CA 1
ATOM 3221 C C . GLN B 1 62 ? 11.383 27.766 6.52 1 90.56 62 GLN B C 1
ATOM 3223 O O . GLN B 1 62 ? 10.992 28.906 6.262 1 90.56 62 GLN B O 1
ATOM 3228 N N . SER B 1 63 ? 10.609 26.828 6.742 1 91.25 63 SER B N 1
ATOM 3229 C CA . SER B 1 63 ? 9.164 27.016 6.801 1 91.25 63 SER B CA 1
ATOM 3230 C C . SER B 1 63 ? 8.789 28 7.91 1 91.25 63 SER B C 1
ATOM 3232 O O . SER B 1 63 ? 7.891 28.828 7.738 1 91.25 63 SER B O 1
ATOM 3234 N N . TRP B 1 64 ? 9.469 27.859 8.945 1 93.75 64 TRP B N 1
ATOM 3235 C CA . TRP B 1 64 ? 9.227 28.766 10.07 1 93.75 64 TRP B CA 1
ATOM 3236 C C . TRP B 1 64 ? 9.539 30.203 9.695 1 93.75 64 TRP B C 1
ATOM 3238 O O . TRP B 1 64 ? 8.734 31.109 9.953 1 93.75 64 TRP B O 1
ATOM 3248 N N . VAL B 1 65 ? 10.625 30.406 9.047 1 93.5 65 VAL B N 1
ATOM 3249 C CA . VAL B 1 65 ? 11.031 31.75 8.625 1 93.5 65 VAL B CA 1
ATOM 3250 C C . VAL B 1 65 ? 10 32.312 7.645 1 93.5 65 VAL B C 1
ATOM 3252 O O . VAL B 1 65 ? 9.609 33.469 7.75 1 93.5 65 VAL B O 1
ATOM 3255 N N . GLU B 1 66 ? 9.586 31.5 6.816 1 92.44 66 GLU B N 1
ATOM 3256 C CA . GLU B 1 66 ? 8.609 31.922 5.824 1 92.44 66 GLU B CA 1
ATOM 3257 C C . GLU B 1 66 ? 7.297 32.344 6.484 1 92.44 66 GLU B C 1
ATOM 3259 O O . GLU B 1 66 ? 6.668 33.312 6.062 1 92.44 66 GLU B O 1
ATOM 3264 N N . ARG B 1 67 ? 6.93 31.656 7.449 1 93.19 67 ARG B N 1
ATOM 3265 C CA . ARG B 1 67 ? 5.695 31.984 8.156 1 93.19 67 ARG B CA 1
ATOM 3266 C C . ARG B 1 67 ? 5.816 33.312 8.875 1 93.19 67 ARG B C 1
ATOM 3268 O O . ARG B 1 67 ? 4.887 34.125 8.852 1 93.19 67 ARG B O 1
ATOM 3275 N N . ILE B 1 68 ? 6.93 33.562 9.492 1 94.38 68 ILE B N 1
ATOM 3276 C CA . ILE B 1 68 ? 7.156 34.812 10.18 1 94.38 68 ILE B CA 1
ATOM 3277 C C . ILE B 1 68 ? 7.176 35.969 9.164 1 94.38 68 ILE B C 1
ATOM 3279 O O . ILE B 1 68 ? 6.629 37.031 9.414 1 94.38 68 ILE B O 1
ATOM 3283 N N . CYS B 1 69 ? 7.723 35.656 8.031 1 93.44 69 CYS B N 1
ATOM 3284 C CA . CYS B 1 69 ? 7.824 36.688 6.98 1 93.44 69 CYS B CA 1
ATOM 3285 C C . CYS B 1 69 ? 6.441 37.062 6.453 1 93.44 69 CYS B C 1
ATOM 3287 O O . CYS B 1 69 ? 6.23 38.188 6.008 1 93.44 69 CYS B O 1
ATOM 3289 N N . ARG B 1 70 ? 5.539 36.219 6.578 1 92.69 70 ARG B N 1
ATOM 3290 C CA . ARG B 1 70 ? 4.203 36.438 6.035 1 92.69 70 ARG B CA 1
ATOM 3291 C C . ARG B 1 70 ? 3.312 37.156 7.043 1 92.69 70 ARG B C 1
ATOM 3293 O O . ARG B 1 70 ? 2.246 37.656 6.688 1 92.69 70 ARG B O 1
ATOM 3300 N N . HIS B 1 71 ? 3.709 37.188 8.211 1 94.44 71 HIS B N 1
ATOM 3301 C CA . HIS B 1 71 ? 2.906 37.844 9.234 1 94.44 71 HIS B CA 1
ATOM 3302 C C . HIS B 1 71 ? 3.082 39.344 9.18 1 94.44 71 HIS B C 1
ATOM 3304 O O . HIS B 1 71 ? 4.211 39.844 9.195 1 94.44 71 HIS B O 1
ATOM 3310 N N . PRO B 1 72 ? 2.049 40.062 9.141 1 92.5 72 PRO B N 1
ATOM 3311 C CA . PRO B 1 72 ? 2.115 41.5 8.906 1 92.5 72 PRO B CA 1
ATOM 3312 C C . PRO B 1 72 ? 2.881 42.25 10 1 92.5 72 PRO B C 1
ATOM 3314 O O . PRO B 1 72 ? 3.527 43.25 9.727 1 92.5 72 PRO B O 1
ATOM 3317 N N . VAL B 1 73 ? 2.785 41.844 11.234 1 92.38 73 VAL B N 1
ATOM 3318 C CA . VAL B 1 73 ? 3.416 42.531 12.352 1 92.38 73 VAL B CA 1
ATOM 3319 C C . VAL B 1 73 ? 4.82 42 12.586 1 92.38 73 VAL B C 1
ATOM 3321 O O . VAL B 1 73 ? 5.785 42.75 12.68 1 92.38 73 VAL B O 1
ATOM 3324 N N . LEU B 1 74 ? 4.957 40.719 12.609 1 93.38 74 LEU B N 1
ATOM 3325 C CA . LEU B 1 74 ? 6.227 40.062 12.914 1 93.38 74 LEU B CA 1
ATOM 3326 C C . LEU B 1 74 ? 7.262 40.344 11.836 1 93.38 74 LEU B C 1
ATOM 3328 O O . LEU B 1 74 ? 8.453 40.5 12.133 1 93.38 74 LEU B O 1
ATOM 3332 N N . SER B 1 75 ? 6.832 40.438 10.648 1 93.56 75 SER B N 1
ATOM 3333 C CA . SER B 1 75 ? 7.75 40.656 9.539 1 93.56 75 SER B CA 1
ATOM 3334 C C . SER B 1 75 ? 8.375 42.031 9.609 1 93.56 75 SER B C 1
ATOM 3336 O O . SER B 1 75 ? 9.422 42.281 9.008 1 93.56 75 SER B O 1
ATOM 3338 N N . GLN B 1 76 ? 7.742 42.875 10.328 1 91.69 76 GLN B N 1
ATOM 3339 C CA . GLN B 1 76 ? 8.203 44.25 10.406 1 91.69 76 GLN B CA 1
ATOM 3340 C C . GLN B 1 76 ? 9.086 44.469 11.633 1 91.69 76 GLN B C 1
ATOM 3342 O O . GLN B 1 76 ? 9.617 45.562 11.836 1 91.69 76 GLN B O 1
ATOM 3347 N N . SER B 1 77 ? 9.188 43.469 12.398 1 91.44 77 SER B N 1
ATOM 3348 C CA . SER B 1 77 ? 10.016 43.594 13.602 1 91.44 77 SER B CA 1
ATOM 3349 C C . SER B 1 77 ? 11.477 43.844 13.234 1 91.44 77 SER B C 1
ATOM 3351 O O . SER B 1 77 ? 12.039 43.125 12.391 1 91.44 77 SER B O 1
ATOM 3353 N N . GLU B 1 78 ? 12.07 44.781 13.875 1 91.12 78 GLU B N 1
ATOM 3354 C CA . GLU B 1 78 ? 13.469 45.094 13.641 1 91.12 78 GLU B CA 1
ATOM 3355 C C . GLU B 1 78 ? 14.375 43.938 14.016 1 91.12 78 GLU B C 1
ATOM 3357 O O . GLU B 1 78 ? 15.391 43.688 13.359 1 91.12 78 GLU B O 1
ATOM 3362 N N . THR B 1 79 ? 13.961 43.375 15.039 1 92.31 79 THR B N 1
ATOM 3363 C CA . THR B 1 79 ? 14.75 42.219 15.5 1 92.31 79 THR B CA 1
ATOM 3364 C C . THR B 1 79 ? 14.734 41.125 14.469 1 92.31 79 THR B C 1
ATOM 3366 O O . THR B 1 79 ? 15.773 40.5 14.211 1 92.31 79 THR B O 1
ATOM 3369 N N . PHE B 1 80 ? 13.641 40.812 13.93 1 94.06 80 PHE B N 1
ATOM 3370 C CA . PHE B 1 80 ? 13.539 39.781 12.914 1 94.06 80 PHE B CA 1
ATOM 3371 C C . PHE B 1 80 ? 14.312 40.188 11.656 1 94.06 80 PHE B C 1
ATOM 3373 O O . PHE B 1 80 ? 14.969 39.344 11.039 1 94.06 80 PHE B O 1
ATOM 3380 N N . HIS B 1 81 ? 14.266 41.375 11.305 1 92.56 81 HIS B N 1
ATOM 3381 C CA . HIS B 1 81 ? 15.023 41.875 10.172 1 92.56 81 HIS B CA 1
ATOM 3382 C C . HIS B 1 81 ? 16.516 41.688 10.383 1 92.56 81 HIS B C 1
ATOM 3384 O O . HIS B 1 81 ? 17.234 41.312 9.453 1 92.56 81 HIS B O 1
ATOM 3390 N N . HIS B 1 82 ? 16.922 42 11.578 1 92.12 82 HIS B N 1
ATOM 3391 C CA . HIS B 1 82 ? 18.328 41.75 11.914 1 92.12 82 HIS B CA 1
ATOM 3392 C C . HIS B 1 82 ? 18.688 40.281 11.773 1 92.12 82 HIS B C 1
ATOM 3394 O O . HIS B 1 82 ? 19.766 39.938 11.273 1 92.12 82 HIS B O 1
ATOM 3400 N N . PHE B 1 83 ? 17.812 39.5 12.164 1 93.75 83 PHE B N 1
ATOM 3401 C CA . PHE B 1 83 ? 18.031 38.062 12.109 1 93.75 83 PHE B CA 1
ATOM 3402 C C . PHE B 1 83 ? 18.203 37.594 10.672 1 93.75 83 PHE B C 1
ATOM 3404 O O . PHE B 1 83 ? 19.094 36.781 10.383 1 93.75 83 PHE B O 1
ATOM 3411 N N . ILE B 1 84 ? 17.453 38.062 9.742 1 91.12 84 ILE B N 1
ATOM 3412 C CA . ILE B 1 84 ? 17.422 37.562 8.375 1 91.12 84 ILE B CA 1
ATOM 3413 C C . ILE B 1 84 ? 18.516 38.219 7.551 1 91.12 84 ILE B C 1
ATOM 3415 O O . ILE B 1 84 ? 19.031 37.656 6.594 1 91.12 84 ILE B O 1
ATOM 3419 N N . THR B 1 85 ? 18.938 39.375 7.941 1 89.19 85 THR B N 1
ATOM 3420 C CA . THR B 1 85 ? 19.781 40.156 7.043 1 89.19 85 THR B CA 1
ATOM 3421 C C . THR B 1 85 ? 21.219 40.25 7.586 1 89.19 85 THR B C 1
ATOM 3423 O O . THR B 1 85 ? 22.156 40.531 6.836 1 89.19 85 THR B O 1
ATOM 3426 N N . CYS B 1 86 ? 21.344 40.062 8.844 1 88.88 86 CYS B N 1
ATOM 3427 C CA . CYS B 1 86 ? 22.656 40.25 9.438 1 88.88 86 CYS B CA 1
ATOM 3428 C C . CYS B 1 86 ? 23.672 39.281 8.82 1 88.88 86 CYS B C 1
ATOM 3430 O O . CYS B 1 86 ? 23.422 38.094 8.719 1 88.88 86 CYS B O 1
ATOM 3432 N N . PRO B 1 87 ? 24.797 39.875 8.375 1 86.12 87 PRO B N 1
ATOM 3433 C CA . PRO B 1 87 ? 25.844 39 7.84 1 86.12 87 PRO B CA 1
ATOM 3434 C C . PRO B 1 87 ? 26.469 38.125 8.906 1 86.12 87 PRO B C 1
ATOM 3436 O O . PRO B 1 87 ? 26.141 38.25 10.094 1 86.12 87 PRO B O 1
ATOM 3439 N N . ASN B 1 88 ? 27.25 37.219 8.422 1 84.5 88 ASN B N 1
ATOM 3440 C CA . ASN B 1 88 ? 27.922 36.312 9.344 1 84.5 88 ASN B CA 1
ATOM 3441 C C . ASN B 1 88 ? 29.078 37 10.07 1 84.5 88 ASN B C 1
ATOM 3443 O O . ASN B 1 88 ? 30.234 36.625 9.867 1 84.5 88 ASN B O 1
ATOM 3447 N N . ASP B 1 89 ? 28.781 37.875 10.781 1 87.31 89 ASP B N 1
ATOM 3448 C CA . ASP B 1 89 ? 29.688 38.656 11.609 1 87.31 89 ASP B CA 1
ATOM 3449 C C . ASP B 1 89 ? 29.234 38.688 13.062 1 87.31 89 ASP B C 1
ATOM 3451 O O . ASP B 1 89 ? 28.172 39.25 13.383 1 87.31 89 ASP B O 1
ATOM 3455 N N . GLU B 1 90 ? 30.031 38.188 13.906 1 89.56 90 GLU B N 1
ATOM 3456 C CA . GLU B 1 90 ? 29.672 38 15.312 1 89.56 90 GLU B CA 1
ATOM 3457 C C . GLU B 1 90 ? 29.469 39.344 16.016 1 89.56 90 GLU B C 1
ATOM 3459 O O . GLU B 1 90 ? 28.609 39.469 16.875 1 89.56 90 GLU B O 1
ATOM 3464 N N . LYS B 1 91 ? 30.281 40.188 15.68 1 92.81 91 LYS B N 1
ATOM 3465 C CA . LYS B 1 91 ? 30.172 41.5 16.312 1 92.81 91 LYS B CA 1
ATOM 3466 C C . LYS B 1 91 ? 28.859 42.188 15.93 1 92.81 91 LYS B C 1
ATOM 3468 O O . LYS B 1 91 ? 28.188 42.75 16.797 1 92.81 91 LYS B O 1
ATOM 3473 N N . MET B 1 92 ? 28.516 42.219 14.734 1 91.88 92 MET B N 1
ATOM 3474 C CA . MET B 1 92 ? 27.266 42.812 14.258 1 91.88 92 MET B CA 1
ATOM 3475 C C . MET B 1 92 ? 26.062 42.094 14.844 1 91.88 92 MET B C 1
ATOM 3477 O O . MET B 1 92 ? 25.062 42.719 15.195 1 91.88 92 MET B O 1
ATOM 3481 N N . TRP B 1 93 ? 26.188 40.75 14.898 1 91.62 93 TRP B N 1
ATOM 3482 C CA . TRP B 1 93 ? 25.109 39.938 15.469 1 91.62 93 TRP B CA 1
ATOM 3483 C C . TRP B 1 93 ? 24.844 40.344 16.906 1 91.62 93 TRP B C 1
ATOM 3485 O O . TRP B 1 93 ? 23.688 40.594 17.297 1 91.62 93 TRP B O 1
ATOM 3495 N N . LYS B 1 94 ? 25.906 40.438 17.656 1 93.62 94 LYS B N 1
ATOM 3496 C CA . LYS B 1 94 ? 25.781 40.75 19.078 1 93.62 94 LYS B CA 1
ATOM 3497 C C . LYS B 1 94 ? 25.25 42.156 19.297 1 93.62 94 LYS B C 1
ATOM 3499 O O . LYS B 1 94 ? 24.5 42.406 20.25 1 93.62 94 LYS B O 1
ATOM 3504 N N . ALA B 1 95 ? 25.594 43.062 18.422 1 93.5 95 ALA B N 1
ATOM 3505 C CA . ALA B 1 95 ? 25.109 44.438 18.516 1 93.5 95 ALA B CA 1
ATOM 3506 C C . ALA B 1 95 ? 23.609 44.5 18.297 1 93.5 95 ALA B C 1
ATOM 3508 O O . ALA B 1 95 ? 22.891 45.188 19.016 1 93.5 95 ALA B O 1
ATOM 3509 N N . GLY B 1 96 ? 23.156 43.844 17.328 1 91.25 96 GLY B N 1
ATOM 3510 C CA . GLY B 1 96 ? 21.734 43.781 17.078 1 91.25 96 GLY B CA 1
ATOM 3511 C C . GLY B 1 96 ? 20.953 43.094 18.172 1 91.25 96 GLY B C 1
ATOM 3512 O O . GLY B 1 96 ? 19.844 43.5 18.516 1 91.25 96 GLY B O 1
ATOM 3513 N N . LYS B 1 97 ? 21.516 42.062 18.656 1 92.62 97 LYS B N 1
ATOM 3514 C CA . LYS B 1 97 ? 20.906 41.344 19.781 1 92.62 97 LYS B CA 1
ATOM 3515 C C . LYS B 1 97 ? 20.75 42.25 21 1 92.62 97 LYS B C 1
ATOM 3517 O O . LYS B 1 97 ? 19.703 42.25 21.641 1 92.62 97 LYS B O 1
ATOM 3522 N N . ARG B 1 98 ? 21.781 42.969 21.312 1 93.81 98 ARG B N 1
ATOM 3523 C CA . ARG B 1 98 ? 21.766 43.875 22.453 1 93.81 98 ARG B CA 1
ATOM 3524 C C . ARG B 1 98 ? 20.719 44.969 22.266 1 93.81 98 ARG B C 1
ATOM 3526 O O . ARG B 1 98 ? 20.031 45.375 23.219 1 93.81 98 ARG B O 1
ATOM 3533 N N . ARG B 1 99 ? 20.578 45.469 21.109 1 93.19 99 ARG B N 1
ATOM 3534 C CA . ARG B 1 99 ? 19.562 46.469 20.812 1 93.19 99 ARG B CA 1
ATOM 3535 C C . ARG B 1 99 ? 18.156 45.906 21.016 1 93.19 99 ARG B C 1
ATOM 3537 O O . ARG B 1 99 ? 17.297 46.625 21.547 1 93.19 99 ARG B O 1
ATOM 3544 N N . ALA B 1 100 ? 18 44.719 20.594 1 91.81 100 ALA B N 1
ATOM 3545 C CA . ALA B 1 100 ? 16.703 44.094 20.734 1 91.81 100 ALA B CA 1
ATOM 3546 C C . ALA B 1 100 ? 16.359 43.844 22.203 1 91.81 100 ALA B C 1
ATOM 3548 O O . ALA B 1 100 ? 15.211 44.031 22.609 1 91.81 100 ALA B O 1
ATOM 3549 N N . GLU B 1 101 ? 17.312 43.5 22.984 1 91.44 101 GLU B N 1
ATOM 3550 C CA . GLU B 1 101 ? 17.109 43.156 24.391 1 91.44 101 GLU B CA 1
ATOM 3551 C C . GLU B 1 101 ? 16.891 44.438 25.219 1 91.44 101 GLU B C 1
ATOM 3553 O O . GLU B 1 101 ? 16.359 44.375 26.328 1 91.44 101 GLU B O 1
ATOM 3558 N N . ASN B 1 102 ? 17.266 45.594 24.609 1 90.56 102 ASN B N 1
ATOM 3559 C CA . ASN B 1 102 ? 17.109 46.844 25.297 1 90.56 102 ASN B CA 1
ATOM 3560 C C . ASN B 1 102 ? 15.836 47.594 24.859 1 90.56 102 ASN B C 1
ATOM 3562 O O . ASN B 1 102 ? 15.562 48.688 25.297 1 90.56 102 ASN B O 1
ATOM 3566 N N . ASP B 1 103 ? 15.094 46.938 24.016 1 86.62 103 ASP B N 1
ATOM 3567 C CA . ASP B 1 103 ? 13.836 47.5 23.547 1 86.62 103 ASP B CA 1
ATOM 3568 C C . ASP B 1 103 ? 12.844 47.656 24.703 1 86.62 103 ASP B C 1
ATOM 3570 O O . ASP B 1 103 ? 12.633 46.719 25.484 1 86.62 103 ASP B O 1
ATOM 3574 N N . ARG B 1 104 ? 12.234 48.781 24.828 1 85.25 104 ARG B N 1
ATOM 3575 C CA . ARG B 1 104 ? 11.305 49.062 25.922 1 85.25 104 ARG B CA 1
ATOM 3576 C C . ARG B 1 104 ? 9.875 48.688 25.531 1 85.25 104 ARG B C 1
ATOM 3578 O O . ARG B 1 104 ? 9.016 48.531 26.406 1 85.25 104 ARG B O 1
ATOM 3585 N N . LEU B 1 105 ? 9.57 48.625 24.297 1 83.81 105 LEU B N 1
ATOM 3586 C CA . LEU B 1 105 ? 8.234 48.281 23.812 1 83.81 105 LEU B CA 1
ATOM 3587 C C . LEU B 1 105 ? 8.062 46.75 23.719 1 83.81 105 LEU B C 1
ATOM 3589 O O . LEU B 1 105 ? 7.988 46.219 22.609 1 83.81 105 LEU B O 1
ATOM 3593 N N . VAL B 1 106 ? 8.102 46.156 24.875 1 84.56 106 VAL B N 1
ATOM 3594 C CA . VAL B 1 106 ? 7.98 44.688 24.953 1 84.56 106 VAL B CA 1
ATOM 3595 C C . VAL B 1 106 ? 6.871 44.312 25.938 1 84.56 106 VAL B C 1
ATOM 3597 O O . VAL B 1 106 ? 6.469 45.125 26.766 1 84.56 106 VAL B O 1
ATOM 3600 N N . GLY B 1 107 ? 6.348 43.125 25.688 1 81.19 107 GLY B N 1
ATOM 3601 C CA . GLY B 1 107 ? 5.312 42.625 26.578 1 81.19 107 GLY B CA 1
ATOM 3602 C C . GLY B 1 107 ? 4.047 43.469 26.531 1 81.19 107 GLY B C 1
ATOM 3603 O O . GLY B 1 107 ? 3.535 43.781 25.453 1 81.19 107 GLY B O 1
ATOM 3604 N N . ALA B 1 108 ? 3.646 43.875 27.672 1 78.31 108 ALA B N 1
ATOM 3605 C CA . ALA B 1 108 ? 2.391 44.625 27.797 1 78.31 108 ALA B CA 1
ATOM 3606 C C . ALA B 1 108 ? 2.514 46 27.172 1 78.31 108 ALA B C 1
ATOM 3608 O O . ALA B 1 108 ? 1.521 46.594 26.734 1 78.31 108 ALA B O 1
ATOM 3609 N N . ASN B 1 109 ? 3.719 46.531 27.016 1 84.62 109 ASN B N 1
ATOM 3610 C CA . ASN B 1 109 ? 3.943 47.875 26.516 1 84.62 109 ASN B CA 1
ATOM 3611 C C . ASN B 1 109 ? 3.748 47.938 25 1 84.62 109 ASN B C 1
ATOM 3613 O O . ASN B 1 109 ? 3.604 49.031 24.453 1 84.62 109 ASN B O 1
ATOM 3617 N N . ILE B 1 110 ? 3.697 46.812 24.469 1 85.38 110 ILE B N 1
ATOM 3618 C CA . ILE B 1 110 ? 3.598 46.75 23.016 1 85.38 110 ILE B CA 1
ATOM 3619 C C . ILE B 1 110 ? 2.23 47.281 22.578 1 85.38 110 ILE B C 1
ATOM 3621 O O . ILE B 1 110 ? 2.08 47.812 21.469 1 85.38 110 ILE B O 1
ATOM 3625 N N . PHE B 1 111 ? 1.307 47.188 23.453 1 82.31 111 PHE B N 1
ATOM 3626 C CA . PHE B 1 111 ? -0.055 47.594 23.125 1 82.31 111 PHE B CA 1
ATOM 3627 C C . PHE B 1 111 ? -0.153 49.094 22.953 1 82.31 111 PHE B C 1
ATOM 3629 O O . PHE B 1 111 ? -1.073 49.594 22.312 1 82.31 111 PHE B O 1
ATOM 3636 N N . GLN B 1 112 ? 0.834 49.75 23.531 1 82.25 112 GLN B N 1
ATOM 3637 C CA . GLN B 1 112 ? 0.872 51.188 23.391 1 82.25 112 GLN B CA 1
ATOM 3638 C C . GLN B 1 112 ? 1.221 51.625 21.969 1 82.25 112 GLN B C 1
ATOM 3640 O O . GLN B 1 112 ? 0.901 52.719 21.547 1 82.25 112 GLN B O 1
ATOM 3645 N N . ALA B 1 113 ? 1.747 50.688 21.328 1 81.31 113 ALA B N 1
ATOM 3646 C CA . ALA B 1 113 ? 2.215 51 19.969 1 81.31 113 ALA B CA 1
ATOM 3647 C C . ALA B 1 113 ? 1.18 50.594 18.938 1 81.31 113 ALA B C 1
ATOM 3649 O O . ALA B 1 113 ? 1.361 50.812 17.734 1 81.31 113 ALA B O 1
ATOM 3650 N N . ILE B 1 114 ? 0.095 50.094 19.391 1 84.19 114 ILE B N 1
ATOM 3651 C CA . ILE B 1 114 ? -0.908 49.594 18.453 1 84.19 114 ILE B CA 1
ATOM 3652 C C . ILE B 1 114 ? -1.894 50.688 18.109 1 84.19 114 ILE B C 1
ATOM 3654 O O . ILE B 1 114 ? -2.451 51.344 19 1 84.19 114 ILE B O 1
ATOM 3658 N N . GLU B 1 115 ? -1.899 50.906 16.859 1 84 115 GLU B N 1
ATOM 3659 C CA . GLU B 1 115 ? -2.924 51.844 16.375 1 84 115 GLU B CA 1
ATOM 3660 C C . GLU B 1 115 ? -4.203 51.094 16 1 84 115 GLU B C 1
ATOM 3662 O O . GLU B 1 115 ? -4.176 50.156 15.195 1 84 115 GLU B O 1
ATOM 3667 N N . ARG B 1 116 ? -5.25 51.5 16.641 1 81.88 116 ARG B N 1
ATOM 3668 C CA . ARG B 1 116 ? -6.527 50.812 16.422 1 81.88 116 ARG B CA 1
ATOM 3669 C C . ARG B 1 116 ? -7.625 51.844 16.094 1 81.88 116 ARG B C 1
ATOM 3671 O O . ARG B 1 116 ? -7.465 53.031 16.328 1 81.88 116 ARG B O 1
ATOM 3678 N N . PRO B 1 117 ? -8.688 51.312 15.523 1 85.81 117 PRO B N 1
ATOM 3679 C CA . PRO B 1 117 ? -9.844 52.188 15.344 1 85.81 117 PRO B CA 1
ATOM 3680 C C . PRO B 1 117 ? -10.375 52.719 16.672 1 85.81 117 PRO B C 1
ATOM 3682 O O . PRO B 1 117 ? -10.219 52.094 17.719 1 85.81 117 PRO B O 1
ATOM 3685 N N . HIS B 1 118 ? -10.969 53.781 16.594 1 87.31 118 HIS B N 1
ATOM 3686 C CA . HIS B 1 118 ? -11.438 54.469 17.797 1 87.31 118 HIS B CA 1
ATOM 3687 C C . HIS B 1 118 ? -12.828 53.969 18.203 1 87.31 118 HIS B C 1
ATOM 3689 O O . HIS B 1 118 ? -13.266 54.188 19.328 1 87.31 118 HIS B O 1
ATOM 3695 N N . LYS B 1 119 ? -13.328 53.125 17.469 1 89.81 119 LYS B N 1
ATOM 3696 C CA . LYS B 1 119 ? -14.656 52.625 17.797 1 89.81 119 LYS B CA 1
ATOM 3697 C C . LYS B 1 119 ? -14.602 51.656 18.984 1 89.81 119 LYS B C 1
ATOM 3699 O O . LYS B 1 119 ? -13.859 50.688 18.969 1 89.81 119 LYS B O 1
ATOM 3704 N N . PRO B 1 120 ? -15.375 52.062 20.031 1 89 120 PRO B N 1
ATOM 3705 C CA . PRO B 1 120 ? -15.414 51.156 21.172 1 89 120 PRO B CA 1
ATOM 3706 C C . PRO B 1 120 ? -16.031 49.781 20.828 1 89 120 PRO B C 1
ATOM 3708 O O . PRO B 1 120 ? -16.953 49.719 20.016 1 89 120 PRO B O 1
ATOM 3711 N N . LEU B 1 121 ? -15.492 48.781 21.438 1 90.44 121 LEU B N 1
ATOM 3712 C CA . LEU B 1 121 ? -15.977 47.406 21.172 1 90.44 121 LEU B CA 1
ATOM 3713 C C . LEU B 1 121 ? -16.953 46.969 22.266 1 90.44 121 LEU B C 1
ATOM 3715 O O . LEU B 1 121 ? -16.766 47.281 23.438 1 90.44 121 LEU B O 1
ATOM 3719 N N . ASP B 1 122 ? -17.969 46.312 21.75 1 91.62 122 ASP B N 1
ATOM 3720 C CA . ASP B 1 122 ? -18.906 45.719 22.688 1 91.62 122 ASP B CA 1
ATOM 3721 C C . ASP B 1 122 ? -18.297 44.5 23.359 1 91.62 122 ASP B C 1
ATOM 3723 O O . ASP B 1 122 ? -17.922 43.531 22.688 1 91.62 122 ASP B O 1
ATOM 3727 N N . ILE B 1 123 ? -18.281 44.594 24.656 1 91.38 123 ILE B N 1
ATOM 3728 C CA . ILE B 1 123 ? -17.625 43.531 25.438 1 91.38 123 ILE B CA 1
ATOM 3729 C C . ILE B 1 123 ? -18.344 42.219 25.203 1 91.38 123 ILE B C 1
ATOM 3731 O O . ILE B 1 123 ? -17.703 41.156 25.172 1 91.38 123 ILE B O 1
ATOM 3735 N N . LEU B 1 124 ? -19.641 42.25 25.094 1 92.38 124 LEU B N 1
ATOM 3736 C CA . LEU B 1 124 ? -20.406 41.031 24.875 1 92.38 124 LEU B CA 1
ATOM 3737 C C . LEU B 1 124 ? -20.062 40.375 23.531 1 92.38 124 LEU B C 1
ATOM 3739 O O . LEU B 1 124 ? -19.984 39.156 23.438 1 92.38 124 LEU B O 1
ATOM 3743 N N . HIS B 1 125 ? -19.859 41.219 22.609 1 93.69 125 HIS B N 1
ATOM 3744 C CA . HIS B 1 125 ? -19.469 40.75 21.297 1 93.69 125 HIS B CA 1
ATOM 3745 C C . HIS B 1 125 ? -18.078 40.094 21.328 1 93.69 125 HIS B C 1
ATOM 3747 O O . HIS B 1 125 ? -17.875 39.031 20.75 1 93.69 125 HIS B O 1
ATOM 3753 N N . VAL B 1 126 ? -17.172 40.719 21.969 1 94.62 126 VAL B N 1
ATOM 3754 C CA . VAL B 1 126 ? -15.812 40.219 22.062 1 94.62 126 VAL B CA 1
ATOM 3755 C C . VAL B 1 126 ? -15.797 38.906 22.812 1 94.62 126 VAL B C 1
ATOM 3757 O O . VAL B 1 126 ? -15.102 37.969 22.406 1 94.62 126 VAL B O 1
ATOM 3760 N N . ASP B 1 127 ? -16.609 38.812 23.844 1 94.19 127 ASP B N 1
ATOM 3761 C CA . ASP B 1 127 ? -16.703 37.594 24.625 1 94.19 127 ASP B CA 1
ATOM 3762 C C . ASP B 1 127 ? -17.234 36.438 23.781 1 94.19 127 ASP B C 1
ATOM 3764 O O . ASP B 1 127 ? -16.734 35.312 23.859 1 94.19 127 ASP B O 1
ATOM 3768 N N . ALA B 1 128 ? -18.203 36.719 23.031 1 94.5 128 ALA B N 1
ATOM 3769 C CA . ALA B 1 128 ? -18.812 35.688 22.188 1 94.5 128 ALA B CA 1
ATOM 3770 C C . ALA B 1 128 ? -17.828 35.188 21.125 1 94.5 128 ALA B C 1
ATOM 3772 O O . ALA B 1 128 ? -17.766 34 20.828 1 94.5 128 ALA B O 1
ATOM 3773 N N . THR B 1 129 ? -17.141 36.125 20.547 1 94.25 129 THR B N 1
ATOM 3774 C CA . THR B 1 129 ? -16.125 35.781 19.547 1 94.25 129 THR B CA 1
ATOM 3775 C C . THR B 1 129 ? -15.031 34.906 20.156 1 94.25 129 THR B C 1
ATOM 3777 O O . THR B 1 129 ? -14.625 33.906 19.562 1 94.25 129 THR B O 1
ATOM 3780 N N . LEU B 1 130 ? -14.602 35.375 21.281 1 94.88 130 LEU B N 1
ATOM 3781 C CA . LEU B 1 130 ? -13.547 34.656 22 1 94.88 130 LEU B CA 1
ATOM 3782 C C . LEU B 1 130 ? -13.984 33.219 22.344 1 94.88 130 LEU B C 1
ATOM 3784 O O . LEU B 1 130 ? -13.234 32.281 22.156 1 94.88 130 LEU B O 1
ATOM 3788 N N . ASP B 1 131 ? -15.172 33.062 22.859 1 94.62 131 ASP B N 1
ATOM 3789 C CA . ASP B 1 131 ? -15.695 31.75 23.25 1 94.62 131 ASP B CA 1
ATOM 3790 C C . ASP B 1 131 ? -15.867 30.844 22.031 1 94.62 131 ASP B C 1
ATOM 3792 O O . ASP B 1 131 ? -15.516 29.656 22.078 1 94.62 131 ASP B O 1
ATOM 3796 N N . GLY B 1 132 ? -16.453 31.391 20.984 1 94.25 132 GLY B N 1
ATOM 3797 C CA . GLY B 1 132 ? -16.594 30.641 19.75 1 94.25 132 GLY B CA 1
ATOM 3798 C C . GLY B 1 132 ? -15.258 30.172 19.188 1 94.25 132 GLY B C 1
ATOM 3799 O O . GLY B 1 132 ? -15.125 29.016 18.75 1 94.25 132 GLY B O 1
ATOM 3800 N N . PHE B 1 133 ? -14.352 31.031 19.172 1 95.12 133 PHE B N 1
ATOM 3801 C CA . PHE B 1 133 ? -13.031 30.703 18.641 1 95.12 133 PHE B CA 1
ATOM 3802 C C . PHE B 1 133 ? -12.344 29.672 19.516 1 95.12 133 PHE B C 1
ATOM 3804 O O . PHE B 1 133 ? -11.664 28.766 19.016 1 95.12 133 PHE B O 1
ATOM 3811 N N . SER B 1 134 ? -12.461 29.844 20.828 1 95.25 134 SER B N 1
ATOM 3812 C CA . SER B 1 134 ? -11.852 28.891 21.75 1 95.25 134 SER B CA 1
ATOM 3813 C C . SER B 1 134 ? -12.406 27.484 21.531 1 95.25 134 SER B C 1
ATOM 3815 O O . SER B 1 134 ? -11.656 26.516 21.578 1 95.25 134 SER B O 1
ATOM 3817 N N . THR B 1 135 ? -13.68 27.375 21.344 1 95.25 135 THR B N 1
ATOM 3818 C CA . THR B 1 135 ? -14.312 26.094 21.078 1 95.25 135 THR B CA 1
ATOM 3819 C C . THR B 1 135 ? -13.789 25.5 19.781 1 95.25 135 THR B C 1
ATOM 3821 O O . THR B 1 135 ? -13.453 24.312 19.719 1 95.25 135 THR B O 1
ATOM 3824 N N . PHE B 1 136 ? -13.734 26.297 18.766 1 95.56 136 PHE B N 1
ATOM 3825 C CA . PHE B 1 136 ? -13.195 25.875 17.469 1 95.56 136 PHE B CA 1
ATOM 3826 C C . PHE B 1 136 ? -11.758 25.391 17.625 1 95.56 136 PHE B C 1
ATOM 3828 O O . PHE B 1 136 ? -11.391 24.328 17.094 1 95.56 136 PHE B O 1
ATOM 3835 N N . LEU B 1 137 ? -10.977 26.125 18.328 1 95.75 137 LEU B N 1
ATOM 3836 C CA . LEU B 1 137 ? -9.57 25.797 18.5 1 95.75 137 LEU B CA 1
ATOM 3837 C C . LEU B 1 137 ? -9.422 24.422 19.156 1 95.75 137 LEU B C 1
ATOM 3839 O O . LEU B 1 137 ? -8.508 23.656 18.828 1 95.75 137 LEU B O 1
ATOM 3843 N N . GLY B 1 138 ? -10.297 24.172 20.125 1 96.5 138 GLY B N 1
ATOM 3844 C CA . GLY B 1 138 ? -10.273 22.859 20.766 1 96.5 138 GLY B CA 1
ATOM 3845 C C . GLY B 1 138 ? -10.5 21.719 19.797 1 96.5 138 GLY B C 1
ATOM 3846 O O . GLY B 1 138 ? -9.766 20.719 19.812 1 96.5 138 GLY B O 1
ATOM 3847 N N . ARG B 1 139 ? -11.461 21.859 18.953 1 96.31 139 ARG B N 1
ATOM 3848 C CA . ARG B 1 139 ? -11.766 20.844 17.953 1 96.31 139 ARG B CA 1
ATOM 3849 C C . ARG B 1 139 ? -10.648 20.734 16.922 1 96.31 139 ARG B C 1
ATOM 3851 O O . ARG B 1 139 ? -10.32 19.641 16.469 1 96.31 139 ARG B O 1
ATOM 3858 N N . LEU B 1 140 ? -10.164 21.844 16.5 1 96.31 140 LEU B N 1
ATOM 3859 C CA . LEU B 1 140 ? -9.07 21.875 15.547 1 96.31 140 LEU B CA 1
ATOM 3860 C C . LEU B 1 140 ? -7.836 21.172 16.109 1 96.31 140 LEU B C 1
ATOM 3862 O O . LEU B 1 140 ? -7.156 20.438 15.383 1 96.31 140 LEU B O 1
ATOM 3866 N N . ASP B 1 141 ? -7.559 21.438 17.359 1 97.69 141 ASP B N 1
ATOM 3867 C CA . ASP B 1 141 ? -6.406 20.828 18.016 1 97.69 141 ASP B CA 1
ATOM 3868 C C . ASP B 1 141 ? -6.5 19.297 17.953 1 97.69 141 ASP B C 1
ATOM 3870 O O . ASP B 1 141 ? -5.535 18.625 17.578 1 97.69 141 ASP B O 1
ATOM 3874 N N . GLU B 1 142 ? -7.637 18.734 18.344 1 98.06 142 GLU B N 1
ATOM 3875 C CA . GLU B 1 142 ? -7.848 17.297 18.312 1 98.06 142 GLU B CA 1
ATOM 3876 C C . GLU B 1 142 ? -7.656 16.734 16.906 1 98.06 142 GLU B C 1
ATOM 3878 O O . GLU B 1 142 ? -6.988 15.711 16.734 1 98.06 142 GLU B O 1
ATOM 3883 N N . SER B 1 143 ? -8.266 17.375 15.945 1 98.19 143 SER B N 1
ATOM 3884 C CA . SER B 1 143 ? -8.227 16.875 14.57 1 98.19 143 SER B CA 1
ATOM 3885 C C . SER B 1 143 ? -6.824 17 13.984 1 98.19 143 SER B C 1
ATOM 3887 O O . SER B 1 143 ? -6.375 16.094 13.266 1 98.19 143 SER B O 1
ATOM 3889 N N . VAL B 1 144 ? -6.141 18.062 14.258 1 98.19 144 VAL B N 1
ATOM 3890 C CA . VAL B 1 144 ? -4.793 18.266 13.742 1 98.19 144 VAL B CA 1
ATOM 3891 C C . VAL B 1 144 ? -3.838 17.25 14.359 1 98.19 144 VAL B C 1
ATOM 3893 O O . VAL B 1 144 ? -2.971 16.703 13.672 1 98.19 144 VAL B O 1
ATOM 3896 N N . ARG B 1 145 ? -3.986 17.016 15.625 1 97.88 145 ARG B N 1
ATOM 3897 C CA . ARG B 1 145 ? -3.166 16.016 16.297 1 97.88 145 ARG B CA 1
ATOM 3898 C C . ARG B 1 145 ? -3.365 14.641 15.68 1 97.88 145 ARG B C 1
ATOM 3900 O O . ARG B 1 145 ? -2.396 13.914 15.43 1 97.88 145 ARG B O 1
ATOM 3907 N N . LEU B 1 146 ? -4.602 14.328 15.477 1 98.44 146 LEU B N 1
ATOM 3908 C CA . LEU B 1 146 ? -4.922 13.047 14.867 1 98.44 146 LEU B CA 1
ATOM 3909 C C . LEU B 1 146 ? -4.34 12.953 13.461 1 98.44 146 LEU B C 1
ATOM 3911 O O . LEU B 1 146 ? -3.74 11.938 13.094 1 98.44 146 LEU B O 1
ATOM 3915 N N . ALA B 1 147 ? -4.516 13.961 12.664 1 98.56 147 ALA B N 1
ATOM 3916 C CA . ALA B 1 147 ? -4.02 13.984 11.289 1 98.56 147 ALA B CA 1
ATOM 3917 C C . ALA B 1 147 ? -2.496 13.867 11.258 1 98.56 147 ALA B C 1
ATOM 3919 O O . ALA B 1 147 ? -1.939 13.148 10.43 1 98.56 147 ALA B O 1
ATOM 3920 N N . GLN B 1 148 ? -1.886 14.609 12.148 1 97.81 148 GLN B N 1
ATOM 3921 C CA . GLN B 1 148 ? -0.428 14.562 12.188 1 97.81 148 GLN B CA 1
ATOM 3922 C C . GLN B 1 148 ? 0.07 13.164 12.547 1 97.81 148 GLN B C 1
ATOM 3924 O O . GLN B 1 148 ? 0.991 12.648 11.914 1 97.81 148 GLN B O 1
ATOM 3929 N N . SER B 1 149 ? -0.496 12.602 13.602 1 98 149 SER B N 1
ATOM 3930 C CA . SER B 1 149 ? -0.122 11.25 14 1 98 149 SER B CA 1
ATOM 3931 C C . SER B 1 149 ? -0.326 10.258 12.867 1 98 149 SER B C 1
ATOM 3933 O O . SER B 1 149 ? 0.488 9.352 12.672 1 98 149 SER B O 1
ATOM 3935 N N . THR B 1 150 ? -1.402 10.391 12.203 1 98.5 150 THR B N 1
ATOM 3936 C CA . THR B 1 150 ? -1.689 9.523 11.062 1 98.5 150 THR B CA 1
ATOM 3937 C C . THR B 1 150 ? -0.621 9.68 9.984 1 98.5 150 THR B C 1
ATOM 3939 O O . THR B 1 150 ? -0.14 8.688 9.438 1 98.5 150 THR B O 1
ATOM 3942 N N . CYS B 1 151 ? -0.271 10.922 9.672 1 97.88 151 CYS B N 1
ATOM 3943 C CA . CYS B 1 151 ? 0.758 11.172 8.664 1 97.88 151 CYS B CA 1
ATOM 3944 C C . CYS B 1 151 ? 2.076 10.516 9.062 1 97.88 151 CYS B C 1
ATOM 3946 O O . CYS B 1 151 ? 2.732 9.883 8.234 1 97.88 151 CYS B O 1
ATOM 3948 N N . LEU B 1 152 ? 2.449 10.68 10.312 1 95.88 152 LEU B N 1
ATOM 3949 C CA . LEU B 1 152 ? 3.693 10.102 10.805 1 95.88 152 LEU B CA 1
ATOM 3950 C C . LEU B 1 152 ? 3.658 8.578 10.719 1 95.88 152 LEU B C 1
ATOM 3952 O O . LEU B 1 152 ? 4.637 7.953 10.312 1 95.88 152 LEU B O 1
ATOM 3956 N N . ASP B 1 153 ? 2.574 8.016 11.086 1 97.62 153 ASP B N 1
ATOM 3957 C CA . ASP B 1 153 ? 2.408 6.562 11.023 1 97.62 153 ASP B CA 1
ATOM 3958 C C . ASP B 1 153 ? 2.494 6.059 9.586 1 97.62 153 ASP B C 1
ATOM 3960 O O . ASP B 1 153 ? 3.129 5.039 9.32 1 97.62 153 ASP B O 1
ATOM 3964 N N . GLN B 1 154 ? 1.82 6.773 8.703 1 98.06 154 GLN B N 1
ATOM 3965 C CA . GLN B 1 154 ? 1.855 6.375 7.297 1 98.06 154 GLN B CA 1
ATOM 3966 C C . GLN B 1 154 ? 3.271 6.465 6.734 1 98.06 154 GLN B C 1
ATOM 3968 O O . GLN B 1 154 ? 3.703 5.586 5.988 1 98.06 154 GLN B O 1
ATOM 3973 N N . ALA B 1 155 ? 3.939 7.555 7.062 1 96.38 155 ALA B N 1
ATOM 3974 C CA . ALA B 1 155 ? 5.316 7.695 6.602 1 96.38 155 ALA B CA 1
ATOM 3975 C C . ALA B 1 155 ? 6.164 6.5 7.031 1 96.38 155 ALA B C 1
ATOM 3977 O O . ALA B 1 155 ? 6.914 5.945 6.227 1 96.38 155 ALA B O 1
ATOM 3978 N N . LYS B 1 156 ? 6.043 6.059 8.242 1 95.94 156 LYS B N 1
ATOM 3979 C CA . LYS B 1 156 ? 6.777 4.906 8.766 1 95.94 156 LYS B CA 1
ATOM 3980 C C . LYS B 1 156 ? 6.367 3.623 8.047 1 95.94 156 LYS B C 1
ATOM 3982 O O . LYS B 1 156 ? 7.219 2.799 7.707 1 95.94 156 LYS B O 1
ATOM 3987 N N . ARG B 1 157 ? 5.156 3.432 7.863 1 96.81 157 ARG B N 1
ATOM 3988 C CA . ARG B 1 157 ? 4.656 2.225 7.215 1 96.81 157 ARG B CA 1
ATOM 3989 C C . ARG B 1 157 ? 5.164 2.121 5.781 1 96.81 157 ARG B C 1
ATOM 3991 O O . ARG B 1 157 ? 5.5 1.03 5.312 1 96.81 157 ARG B O 1
ATOM 3998 N N . TYR B 1 158 ? 5.121 3.283 5.074 1 96.88 158 TYR B N 1
ATOM 3999 C CA . TYR B 1 158 ? 5.672 3.312 3.725 1 96.88 158 TYR B CA 1
ATOM 4000 C C . TYR B 1 158 ? 7.113 2.82 3.713 1 96.88 158 TYR B C 1
ATOM 4002 O O . TYR B 1 158 ? 7.477 1.962 2.904 1 96.88 158 TYR B O 1
ATOM 4010 N N . GLN B 1 159 ? 7.883 3.32 4.633 1 94.94 159 GLN B N 1
ATOM 4011 C CA . GLN B 1 159 ? 9.328 3.086 4.652 1 94.94 159 GLN B CA 1
ATOM 4012 C C . GLN B 1 159 ? 9.648 1.67 5.121 1 94.94 159 GLN B C 1
ATOM 4014 O O . GLN B 1 159 ? 10.672 1.101 4.738 1 94.94 159 GLN B O 1
ATOM 4019 N N . MET B 1 160 ? 8.727 1.087 5.879 1 94.94 160 MET B N 1
ATOM 4020 C CA . MET B 1 160 ? 9.062 -0.195 6.496 1 94.94 160 MET B CA 1
ATOM 4021 C C . MET B 1 160 ? 8.172 -1.308 5.945 1 94.94 160 MET B C 1
ATOM 4023 O O . MET B 1 160 ? 8.602 -2.086 5.094 1 94.94 160 MET B O 1
ATOM 4027 N N . ASP B 1 161 ? 6.898 -1.271 6.352 1 95 161 ASP B N 1
ATOM 4028 C CA . ASP B 1 161 ? 5.988 -2.379 6.07 1 95 161 ASP B CA 1
ATOM 4029 C C . ASP B 1 161 ? 5.75 -2.521 4.566 1 95 161 ASP B C 1
ATOM 4031 O O . ASP B 1 161 ? 5.891 -3.613 4.012 1 95 161 ASP B O 1
ATOM 4035 N N . PHE B 1 162 ? 5.406 -1.451 3.904 1 96.12 162 PHE B N 1
ATOM 4036 C CA . PHE B 1 162 ? 5.07 -1.518 2.486 1 96.12 162 PHE B CA 1
ATOM 4037 C C . PHE B 1 162 ? 6.293 -1.887 1.657 1 96.12 162 PHE B C 1
ATOM 4039 O O . PHE B 1 162 ? 6.203 -2.693 0.73 1 96.12 162 PHE B O 1
ATOM 4046 N N . LYS B 1 163 ? 7.422 -1.284 1.99 1 97.25 163 LYS B N 1
ATOM 4047 C CA . LYS B 1 163 ? 8.648 -1.663 1.296 1 97.25 163 LYS B CA 1
ATOM 4048 C C . LYS B 1 163 ? 8.945 -3.15 1.473 1 97.25 163 LYS B C 1
ATOM 4050 O O . LYS B 1 163 ? 9.242 -3.85 0.5 1 97.25 163 LYS B O 1
ATOM 4055 N N . ARG B 1 164 ? 8.836 -3.594 2.666 1 97.38 164 ARG B N 1
ATOM 4056 C CA . ARG B 1 164 ? 9.125 -4.988 2.979 1 97.38 164 ARG B CA 1
ATOM 4057 C C . ARG B 1 164 ? 8.234 -5.93 2.18 1 97.38 164 ARG B C 1
ATOM 4059 O O . ARG B 1 164 ? 8.695 -6.953 1.674 1 97.38 164 ARG B O 1
ATOM 4066 N N . GLU B 1 165 ? 6.988 -5.629 2.092 1 96.94 165 GLU B N 1
ATOM 4067 C CA . GLU B 1 165 ? 6.047 -6.477 1.361 1 96.94 165 GLU B CA 1
ATOM 4068 C C . GLU B 1 165 ? 6.398 -6.539 -0.122 1 96.94 165 GLU B C 1
ATOM 4070 O O . GLU B 1 165 ? 6.324 -7.605 -0.736 1 96.94 165 GLU B O 1
ATOM 4075 N N . HIS B 1 166 ? 6.758 -5.441 -0.73 1 98.19 166 HIS B N 1
ATOM 4076 C CA . HIS B 1 166 ? 7.129 -5.434 -2.143 1 98.19 166 HIS B CA 1
ATOM 4077 C C . HIS B 1 166 ? 8.445 -6.16 -2.371 1 98.19 166 HIS B C 1
ATOM 4079 O O . HIS B 1 166 ? 8.633 -6.805 -3.406 1 98.19 166 HIS B O 1
ATOM 4085 N N . ASP B 1 167 ? 9.336 -6.059 -1.361 1 98.31 167 ASP B N 1
ATOM 4086 C CA . ASP B 1 167 ? 10.578 -6.824 -1.431 1 98.31 167 ASP B CA 1
ATOM 4087 C C . ASP B 1 167 ? 10.297 -8.328 -1.378 1 98.31 167 ASP B C 1
ATOM 4089 O O . ASP B 1 167 ? 10.969 -9.109 -2.047 1 98.31 167 ASP B O 1
ATOM 4093 N N . ARG B 1 168 ? 9.375 -8.688 -0.553 1 98.44 168 ARG B N 1
ATOM 4094 C CA . ARG B 1 168 ? 8.992 -10.086 -0.456 1 98.44 168 ARG B CA 1
ATOM 4095 C C . ARG B 1 168 ? 8.445 -10.602 -1.785 1 98.44 168 ARG B C 1
ATOM 4097 O O . ARG B 1 168 ? 8.766 -11.711 -2.211 1 98.44 168 ARG B O 1
ATOM 4104 N N . VAL B 1 169 ? 7.602 -9.828 -2.416 1 98.62 169 VAL B N 1
ATOM 4105 C CA . VAL B 1 169 ? 7.07 -10.18 -3.729 1 98.62 169 VAL B CA 1
ATOM 4106 C C . VAL B 1 169 ? 8.211 -10.297 -4.734 1 98.62 169 VAL B C 1
ATOM 4108 O O . VAL B 1 169 ? 8.273 -11.266 -5.5 1 98.62 169 VAL B O 1
ATOM 4111 N N . SER B 1 170 ? 9.094 -9.305 -4.73 1 98.75 170 SER B N 1
ATOM 4112 C CA . SER B 1 170 ? 10.258 -9.328 -5.605 1 98.75 170 SER B CA 1
ATOM 4113 C C . SER B 1 170 ? 11.062 -10.617 -5.422 1 98.75 170 SER B C 1
ATOM 4115 O O . SER B 1 170 ? 11.414 -11.273 -6.398 1 98.75 170 SER B O 1
ATOM 4117 N N . PHE B 1 171 ? 11.281 -10.992 -4.238 1 98.69 171 PHE B N 1
ATOM 4118 C CA . PHE B 1 171 ? 12.07 -12.18 -3.91 1 98.69 171 PHE B CA 1
ATOM 4119 C C . PHE B 1 171 ? 11.406 -13.438 -4.445 1 98.69 171 PHE B C 1
ATOM 4121 O O . PHE B 1 171 ? 12.07 -14.305 -5.016 1 98.69 171 PHE B O 1
ATOM 4128 N N . SER B 1 172 ? 10.148 -13.562 -4.195 1 98.56 172 SER B N 1
ATOM 4129 C CA . SER B 1 172 ? 9.414 -14.742 -4.629 1 98.56 172 SER B CA 1
ATOM 4130 C C . SER B 1 172 ? 9.492 -14.93 -6.141 1 98.56 172 SER B C 1
ATOM 4132 O O . SER B 1 172 ? 9.703 -16.047 -6.625 1 98.56 172 SER B O 1
ATOM 4134 N N . PHE B 1 173 ? 9.336 -13.867 -6.93 1 98.19 173 PHE B N 1
ATOM 4135 C CA . PHE B 1 173 ? 9.375 -13.961 -8.383 1 98.19 173 PHE B CA 1
ATOM 4136 C C . PHE B 1 173 ? 10.797 -14.188 -8.875 1 98.19 173 PHE B C 1
ATOM 4138 O O . PHE B 1 173 ? 11.016 -14.844 -9.891 1 98.19 173 PHE B O 1
ATOM 4145 N N . SER B 1 174 ? 11.789 -13.625 -8.133 1 98.31 174 SER B N 1
ATOM 4146 C CA . SER B 1 174 ? 13.18 -13.922 -8.453 1 98.31 174 SER B CA 1
ATOM 4147 C C . SER B 1 174 ? 13.477 -15.414 -8.297 1 98.31 174 SER B C 1
ATOM 4149 O O . SER B 1 174 ? 14.148 -16 -9.141 1 98.31 174 SER B O 1
ATOM 4151 N N . LYS B 1 175 ? 12.969 -16 -7.219 1 98.25 175 LYS B N 1
ATOM 4152 C CA . LYS B 1 175 ? 13.164 -17.422 -6.988 1 98.25 175 LYS B CA 1
ATOM 4153 C C . LYS B 1 175 ? 12.492 -18.266 -8.078 1 98.25 175 LYS B C 1
ATOM 4155 O O . LYS B 1 175 ? 13.047 -19.266 -8.531 1 98.25 175 LYS B O 1
ATOM 4160 N N . LEU B 1 176 ? 11.336 -17.844 -8.477 1 97.12 176 LEU B N 1
ATOM 4161 C CA . LEU B 1 176 ? 10.633 -18.516 -9.555 1 97.12 176 LEU B CA 1
ATOM 4162 C C . LEU B 1 176 ? 11.414 -18.438 -10.859 1 97.12 176 LEU B C 1
ATOM 4164 O O . LEU B 1 176 ? 11.547 -19.422 -11.578 1 97.12 176 LEU B O 1
ATOM 4168 N N . SER B 1 177 ? 11.906 -17.266 -11.188 1 96.19 177 SER B N 1
ATOM 4169 C CA . SER B 1 177 ? 12.727 -17.047 -12.375 1 96.19 177 SER B CA 1
ATOM 4170 C C . SER B 1 177 ? 13.945 -17.969 -12.375 1 96.19 177 SER B C 1
ATOM 4172 O O . SER B 1 177 ? 14.234 -18.625 -13.375 1 96.19 177 SER B O 1
ATOM 4174 N N . LYS B 1 178 ? 14.633 -18.062 -11.266 1 95.88 178 LYS B N 1
ATOM 4175 C CA . LYS B 1 178 ? 15.828 -18.906 -11.141 1 95.88 178 LYS B CA 1
ATOM 4176 C C . LYS B 1 178 ? 15.484 -20.375 -11.305 1 95.88 178 LYS B C 1
ATOM 4178 O O . LYS B 1 178 ? 16.234 -21.125 -11.922 1 95.88 178 LYS B O 1
ATOM 4183 N N . ALA B 1 179 ? 14.328 -20.75 -10.742 1 95.69 179 ALA B N 1
ATOM 4184 C CA . ALA B 1 179 ? 13.898 -22.125 -10.906 1 95.69 179 ALA B CA 1
ATOM 4185 C C . ALA B 1 179 ? 13.672 -22.453 -12.383 1 95.69 179 ALA B C 1
ATOM 4187 O O . ALA B 1 179 ? 14.094 -23.516 -12.859 1 95.69 179 ALA B O 1
ATOM 4188 N N . PHE B 1 180 ? 13.055 -21.562 -13.102 1 94 180 PHE B N 1
ATOM 4189 C CA . PHE B 1 180 ? 12.789 -21.781 -14.516 1 94 180 PHE B CA 1
ATOM 4190 C C . PHE B 1 180 ? 14.086 -21.906 -15.297 1 94 180 PHE B C 1
ATOM 4192 O O . PHE B 1 180 ? 14.164 -22.641 -16.281 1 94 180 PHE B O 1
ATOM 4199 N N . GLU B 1 181 ? 15.148 -21.25 -14.867 1 91.88 181 GLU B N 1
ATOM 4200 C CA . GLU B 1 181 ? 16.438 -21.281 -15.547 1 91.88 181 GLU B CA 1
ATOM 4201 C C . GLU B 1 181 ? 17.125 -22.641 -15.383 1 91.88 181 GLU B C 1
ATOM 4203 O O . GLU B 1 181 ? 17.984 -23 -16.172 1 91.88 181 GLU B O 1
ATOM 4208 N N . THR B 1 182 ? 16.734 -23.328 -14.375 1 92.19 182 THR B N 1
ATOM 4209 C CA . THR B 1 182 ? 17.391 -24.609 -14.109 1 92.19 182 THR B CA 1
ATOM 4210 C C . THR B 1 182 ? 16.766 -25.719 -14.969 1 92.19 182 THR B C 1
ATOM 4212 O O . THR B 1 182 ? 17.25 -26.844 -14.977 1 92.19 182 THR B O 1
ATOM 4215 N N . ASP B 1 183 ? 15.656 -25.438 -15.695 1 90.88 183 ASP B N 1
ATOM 4216 C CA . ASP B 1 183 ? 15.031 -26.422 -16.578 1 90.88 183 ASP B CA 1
ATOM 4217 C C . ASP B 1 183 ? 16 -26.844 -17.688 1 90.88 183 ASP B C 1
ATOM 4219 O O . ASP B 1 183 ? 16.391 -26.016 -18.516 1 90.88 183 ASP B O 1
ATOM 4223 N N . PRO B 1 184 ? 16.375 -28.094 -17.688 1 87.81 184 PRO B N 1
ATOM 4224 C CA . PRO B 1 184 ? 17.344 -28.531 -18.688 1 87.81 184 PRO B CA 1
ATOM 4225 C C . PRO B 1 184 ? 16.797 -28.453 -20.109 1 87.81 184 PRO B C 1
ATOM 4227 O O . PRO B 1 184 ? 17.562 -28.5 -21.078 1 87.81 184 PRO B O 1
ATOM 4230 N N . PHE B 1 185 ? 15.547 -28.375 -20.219 1 78.88 185 PHE B N 1
ATOM 4231 C CA . PHE B 1 185 ? 14.93 -28.359 -21.547 1 78.88 185 PHE B CA 1
ATOM 4232 C C . PHE B 1 185 ? 14.508 -26.953 -21.938 1 78.88 185 PHE B C 1
ATOM 4234 O O . PHE B 1 185 ? 13.797 -26.766 -22.922 1 78.88 185 PHE B O 1
ATOM 4241 N N . ASN B 1 186 ? 14.891 -26.125 -21 1 69.62 186 ASN B N 1
ATOM 4242 C CA . ASN B 1 186 ? 14.453 -24.734 -21.109 1 69.62 186 ASN B CA 1
ATOM 4243 C C . ASN B 1 186 ? 15.047 -24.047 -22.328 1 69.62 186 ASN B C 1
ATOM 4245 O O . ASN B 1 186 ? 16.25 -23.828 -22.406 1 69.62 186 ASN B O 1
ATOM 4249 N N . ASP B 1 187 ? 14.359 -24.25 -23.422 1 61.28 187 ASP B N 1
ATOM 4250 C CA . ASP B 1 187 ? 14.766 -23.359 -24.5 1 61.28 187 ASP B CA 1
ATOM 4251 C C . ASP B 1 187 ? 14.383 -21.906 -24.188 1 61.28 187 ASP B C 1
ATOM 4253 O O . ASP B 1 187 ? 14.844 -20.984 -24.859 1 61.28 187 ASP B O 1
ATOM 4257 N N . GLY B 1 188 ? 13.492 -21.672 -23.281 1 57.19 188 GLY B N 1
ATOM 4258 C CA . GLY B 1 188 ? 12.734 -20.422 -23.281 1 57.19 188 GLY B CA 1
ATOM 4259 C C . GLY B 1 188 ? 13.281 -19.391 -22.312 1 57.19 188 GLY B C 1
ATOM 4260 O O . GLY B 1 188 ? 12.711 -19.188 -21.234 1 57.19 188 GLY B O 1
ATOM 4261 N N . SER B 1 189 ? 14.359 -18.938 -22.547 1 68.25 189 SER B N 1
ATOM 4262 C CA . SER B 1 189 ? 15.125 -17.828 -21.969 1 68.25 189 SER B CA 1
ATOM 4263 C C . SER B 1 189 ? 14.258 -16.578 -21.812 1 68.25 189 SER B C 1
ATOM 4265 O O . SER B 1 189 ? 14.406 -15.836 -20.844 1 68.25 189 SER B O 1
ATOM 4267 N N . GLY B 1 190 ? 13.039 -16.609 -22.438 1 84.88 190 GLY B N 1
ATOM 4268 C CA . GLY B 1 190 ? 12.273 -15.375 -22.438 1 84.88 190 GLY B CA 1
ATOM 4269 C C . GLY B 1 190 ? 11.43 -15.195 -21.188 1 84.88 190 GLY B C 1
ATOM 4270 O O . GLY B 1 190 ? 11.461 -14.133 -20.562 1 84.88 190 GLY B O 1
ATOM 4271 N N . LEU B 1 191 ? 10.781 -16.25 -20.703 1 90.5 191 LEU B N 1
ATOM 4272 C CA . LEU B 1 191 ? 9.906 -16.172 -19.547 1 90.5 191 LEU B CA 1
ATOM 4273 C C . LEU B 1 191 ? 10.719 -15.93 -18.266 1 90.5 191 LEU B C 1
ATOM 4275 O O . LEU B 1 191 ? 10.32 -15.117 -17.422 1 90.5 191 LEU B O 1
ATOM 4279 N N . SER B 1 192 ? 11.836 -16.641 -18.125 1 93.12 192 SER B N 1
ATOM 4280 C CA . SER B 1 192 ? 12.688 -16.469 -16.953 1 93.12 192 SER B CA 1
ATOM 4281 C C . SER B 1 192 ? 13.211 -15.031 -16.875 1 93.12 192 SER B C 1
ATOM 4283 O O . SER B 1 192 ? 13.258 -14.445 -15.789 1 93.12 192 SER B O 1
ATOM 4285 N N . GLN B 1 193 ? 13.555 -14.508 -18 1 93.12 193 GLN B N 1
ATOM 4286 C CA . GLN B 1 193 ? 14.047 -13.133 -18.031 1 93.12 193 GLN B CA 1
ATOM 4287 C C . GLN B 1 193 ? 12.938 -12.141 -17.703 1 93.12 193 GLN B C 1
ATOM 4289 O O . GLN B 1 193 ? 13.164 -11.156 -17 1 93.12 193 GLN B O 1
ATOM 4294 N N . ALA B 1 194 ? 11.766 -12.375 -18.266 1 95.62 194 ALA B N 1
ATOM 4295 C CA . ALA B 1 194 ? 10.617 -11.523 -17.984 1 95.62 194 ALA B CA 1
ATOM 4296 C C . ALA B 1 194 ? 10.273 -11.547 -16.5 1 95.62 194 ALA B C 1
ATOM 4298 O O . ALA B 1 194 ? 9.984 -10.508 -15.898 1 95.62 194 ALA B O 1
ATOM 4299 N N . LEU B 1 195 ? 10.375 -12.711 -15.914 1 96.56 195 LEU B N 1
ATOM 4300 C CA . LEU B 1 195 ? 10.102 -12.852 -14.492 1 96.56 195 LEU B CA 1
ATOM 4301 C C . LEU B 1 195 ? 11.148 -12.102 -13.664 1 96.56 195 LEU B C 1
ATOM 4303 O O . LEU B 1 195 ? 10.812 -11.477 -12.656 1 96.56 195 LEU B O 1
ATOM 4307 N N . GLN B 1 196 ? 12.375 -12.203 -14.078 1 96.5 196 GLN B N 1
ATOM 4308 C CA . GLN B 1 196 ? 13.43 -11.477 -13.383 1 96.5 196 GLN B CA 1
ATOM 4309 C C . GLN B 1 196 ? 13.219 -9.969 -13.477 1 96.5 196 GLN B C 1
ATOM 4311 O O . GLN B 1 196 ? 13.477 -9.242 -12.523 1 96.5 196 GLN B O 1
ATOM 4316 N N . GLU B 1 197 ? 12.789 -9.555 -14.625 1 97 197 GLU B N 1
ATOM 4317 C CA . GLU B 1 197 ? 12.469 -8.141 -14.789 1 97 197 GLU B CA 1
ATOM 4318 C C . GLU B 1 197 ? 11.336 -7.715 -13.867 1 97 197 GLU B C 1
ATOM 4320 O O . GLU B 1 197 ? 11.359 -6.617 -13.297 1 97 197 GLU B O 1
ATOM 4325 N N . MET B 1 198 ? 10.328 -8.539 -13.758 1 97.75 198 MET B N 1
ATOM 4326 C CA . MET B 1 198 ? 9.227 -8.258 -12.836 1 97.75 198 MET B CA 1
ATOM 4327 C C . MET B 1 198 ? 9.734 -8.18 -11.398 1 97.75 198 MET B C 1
ATOM 4329 O O . MET B 1 198 ? 9.305 -7.309 -10.641 1 97.75 198 MET B O 1
ATOM 4333 N N . SER B 1 199 ? 10.594 -9.117 -11.047 1 98.44 199 SER B N 1
ATOM 4334 C CA . SER B 1 199 ? 11.195 -9.086 -9.719 1 98.44 199 SER B CA 1
ATOM 4335 C C . SER B 1 199 ? 11.906 -7.754 -9.469 1 98.44 199 SER B C 1
ATOM 4337 O O . SER B 1 199 ? 11.727 -7.141 -8.414 1 98.44 199 SER B O 1
ATOM 4339 N N . THR B 1 200 ? 12.641 -7.27 -10.406 1 98.44 200 THR B N 1
ATOM 4340 C CA . THR B 1 200 ? 13.352 -6 -10.305 1 98.44 200 THR B CA 1
ATOM 4341 C C . THR B 1 200 ? 12.375 -4.836 -10.18 1 98.44 200 THR B C 1
ATOM 4343 O O . THR B 1 200 ? 12.609 -3.896 -9.422 1 98.44 200 THR B O 1
ATOM 4346 N N . ALA B 1 201 ? 11.344 -4.93 -10.969 1 98.56 201 ALA B N 1
ATOM 4347 C CA . ALA B 1 201 ? 10.312 -3.895 -10.898 1 98.56 201 ALA B CA 1
ATOM 4348 C C . ALA B 1 201 ? 9.742 -3.779 -9.484 1 98.56 201 ALA B C 1
ATOM 4350 O O . ALA B 1 201 ? 9.609 -2.674 -8.953 1 98.56 201 ALA B O 1
ATOM 4351 N N . TYR B 1 202 ? 9.422 -4.875 -8.883 1 98.75 202 TYR B N 1
ATOM 4352 C CA . TYR B 1 202 ? 8.836 -4.84 -7.543 1 98.75 202 TYR B CA 1
ATOM 4353 C C . TYR B 1 202 ? 9.859 -4.363 -6.516 1 98.75 202 TYR B C 1
ATOM 4355 O O . TYR B 1 202 ? 9.5 -3.703 -5.539 1 98.75 202 TYR B O 1
ATOM 4363 N N . GLU B 1 203 ? 11.094 -4.684 -6.699 1 98.5 203 GLU B N 1
ATOM 4364 C CA . GLU B 1 203 ? 12.141 -4.137 -5.84 1 98.5 203 GLU B CA 1
ATOM 4365 C C . GLU B 1 203 ? 12.195 -2.613 -5.934 1 98.5 203 GLU B C 1
ATOM 4367 O O . GLU B 1 203 ? 12.328 -1.929 -4.914 1 98.5 203 GLU B O 1
ATOM 4372 N N . GLU B 1 204 ? 12.125 -2.117 -7.105 1 98.69 204 GLU B N 1
ATOM 4373 C CA . GLU B 1 204 ? 12.133 -0.675 -7.324 1 98.69 204 GLU B CA 1
ATOM 4374 C C . GLU B 1 204 ? 10.898 -0.018 -6.719 1 98.69 204 GLU B C 1
ATOM 4376 O O . GLU B 1 204 ? 10.984 1.076 -6.156 1 98.69 204 GLU B O 1
ATOM 4381 N N . ILE B 1 205 ? 9.773 -0.678 -6.91 1 98.69 205 ILE B N 1
ATOM 4382 C CA . ILE B 1 205 ? 8.547 -0.157 -6.312 1 98.69 205 ILE B CA 1
ATOM 4383 C C . ILE B 1 205 ? 8.703 -0.08 -4.797 1 98.69 205 ILE B C 1
ATOM 4385 O O . ILE B 1 205 ? 8.273 0.889 -4.168 1 98.69 205 ILE B O 1
ATOM 4389 N N . GLY B 1 206 ? 9.32 -1.13 -4.191 1 98.44 206 GLY B N 1
ATOM 4390 C CA . GLY B 1 206 ? 9.633 -1.052 -2.771 1 98.44 206 GLY B CA 1
ATOM 4391 C C . GLY B 1 206 ? 10.461 0.168 -2.408 1 98.44 206 GLY B C 1
ATOM 4392 O O . GLY B 1 206 ? 10.18 0.839 -1.413 1 98.44 206 GLY B O 1
ATOM 4393 N N . THR B 1 207 ? 11.398 0.496 -3.193 1 98.12 207 THR B N 1
ATOM 4394 C CA . THR B 1 207 ? 12.25 1.663 -2.975 1 98.12 207 THR B CA 1
ATOM 4395 C C . THR B 1 207 ? 11.445 2.951 -3.139 1 98.12 207 THR B C 1
ATOM 4397 O O . THR B 1 207 ? 11.68 3.93 -2.428 1 98.12 207 THR B O 1
ATOM 4400 N N . MET B 1 208 ? 10.555 2.975 -4.125 1 98.19 208 MET B N 1
ATOM 4401 C CA . MET B 1 208 ? 9.672 4.125 -4.301 1 98.19 208 MET B CA 1
ATOM 4402 C C . MET B 1 208 ? 8.867 4.395 -3.031 1 98.19 208 MET B C 1
ATOM 4404 O O . MET B 1 208 ? 8.719 5.547 -2.619 1 98.19 208 MET B O 1
ATOM 4408 N N . TYR B 1 209 ? 8.328 3.314 -2.428 1 97.94 209 TYR B N 1
ATOM 4409 C CA . TYR B 1 209 ? 7.586 3.463 -1.181 1 97.94 209 TYR B CA 1
ATOM 4410 C C . TYR B 1 209 ? 8.477 4.055 -0.089 1 97.94 209 TYR B C 1
ATOM 4412 O O . TYR B 1 209 ? 8.055 4.949 0.644 1 97.94 209 TYR B O 1
ATOM 4420 N N . GLU B 1 210 ? 9.664 3.619 0.016 1 96.75 210 GLU B N 1
ATOM 4421 C CA . GLU B 1 210 ? 10.609 4.059 1.038 1 96.75 210 GLU B CA 1
ATOM 4422 C C . GLU B 1 210 ? 10.883 5.559 0.932 1 96.75 210 GLU B C 1
ATOM 4424 O O . GLU B 1 210 ? 11.016 6.242 1.947 1 96.75 210 GLU B O 1
ATOM 4429 N N . MET B 1 211 ? 10.883 6.113 -0.239 1 95.75 211 MET B N 1
ATOM 4430 C CA . MET B 1 211 ? 11.297 7.492 -0.475 1 95.75 211 MET B CA 1
ATOM 4431 C C . MET B 1 211 ? 10.094 8.422 -0.54 1 95.75 211 MET B C 1
ATOM 4433 O O . MET B 1 211 ? 10.234 9.641 -0.445 1 95.75 211 MET B O 1
ATOM 4437 N N . GLN B 1 212 ? 8.953 7.883 -0.656 1 97.06 212 GLN B N 1
ATOM 4438 C CA . GLN B 1 212 ? 7.77 8.664 -1.005 1 97.06 212 GLN B CA 1
ATOM 4439 C C . GLN B 1 212 ? 7.398 9.625 0.119 1 97.06 212 GLN B C 1
ATOM 4441 O O . GLN B 1 212 ? 6.957 10.75 -0.139 1 97.06 212 GLN B O 1
ATOM 4446 N N . PRO B 1 213 ? 7.574 9.258 1.426 1 96.31 213 PRO B N 1
ATOM 4447 C CA . PRO B 1 213 ? 7.133 10.133 2.516 1 96.31 213 PRO B CA 1
ATOM 4448 C C . PRO B 1 213 ? 7.777 11.516 2.461 1 96.31 213 PRO B C 1
ATOM 4450 O O . PRO B 1 213 ? 7.148 12.508 2.83 1 96.31 213 PRO B O 1
ATOM 4453 N N . LYS B 1 214 ? 8.906 11.656 1.948 1 92.31 214 LYS B N 1
ATOM 4454 C CA . LYS B 1 214 ? 9.617 12.93 1.846 1 92.31 214 LYS B CA 1
ATOM 4455 C C . LYS B 1 214 ? 8.875 13.898 0.921 1 92.31 214 LYS B C 1
ATOM 4457 O O . LYS B 1 214 ? 9.016 15.117 1.052 1 92.31 214 LYS B O 1
ATOM 4462 N N . HIS B 1 215 ? 8.055 13.375 0.058 1 94.69 215 HIS B N 1
ATOM 4463 C CA . HIS B 1 215 ? 7.438 14.195 -0.979 1 94.69 215 HIS B CA 1
ATOM 4464 C C . HIS B 1 215 ? 5.98 14.5 -0.64 1 94.69 215 HIS B C 1
ATOM 4466 O O . HIS B 1 215 ? 5.371 15.383 -1.248 1 94.69 215 HIS B O 1
ATOM 4472 N N . ASP B 1 216 ? 5.402 13.781 0.237 1 96.69 216 ASP B N 1
ATOM 4473 C CA . ASP B 1 216 ? 3.982 14.023 0.472 1 96.69 216 ASP B CA 1
ATOM 4474 C C . ASP B 1 216 ? 3.652 13.945 1.961 1 96.69 216 ASP B C 1
ATOM 4476 O O . ASP B 1 216 ? 3.369 14.969 2.59 1 96.69 216 ASP B O 1
ATOM 4480 N N . TRP B 1 217 ? 3.914 12.836 2.697 1 97.81 217 TRP B N 1
ATOM 4481 C CA . TRP B 1 217 ? 3.496 12.648 4.082 1 97.81 217 TRP B CA 1
ATOM 4482 C C . TRP B 1 217 ? 4.289 13.555 5.016 1 97.81 217 TRP B C 1
ATOM 4484 O O . TRP B 1 217 ? 3.721 14.164 5.926 1 97.81 217 TRP B O 1
ATOM 4494 N N . ASP B 1 218 ? 5.555 13.727 4.758 1 94.25 218 ASP B N 1
ATOM 4495 C CA . ASP B 1 218 ? 6.402 14.516 5.648 1 94.25 218 ASP B CA 1
ATOM 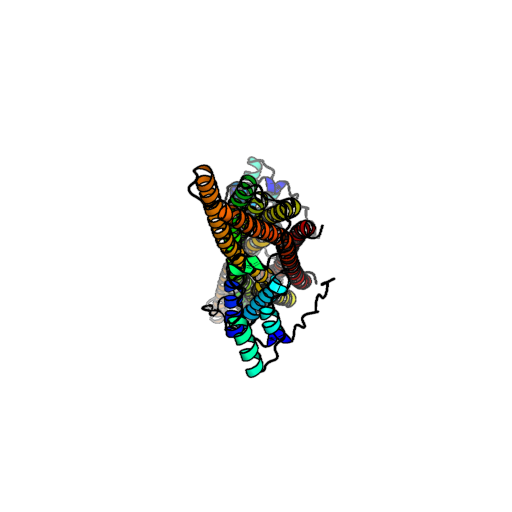4496 C C . ASP B 1 218 ? 6.055 16 5.562 1 94.25 218 ASP B C 1
ATOM 4498 O O . ASP B 1 218 ? 5.836 16.656 6.586 1 94.25 218 ASP B O 1
ATOM 4502 N N . PRO B 1 219 ? 6.008 16.562 4.359 1 95.12 219 PRO B N 1
ATOM 4503 C CA . PRO B 1 219 ? 5.625 17.969 4.281 1 95.12 219 PRO B CA 1
ATOM 4504 C C . PRO B 1 219 ? 4.27 18.25 4.926 1 95.12 219 PRO B C 1
ATOM 4506 O O . PRO B 1 219 ? 4.094 19.281 5.586 1 95.12 219 PRO B O 1
ATOM 4509 N N . LEU B 1 220 ? 3.332 17.359 4.734 1 97.56 220 LEU B N 1
ATOM 4510 C CA . LEU B 1 220 ? 2.021 17.562 5.344 1 97.56 220 LEU B CA 1
ATOM 4511 C C . LEU B 1 220 ? 2.113 17.469 6.867 1 97.56 220 LEU B C 1
ATOM 4513 O O . LEU B 1 220 ? 1.517 18.281 7.574 1 97.56 220 LEU B O 1
ATOM 4517 N N . SER B 1 221 ? 2.855 16.5 7.355 1 96.31 221 SER B N 1
ATOM 4518 C CA . SER B 1 221 ? 3.061 16.344 8.789 1 96.31 221 SER B CA 1
ATOM 4519 C C . SER B 1 221 ? 3.707 17.594 9.391 1 96.31 221 SER B C 1
ATOM 4521 O O . SER B 1 221 ? 3.373 17.984 10.508 1 96.31 221 SER B O 1
ATOM 4523 N N . ASN B 1 222 ? 4.578 18.188 8.617 1 93.44 222 ASN B N 1
ATOM 4524 C CA . ASN B 1 222 ? 5.254 19.406 9.07 1 93.44 222 ASN B CA 1
ATOM 4525 C C . ASN B 1 222 ? 4.273 20.562 9.242 1 93.44 222 ASN B C 1
ATOM 4527 O O . ASN B 1 222 ? 4.352 21.312 10.219 1 93.44 222 ASN B O 1
ATOM 4531 N N . LEU B 1 223 ? 3.48 20.672 8.234 1 96.06 223 LEU B N 1
ATOM 4532 C CA . LEU B 1 223 ? 2.471 21.719 8.344 1 96.06 223 LEU B CA 1
ATOM 4533 C C . LEU B 1 223 ? 1.591 21.5 9.57 1 96.06 223 LEU B C 1
ATOM 4535 O O . LEU B 1 223 ? 1.284 22.453 10.297 1 96.06 223 LEU B O 1
ATOM 4539 N N . LEU B 1 224 ? 1.204 20.312 9.789 1 97.31 224 LEU B N 1
ATOM 4540 C CA . LEU B 1 224 ? 0.334 19.984 10.914 1 97.31 224 LEU B CA 1
ATOM 4541 C C . LEU B 1 224 ? 1.05 20.234 12.234 1 97.31 224 LEU B C 1
ATOM 4543 O O . LEU B 1 224 ? 0.435 20.688 13.203 1 97.31 224 LEU B O 1
ATOM 4547 N N . PHE B 1 225 ? 2.307 19.969 12.25 1 95.31 225 PHE B N 1
ATOM 4548 C CA . PHE B 1 225 ? 3.121 20.266 13.422 1 95.31 225 PHE B CA 1
ATOM 4549 C C . PHE B 1 225 ? 3.115 21.766 13.711 1 95.31 225 PHE B C 1
ATOM 4551 O O . PHE B 1 225 ? 2.943 22.172 14.859 1 95.31 225 PHE B O 1
ATOM 4558 N N . GLU B 1 226 ? 3.281 22.531 12.711 1 94.31 226 GLU B N 1
ATOM 4559 C CA . GLU B 1 226 ? 3.248 23.969 12.859 1 94.31 226 GLU B CA 1
ATOM 4560 C C . GLU B 1 226 ? 1.906 24.438 13.414 1 94.31 226 GLU B C 1
ATOM 4562 O O . GLU B 1 226 ? 1.86 25.297 14.305 1 94.31 226 GLU B O 1
ATOM 4567 N N . TYR B 1 227 ? 0.901 23.891 12.922 1 96.69 227 TYR B N 1
ATOM 4568 C CA . TYR B 1 227 ? -0.429 24.328 13.336 1 96.69 227 TYR B CA 1
ATOM 4569 C C . TYR B 1 227 ? -0.737 23.875 14.758 1 96.69 227 TYR B C 1
ATOM 4571 O O . TYR B 1 227 ? -1.447 24.562 15.492 1 96.69 227 TYR B O 1
ATOM 4579 N N . ARG B 1 228 ? -0.235 22.781 15.195 1 95.75 228 ARG B N 1
ATOM 4580 C CA . ARG B 1 228 ? -0.365 22.406 16.594 1 95.75 228 ARG B CA 1
ATOM 4581 C C . ARG B 1 228 ? 0.25 23.469 17.5 1 95.75 228 ARG B C 1
ATOM 4583 O O . ARG B 1 228 ? -0.336 23.844 18.531 1 95.75 228 ARG B O 1
ATOM 4590 N N . GLY B 1 229 ? 1.394 23.922 17.031 1 93.88 229 GLY B N 1
ATOM 4591 C CA . GLY B 1 229 ? 2.051 24.984 17.781 1 93.88 229 GLY B CA 1
ATOM 4592 C C . GLY B 1 229 ? 1.275 26.281 17.781 1 93.88 229 GLY B C 1
ATOM 4593 O O . GLY B 1 229 ? 1.179 26.953 18.812 1 93.88 229 GLY B O 1
ATOM 4594 N N . LEU B 1 230 ? 0.773 26.609 16.641 1 95.06 230 LEU B N 1
ATOM 4595 C CA . LEU B 1 230 ? -0.018 27.828 16.531 1 95.06 230 LEU B CA 1
ATOM 4596 C C . LEU B 1 230 ? -1.261 27.75 17.406 1 95.06 230 LEU B C 1
ATOM 4598 O O . LEU B 1 230 ? -1.619 28.734 18.062 1 95.06 230 LEU B O 1
ATOM 4602 N N . ILE B 1 231 ? -1.91 26.625 17.359 1 96.06 231 ILE B N 1
ATOM 4603 C CA . ILE B 1 231 ? -3.117 26.422 18.156 1 96.06 231 ILE B CA 1
ATOM 4604 C C . ILE B 1 231 ? -2.791 26.578 19.641 1 96.06 231 ILE B C 1
ATOM 4606 O O . ILE B 1 231 ? -3.518 27.25 20.375 1 96.06 231 ILE B O 1
ATOM 4610 N N . TYR B 1 232 ? -1.695 26.031 20.047 1 93.81 232 TYR B N 1
ATOM 4611 C CA . TYR B 1 232 ? -1.255 26.141 21.422 1 93.81 232 TYR B CA 1
ATOM 4612 C C . TYR B 1 232 ? -0.988 27.609 21.781 1 93.81 232 TYR B C 1
ATOM 4614 O O . TYR B 1 232 ? -1.405 28.078 22.844 1 93.81 232 TYR B O 1
ATOM 4622 N N . SER B 1 233 ? -0.333 28.312 20.906 1 92.44 233 SER B N 1
ATOM 4623 C CA . SER B 1 233 ? -0.012 29.719 21.141 1 92.44 233 SER B CA 1
ATOM 4624 C C . SER B 1 233 ? -1.275 30.562 21.219 1 92.44 233 SER B C 1
ATOM 4626 O O . SER B 1 233 ? -1.359 31.484 22.031 1 92.44 233 SER B O 1
ATOM 4628 N N . PHE B 1 234 ? -2.242 30.25 20.406 1 94.12 234 PHE B N 1
ATOM 4629 C CA . PHE B 1 234 ? -3.502 30.984 20.422 1 94.12 234 PHE B CA 1
ATOM 4630 C C . PHE B 1 234 ? -4.234 30.781 21.734 1 94.12 234 PHE B C 1
ATOM 4632 O O . PHE B 1 234 ? -4.945 31.672 22.203 1 94.12 234 PHE B O 1
ATOM 4639 N N . SER B 1 235 ? -4.121 29.594 22.25 1 92 235 SER B N 1
ATOM 4640 C CA . SER B 1 235 ? -4.766 29.328 23.531 1 92 235 SER B CA 1
ATOM 4641 C C . SER B 1 235 ? -4.238 30.25 24.625 1 92 235 SER B C 1
ATOM 4643 O O . SER B 1 235 ? -5 30.703 25.484 1 92 235 SER B O 1
ATOM 4645 N N . SER B 1 236 ? -2.973 30.562 24.547 1 90.12 236 SER B N 1
ATOM 4646 C CA . SER B 1 236 ? -2.387 31.5 25.5 1 90.12 236 SER B CA 1
ATOM 4647 C C . SER B 1 236 ? -2.902 32.906 25.281 1 90.12 236 SER B C 1
ATOM 4649 O O . SER B 1 236 ? -3.184 33.625 26.25 1 90.12 236 SER B O 1
ATOM 4651 N N . VAL B 1 237 ? -3.008 33.281 24.078 1 91.25 237 VAL B N 1
ATOM 4652 C CA . VAL B 1 237 ? -3.52 34.594 23.703 1 91.25 237 VAL B CA 1
ATOM 4653 C C . VAL B 1 237 ? -4.969 34.719 24.172 1 91.25 237 VAL B C 1
ATOM 4655 O O . VAL B 1 237 ? -5.367 35.781 24.672 1 91.25 237 VAL B O 1
ATOM 4658 N N . ASN B 1 238 ? -5.727 33.688 24.016 1 93.81 238 ASN B N 1
ATOM 4659 C CA . ASN B 1 238 ? -7.117 33.688 24.453 1 93.81 238 ASN B CA 1
ATOM 4660 C C . ASN B 1 238 ? -7.223 33.906 25.953 1 93.81 238 ASN B C 1
ATOM 4662 O O . ASN B 1 238 ? -8.094 34.625 26.422 1 93.81 238 ASN B O 1
ATOM 4666 N N . SER B 1 239 ? -6.344 33.281 26.656 1 93.88 239 SER B N 1
ATOM 4667 C CA . SER B 1 239 ? -6.348 33.406 28.109 1 93.88 239 SER B CA 1
ATOM 4668 C C . SER B 1 239 ? -6.02 34.844 28.516 1 93.88 239 SER B C 1
ATOM 4670 O O . SER B 1 239 ? -6.621 35.406 29.453 1 93.88 239 SER B O 1
ATOM 4672 N N . LEU B 1 240 ? -5.121 35.469 27.812 1 91.5 240 LEU B N 1
ATOM 4673 C CA . LEU B 1 240 ? -4.738 36.844 28.078 1 91.5 240 LEU B CA 1
ATOM 4674 C C . LEU B 1 240 ? -5.914 37.781 27.844 1 91.5 240 LEU B C 1
ATOM 4676 O O . LEU B 1 240 ? -6.18 38.656 28.656 1 91.5 240 LEU B O 1
ATOM 4680 N N . LEU B 1 241 ? -6.562 37.594 26.781 1 94.12 241 LEU B N 1
ATOM 4681 C CA . LEU B 1 241 ? -7.711 38.438 26.469 1 94.12 241 LEU B CA 1
ATOM 4682 C C . LEU B 1 241 ? -8.82 38.25 27.5 1 94.12 241 LEU B C 1
ATOM 4684 O O . LEU B 1 241 ? -9.477 39.219 27.906 1 94.12 241 LEU B O 1
ATOM 4688 N N . LYS B 1 242 ? -9.008 37.031 27.906 1 95.06 242 LYS B N 1
ATOM 4689 C CA . LYS B 1 242 ? -10.008 36.75 28.938 1 95.06 242 LYS B CA 1
ATOM 4690 C C . LYS B 1 242 ? -9.703 37.5 30.219 1 95.06 242 LYS B C 1
ATOM 4692 O O . LYS B 1 242 ? -10.609 38.062 30.844 1 95.06 242 LYS B O 1
ATOM 4697 N N . ASP B 1 243 ? -8.461 37.562 30.578 1 94.94 243 ASP B N 1
ATOM 4698 C CA . ASP B 1 243 ? -8.039 38.25 31.781 1 94.94 243 ASP B CA 1
ATOM 4699 C C . ASP B 1 243 ? -8.273 39.75 31.641 1 94.94 243 ASP B C 1
ATOM 4701 O O . ASP B 1 243 ? -8.719 40.406 32.594 1 94.94 243 ASP B O 1
ATOM 4705 N N . VAL B 1 244 ? -7.934 40.25 30.5 1 94.12 244 VAL B N 1
ATOM 4706 C CA . VAL B 1 244 ? -8.086 41.688 30.25 1 94.12 244 VAL B CA 1
ATOM 4707 C C . VAL B 1 244 ? -9.562 42.062 30.297 1 94.12 244 VAL B C 1
ATOM 4709 O O . VAL B 1 244 ? -9.922 43.094 30.875 1 94.12 244 VAL B O 1
ATOM 4712 N N . LEU B 1 245 ? -10.414 41.25 29.766 1 95.31 245 LEU B N 1
ATOM 4713 C CA . LEU B 1 245 ? -11.844 41.531 29.766 1 95.31 245 LEU B CA 1
ATOM 4714 C C . LEU B 1 245 ? -12.43 41.406 31.172 1 95.31 245 LEU B C 1
ATOM 4716 O O . LEU B 1 245 ? -13.336 42.156 31.531 1 95.31 245 LEU B O 1
ATOM 4720 N N . ALA B 1 246 ? -11.945 40.469 31.875 1 95.94 246 ALA B N 1
ATOM 4721 C CA . ALA B 1 246 ? -12.383 40.344 33.25 1 95.94 246 ALA B CA 1
ATOM 4722 C C . ALA B 1 246 ? -12.039 41.594 34.094 1 95.94 246 ALA B C 1
ATOM 4724 O O . ALA B 1 246 ? -12.836 42.031 34.906 1 95.94 246 ALA B O 1
ATOM 4725 N N . LYS B 1 247 ? -10.836 42.062 33.906 1 94.81 247 LYS B N 1
ATOM 4726 C CA . LYS B 1 247 ? -10.406 43.281 34.594 1 94.81 247 LYS B CA 1
ATOM 4727 C C . LYS B 1 247 ? -11.305 44.469 34.219 1 94.81 247 LYS B C 1
ATOM 4729 O O . LYS B 1 247 ? -11.641 45.281 35.094 1 94.81 247 LYS B O 1
ATOM 4734 N N . ARG B 1 248 ? -11.617 44.531 32.969 1 94.25 248 ARG B N 1
ATOM 4735 C CA . ARG B 1 248 ? -12.516 45.594 32.5 1 94.25 248 ARG B CA 1
ATOM 4736 C C . ARG B 1 248 ? -13.883 45.469 33.156 1 94.25 248 ARG B C 1
ATOM 4738 O O . ARG B 1 248 ? -14.453 46.438 33.625 1 94.25 248 ARG B O 1
ATOM 4745 N N . ARG B 1 249 ? -14.406 44.312 33.25 1 94 249 ARG B N 1
ATOM 4746 C CA . ARG B 1 249 ? -15.711 44.094 33.844 1 94 249 ARG B CA 1
ATOM 4747 C C . ARG B 1 249 ? -15.703 44.469 35.344 1 94 249 ARG B C 1
ATOM 4749 O O . ARG B 1 249 ? -16.656 45.094 35.812 1 94 249 ARG B O 1
ATOM 4756 N N . ASN B 1 250 ? -14.688 44.125 35.969 1 94.12 250 ASN B N 1
ATOM 4757 C CA . ASN B 1 250 ? -14.555 44.469 37.375 1 94.12 250 ASN B CA 1
ATOM 4758 C C . ASN B 1 250 ? -14.43 45.969 37.562 1 94.12 250 ASN B C 1
ATOM 4760 O O . ASN B 1 250 ? -15 46.531 38.5 1 94.12 250 ASN B O 1
ATOM 4764 N N . ALA B 1 251 ? -13.68 46.594 36.688 1 93.94 251 ALA B N 1
ATOM 4765 C CA . ALA B 1 251 ? -13.508 48.031 36.781 1 93.94 251 ALA B CA 1
ATOM 4766 C C . ALA B 1 251 ? -14.828 48.75 36.531 1 93.94 251 ALA B C 1
ATOM 4768 O O . ALA B 1 251 ? -15.125 49.781 37.188 1 93.94 251 ALA B O 1
ATOM 4769 N N . GLU B 1 252 ? -15.555 48.281 35.625 1 91.5 252 GLU B N 1
ATOM 4770 C CA . GLU B 1 252 ? -16.859 48.875 35.312 1 91.5 252 GLU B CA 1
ATOM 4771 C C . GLU B 1 252 ? -17.812 48.688 36.5 1 91.5 252 GLU B C 1
ATOM 4773 O O . GLU B 1 252 ? -18.594 49.594 36.812 1 91.5 252 GLU B O 1
ATOM 4778 N N . LYS B 1 253 ? -17.797 47.594 37.062 1 92.5 253 LYS B N 1
ATOM 4779 C CA . LYS B 1 253 ? -18.625 47.344 38.25 1 92.5 253 LYS B CA 1
ATOM 4780 C C . LYS B 1 253 ? -18.219 48.25 39.406 1 92.5 253 LYS B C 1
ATOM 4782 O O . LYS B 1 253 ? -19.062 48.844 40.062 1 92.5 253 LYS B O 1
ATOM 4787 N N . ASP B 1 254 ? -16.984 48.406 39.625 1 93.5 254 ASP B N 1
ATOM 4788 C CA . ASP B 1 254 ? -16.469 49.25 40.688 1 93.5 254 ASP B CA 1
ATOM 4789 C C . ASP B 1 254 ? -16.812 50.719 40.438 1 93.5 254 ASP B C 1
ATOM 4791 O O . ASP B 1 254 ? -17.078 51.438 41.375 1 93.5 254 ASP B O 1
ATOM 4795 N N . ALA B 1 255 ? -16.703 51.094 39.219 1 91.38 255 ALA B N 1
ATOM 4796 C CA . ALA B 1 255 ? -17.062 52.469 38.875 1 91.38 255 ALA B CA 1
ATOM 4797 C C . ALA B 1 255 ? -18.547 52.719 39.156 1 91.38 255 ALA B C 1
ATOM 4799 O O . ALA B 1 255 ? -18.906 53.812 39.625 1 91.38 255 ALA B O 1
ATOM 4800 N N . LYS B 1 256 ? -19.406 51.781 38.906 1 89.94 256 LYS B N 1
ATOM 4801 C CA . LYS B 1 256 ? -20.828 51.938 39.156 1 89.94 256 LYS B CA 1
ATOM 4802 C C . LYS B 1 256 ? -21.109 52.031 40.656 1 89.94 256 LYS B C 1
ATOM 4804 O O . LYS B 1 256 ? -22.047 52.719 41.062 1 89.94 256 LYS B O 1
ATOM 4809 N N . GLU B 1 257 ? -20.281 51.406 41.406 1 92.19 257 GLU B N 1
ATOM 4810 C CA . GLU B 1 257 ? -20.469 51.375 42.844 1 92.19 257 GLU B CA 1
ATOM 4811 C C . GLU B 1 257 ? -19.703 52.5 43.5 1 92.19 257 GLU B C 1
ATOM 4813 O O . GLU B 1 257 ? -19.734 52.656 44.75 1 92.19 257 GLU B O 1
ATOM 4818 N N . GLY B 1 258 ? -19.031 53.281 42.812 1 87 258 GLY B N 1
ATOM 4819 C CA . GLY B 1 258 ? -18.312 54.469 43.281 1 87 258 GLY B CA 1
ATOM 4820 C C . GLY B 1 258 ? -16.984 54.125 43.938 1 87 258 GLY B C 1
ATOM 4821 O O . GLY B 1 258 ? -16.453 54.906 44.719 1 87 258 GLY B O 1
ATOM 4822 N N . ARG B 1 259 ? -16.438 53.062 43.656 1 91.06 259 ARG B N 1
ATOM 4823 C CA . ARG B 1 259 ? -15.203 52.562 44.281 1 91.06 259 ARG B CA 1
ATOM 4824 C C . ARG B 1 259 ? -13.992 52.875 43.406 1 91.06 259 ARG B C 1
ATOM 4826 O O . ARG B 1 259 ? -12.852 52.781 43.875 1 91.06 259 ARG B O 1
ATOM 4833 N N . LEU B 1 260 ? -14.227 53.188 42.156 1 85.12 260 LEU B N 1
ATOM 4834 C CA . LEU B 1 260 ? -13.148 53.5 41.219 1 85.12 260 LEU B CA 1
ATOM 4835 C C . LEU B 1 260 ? -13.133 54.969 40.844 1 85.12 260 LEU B C 1
ATOM 4837 O O . LEU B 1 260 ? -14.188 55.562 40.625 1 85.12 260 LEU B O 1
ATOM 4841 N N . GLU B 1 261 ? -11.891 55.375 40.906 1 84.62 261 GLU B N 1
ATOM 4842 C CA . GLU B 1 261 ? -11.758 56.75 40.5 1 84.62 261 GLU B CA 1
ATOM 4843 C C . GLU B 1 261 ? -12.18 56.938 39.031 1 84.62 261 GLU B C 1
ATOM 4845 O O . GLU B 1 261 ? -11.828 56.125 38.188 1 84.62 261 GLU B O 1
ATOM 4850 N N . TYR B 1 262 ? -12.852 57.938 38.844 1 77.81 262 TYR B N 1
ATOM 4851 C CA . TYR B 1 262 ? -13.492 58.156 37.562 1 77.81 262 TYR B CA 1
ATOM 4852 C C . TYR B 1 262 ? -12.453 58.281 36.438 1 77.81 262 TYR B C 1
ATOM 4854 O O . TYR B 1 262 ? -12.719 57.906 35.312 1 77.81 262 TYR B O 1
ATOM 4862 N N . ASP B 1 263 ? -11.281 58.625 36.75 1 87.06 263 ASP B N 1
ATOM 4863 C CA . ASP B 1 263 ? -10.281 58.906 35.719 1 87.06 263 ASP B CA 1
ATOM 4864 C C . ASP B 1 263 ? -9.562 57.625 35.281 1 87.06 263 ASP B C 1
ATOM 4866 O O . ASP B 1 263 ? -8.93 57.594 34.219 1 87.06 263 ASP B O 1
ATOM 4870 N N . GLN B 1 264 ? -9.797 56.594 35.969 1 89.94 264 GLN B N 1
ATOM 4871 C CA . GLN B 1 264 ? -9.055 55.344 35.719 1 89.94 264 GLN B CA 1
ATOM 4872 C C . GLN B 1 264 ? -9.812 54.469 34.719 1 89.94 264 GLN B C 1
ATOM 4874 O O . GLN B 1 264 ? -9.203 53.688 33.969 1 89.94 264 GLN B O 1
ATOM 4879 N N . LEU B 1 265 ? -11.078 54.5 34.688 1 90.44 265 LEU B N 1
ATOM 4880 C CA . LEU B 1 265 ? -11.938 53.594 33.938 1 90.44 265 LEU B CA 1
ATOM 4881 C C . LEU B 1 265 ? -11.695 53.75 32.438 1 90.44 265 LEU B C 1
ATOM 4883 O O . LEU B 1 265 ? -11.555 52.75 31.719 1 90.44 265 LEU B O 1
ATOM 4887 N N . PRO B 1 266 ? -11.57 54.969 31.953 1 89.81 266 PRO B N 1
ATOM 4888 C CA . PRO B 1 266 ? -11.344 55.125 30.516 1 89.81 266 PRO B CA 1
ATOM 4889 C C . PRO B 1 266 ? -10.039 54.469 30.047 1 89.81 266 PRO B C 1
ATOM 4891 O O . PRO B 1 266 ? -9.969 53.938 28.938 1 89.81 266 PRO B O 1
ATOM 4894 N N . HIS B 1 267 ? -9.102 54.469 30.875 1 89.44 267 HIS B N 1
ATOM 4895 C CA . HIS B 1 267 ? -7.82 53.844 30.531 1 89.44 267 HIS B CA 1
ATOM 4896 C C . HIS B 1 267 ? -7.938 52.344 30.438 1 89.44 267 HIS B C 1
ATOM 4898 O O . HIS B 1 267 ? -7.348 51.719 29.547 1 89.44 267 HIS B O 1
ATOM 4904 N N . ILE B 1 268 ? -8.656 51.812 31.312 1 91.81 268 ILE B N 1
ATOM 4905 C CA . ILE B 1 268 ? -8.852 50.375 31.344 1 91.81 268 ILE B CA 1
ATOM 4906 C C . ILE B 1 268 ? -9.656 49.938 30.125 1 91.81 268 ILE B C 1
ATOM 4908 O O . ILE B 1 268 ? -9.336 48.938 29.484 1 91.81 268 ILE B O 1
ATOM 4912 N N . ILE B 1 269 ? -10.648 50.688 29.797 1 92.19 269 ILE B N 1
ATOM 4913 C CA . ILE B 1 269 ? -11.484 50.375 28.641 1 92.19 269 ILE B CA 1
ATOM 4914 C C . ILE B 1 269 ? -10.664 50.5 27.359 1 92.19 269 ILE B C 1
ATOM 4916 O O . ILE B 1 269 ? -10.758 49.625 26.484 1 92.19 269 ILE B O 1
ATOM 4920 N N . ASN B 1 270 ? -9.883 51.531 27.312 1 90.88 270 ASN B N 1
ATOM 4921 C CA . ASN B 1 270 ? -9.039 51.719 26.141 1 90.88 270 ASN B CA 1
ATOM 4922 C C . ASN B 1 270 ? -8.047 50.594 25.953 1 90.88 270 ASN B C 1
ATOM 4924 O O . ASN B 1 270 ? -7.801 50.156 24.828 1 90.88 270 ASN B O 1
ATOM 4928 N N . HIS B 1 271 ? -7.52 50.188 27.016 1 90.56 271 HIS B N 1
ATOM 4929 C CA . HIS B 1 271 ? -6.582 49.094 26.969 1 90.56 271 HIS B CA 1
ATOM 4930 C C . HIS B 1 271 ? -7.277 47.812 26.516 1 90.56 271 HIS B C 1
ATOM 4932 O O . HIS B 1 271 ? -6.766 47.094 25.656 1 90.56 271 HIS B O 1
ATOM 4938 N N . SER B 1 272 ? -8.375 47.562 27.109 1 93 272 SER B N 1
ATOM 4939 C CA . SER B 1 272 ? -9.141 46.344 26.766 1 93 272 SER B CA 1
ATOM 4940 C C . SER B 1 272 ? -9.531 46.344 25.281 1 93 272 SER B C 1
ATOM 4942 O O . SER B 1 272 ? -9.422 45.312 24.609 1 93 272 SER B O 1
ATOM 4944 N N . ASP B 1 273 ? -9.93 47.438 24.812 1 94.25 273 ASP B N 1
ATOM 4945 C CA . ASP B 1 273 ? -10.305 47.562 23.406 1 94.25 273 ASP B CA 1
ATOM 4946 C C . ASP B 1 273 ? -9.102 47.344 22.5 1 94.25 273 ASP B C 1
ATOM 4948 O O . ASP B 1 273 ? -9.234 46.719 21.438 1 94.25 273 ASP B O 1
ATOM 4952 N N . THR B 1 274 ? -8.016 47.875 22.875 1 92.69 274 THR B N 1
ATOM 4953 C CA . THR B 1 274 ? -6.801 47.688 22.078 1 92.69 274 THR B CA 1
ATOM 4954 C C . THR B 1 274 ? -6.438 46.219 21.953 1 92.69 274 THR B C 1
ATOM 4956 O O . THR B 1 274 ? -6.141 45.75 20.859 1 92.69 274 THR B O 1
ATOM 4959 N N . VAL B 1 275 ? -6.465 45.531 23.047 1 92.25 275 VAL B N 1
ATOM 4960 C CA . VAL B 1 275 ? -6.129 44.125 23.062 1 92.25 275 VAL B CA 1
ATOM 4961 C C . VAL B 1 275 ? -7.16 43.344 22.25 1 92.25 275 VAL B C 1
ATOM 4963 O O . VAL B 1 275 ? -6.805 42.406 21.5 1 92.25 275 VAL B O 1
ATOM 4966 N N . ALA B 1 276 ? -8.375 43.688 22.422 1 94.44 276 ALA B N 1
ATOM 4967 C CA . ALA B 1 276 ? -9.453 43 21.703 1 94.44 276 ALA B CA 1
ATOM 4968 C C . ALA B 1 276 ? -9.305 43.219 20.203 1 94.44 276 ALA B C 1
ATOM 4970 O O . ALA B 1 276 ? -9.508 42.25 19.422 1 94.44 276 ALA B O 1
ATOM 4971 N N . TYR B 1 277 ? -9.016 44.438 19.812 1 93.81 277 TYR B N 1
ATOM 4972 C CA . TYR B 1 277 ? -8.805 44.719 18.391 1 93.81 277 TYR B CA 1
ATOM 4973 C C . TYR B 1 277 ? -7.609 43.906 17.859 1 93.81 277 TYR B C 1
ATOM 4975 O O . TYR B 1 277 ? -7.637 43.406 16.734 1 93.81 277 TYR B O 1
ATOM 4983 N N . ALA B 1 278 ? -6.602 43.875 18.625 1 91.44 278 ALA B N 1
ATOM 4984 C CA . ALA B 1 278 ? -5.426 43.094 18.234 1 91.44 278 ALA B CA 1
ATOM 4985 C C . ALA B 1 278 ? -5.777 41.625 18.062 1 91.44 278 ALA B C 1
ATOM 4987 O O . ALA B 1 278 ? -5.344 40.969 17.109 1 91.44 278 ALA B O 1
ATOM 4988 N N . PHE B 1 279 ? -6.508 41.156 18.969 1 92.81 279 PHE B N 1
ATOM 4989 C CA . PHE B 1 279 ? -6.953 39.75 18.906 1 92.81 279 PHE B CA 1
ATOM 4990 C C . PHE B 1 279 ? -7.766 39.5 17.641 1 92.81 279 PHE B C 1
ATOM 4992 O O . PHE B 1 279 ? -7.535 38.5 16.938 1 92.81 279 PHE B O 1
ATOM 4999 N N . GLU B 1 280 ? -8.695 40.344 17.359 1 92.12 280 GLU B N 1
ATOM 5000 C CA . GLU B 1 280 ? -9.539 40.156 16.172 1 92.12 280 GLU B CA 1
ATOM 5001 C C . GLU B 1 280 ? -8.719 40.219 14.898 1 92.12 280 GLU B C 1
ATOM 5003 O O . GLU B 1 280 ? -9.016 39.5 13.93 1 92.12 280 GLU B O 1
ATOM 5008 N N . ALA B 1 281 ? -7.758 41.094 14.914 1 92.69 281 ALA B N 1
ATOM 5009 C CA . ALA B 1 281 ? -6.863 41.156 13.766 1 92.69 281 ALA B CA 1
ATOM 5010 C C . ALA B 1 281 ? -6.102 39.875 13.578 1 92.69 281 ALA B C 1
ATOM 5012 O O . ALA B 1 281 ? -5.949 39.375 12.453 1 92.69 281 ALA B O 1
ATOM 5013 N N . GLU B 1 282 ? -5.621 39.281 14.633 1 92.94 282 GLU B N 1
ATOM 5014 C CA . GLU B 1 282 ? -4.898 38.031 14.578 1 92.94 282 GLU B CA 1
ATOM 5015 C C . GLU B 1 282 ? -5.812 36.875 14.141 1 92.94 282 GLU B C 1
ATOM 5017 O O . GLU B 1 282 ? -5.391 36 13.414 1 92.94 282 GLU B O 1
ATOM 5022 N N . LEU B 1 283 ? -6.969 36.906 14.688 1 92.62 283 LEU B N 1
ATOM 5023 C CA . LEU B 1 283 ? -7.957 35.906 14.297 1 92.62 283 LEU B CA 1
ATOM 5024 C C . LEU B 1 283 ? -8.203 35.938 12.797 1 92.62 283 LEU B C 1
ATOM 5026 O O . LEU B 1 283 ? -8.234 34.906 12.141 1 92.62 283 LEU B O 1
ATOM 5030 N N . ALA B 1 284 ? -8.383 37.125 12.273 1 91.75 284 ALA B N 1
ATOM 5031 C CA . ALA B 1 284 ? -8.602 37.281 10.844 1 91.75 284 ALA B CA 1
ATOM 5032 C C . ALA B 1 284 ? -7.402 36.812 10.039 1 91.75 284 ALA B C 1
ATOM 5034 O O . ALA B 1 284 ? -7.566 36.156 9.008 1 91.75 284 ALA B O 1
ATOM 5035 N N . HIS B 1 285 ? -6.234 37.156 10.492 1 92.81 285 HIS B N 1
ATOM 5036 C CA . HIS B 1 285 ? -5.016 36.688 9.836 1 92.81 285 HIS B CA 1
ATOM 5037 C C . HIS B 1 285 ? -4.895 35.188 9.875 1 92.81 285 HIS B C 1
ATOM 5039 O O . HIS B 1 285 ? -4.555 34.562 8.867 1 92.81 285 HIS B O 1
ATOM 5045 N N . PHE B 1 286 ? -5.156 34.594 10.992 1 93.25 286 PHE B N 1
ATOM 5046 C CA . PHE B 1 286 ? -5.082 33.156 11.172 1 93.25 286 PHE B CA 1
ATOM 5047 C C . PHE B 1 286 ? -6.016 32.438 10.203 1 93.25 286 PHE B C 1
ATOM 5049 O O . PHE B 1 286 ? -5.633 31.453 9.578 1 93.25 286 PHE B O 1
ATOM 5056 N N . GLN B 1 287 ? -7.18 32.906 10.055 1 89.94 287 GLN B N 1
ATOM 5057 C CA . GLN B 1 287 ? -8.172 32.281 9.18 1 89.94 287 GLN B CA 1
ATOM 5058 C C . GLN B 1 287 ? -7.723 32.344 7.719 1 89.94 287 GLN B C 1
ATOM 5060 O O . GLN B 1 287 ? -7.824 31.359 6.992 1 89.94 287 GLN B O 1
ATOM 5065 N N . ALA B 1 288 ? -7.246 33.5 7.309 1 89.75 288 ALA B N 1
ATOM 5066 C CA . ALA B 1 288 ? -6.832 33.688 5.922 1 89.75 288 ALA B CA 1
ATOM 5067 C C . ALA B 1 288 ? -5.641 32.781 5.578 1 89.75 288 ALA B C 1
ATOM 5069 O O . ALA B 1 288 ? -5.617 32.156 4.523 1 89.75 288 ALA B O 1
ATOM 5070 N N . VAL B 1 289 ? -4.742 32.719 6.461 1 92.25 289 VAL B N 1
ATOM 5071 C CA . VAL B 1 289 ? -3.514 31.969 6.215 1 92.25 289 VAL B CA 1
ATOM 5072 C C . VAL B 1 289 ? -3.799 30.484 6.297 1 92.25 289 VAL B C 1
ATOM 5074 O O . VAL B 1 289 ? -3.24 29.688 5.531 1 92.25 289 VAL B O 1
ATOM 5077 N N . ARG B 1 290 ? -4.629 30.094 7.258 1 92.94 290 ARG B N 1
ATOM 5078 C CA . ARG B 1 290 ? -4.945 28.688 7.449 1 92.94 290 ARG B CA 1
ATOM 5079 C C . ARG B 1 290 ? -5.535 28.078 6.18 1 92.94 290 ARG B C 1
ATOM 5081 O O . ARG B 1 290 ? -5.102 27.016 5.734 1 92.94 290 ARG B O 1
ATOM 5088 N N . THR B 1 291 ? -6.496 28.719 5.586 1 91.31 291 THR B N 1
ATOM 5089 C CA . THR B 1 291 ? -7.141 28.219 4.375 1 91.31 291 THR B CA 1
ATOM 5090 C C . THR B 1 291 ? -6.125 28.078 3.244 1 91.31 291 THR B C 1
ATOM 5092 O O . THR B 1 291 ? -6.113 27.062 2.547 1 91.31 291 THR B O 1
ATOM 5095 N N . LYS B 1 292 ? -5.309 29.062 3.123 1 91.94 292 LYS B N 1
ATOM 5096 C CA . LYS B 1 292 ? -4.301 29.031 2.068 1 91.94 292 LYS B CA 1
ATOM 5097 C C . LYS B 1 292 ? -3.277 27.922 2.322 1 91.94 292 LYS B C 1
ATOM 5099 O O . LYS B 1 292 ? -2.914 27.188 1.406 1 91.94 292 LYS B O 1
ATOM 5104 N N . ASP B 1 293 ? -2.814 27.812 3.518 1 94.19 293 ASP B N 1
ATOM 5105 C CA . ASP B 1 293 ? -1.812 26.828 3.893 1 94.19 293 ASP B CA 1
ATOM 5106 C C . ASP B 1 293 ? -2.32 25.406 3.637 1 94.19 293 ASP B C 1
ATOM 5108 O O . ASP B 1 293 ? -1.638 24.609 2.998 1 94.19 293 ASP B O 1
ATOM 5112 N N . PHE B 1 294 ? -3.473 25.109 4.137 1 95.38 294 PHE B N 1
ATOM 5113 C CA . PHE B 1 294 ? -4 23.75 4.016 1 95.38 294 PHE B CA 1
ATOM 5114 C C . PHE B 1 294 ? -4.32 23.422 2.562 1 95.38 294 PHE B C 1
ATOM 5116 O O . PHE B 1 294 ? -4.059 22.312 2.102 1 95.38 294 PHE B O 1
ATOM 5123 N N . ASN B 1 295 ? -4.902 24.391 1.875 1 94.38 295 ASN B N 1
ATOM 5124 C CA . ASN B 1 295 ? -5.172 24.156 0.46 1 94.38 295 ASN B CA 1
ATOM 5125 C C . ASN B 1 295 ? -3.895 23.828 -0.304 1 94.38 295 ASN B C 1
ATOM 5127 O O . ASN B 1 295 ? -3.855 22.844 -1.054 1 94.38 295 ASN B O 1
ATOM 5131 N N . LYS B 1 296 ? -2.902 24.609 -0.111 1 94.69 296 LYS B N 1
ATOM 5132 C CA . LYS B 1 296 ? -1.636 24.406 -0.806 1 94.69 296 LYS B CA 1
ATOM 5133 C C . LYS B 1 296 ? -0.994 23.078 -0.388 1 94.69 296 LYS B C 1
ATOM 5135 O O . LYS B 1 296 ? -0.515 22.328 -1.233 1 94.69 296 LYS B O 1
ATOM 5140 N N . ALA B 1 297 ? -0.981 22.812 0.872 1 96.25 297 ALA B N 1
ATOM 5141 C CA . ALA B 1 297 ? -0.319 21.625 1.398 1 96.25 297 ALA B CA 1
ATOM 5142 C C . ALA B 1 297 ? -1.021 20.359 0.929 1 96.25 297 ALA B C 1
ATOM 5144 O O . ALA B 1 297 ? -0.368 19.391 0.513 1 96.25 297 ALA B O 1
ATOM 5145 N N . ILE B 1 298 ? -2.352 20.328 0.979 1 97.31 298 ILE B N 1
ATOM 5146 C CA . ILE B 1 298 ? -3.104 19.125 0.598 1 97.31 298 ILE B CA 1
ATOM 5147 C C . ILE B 1 298 ? -3.023 18.938 -0.915 1 97.31 298 ILE B C 1
ATOM 5149 O O . ILE B 1 298 ? -2.914 17.797 -1.395 1 97.31 298 ILE B O 1
ATOM 5153 N N . ALA B 1 299 ? -3.104 20.016 -1.632 1 96.75 299 ALA B N 1
ATOM 5154 C CA . ALA B 1 299 ? -2.924 19.906 -3.078 1 96.75 299 ALA B CA 1
ATOM 5155 C C . ALA B 1 299 ? -1.563 19.312 -3.418 1 96.75 299 ALA B C 1
ATOM 5157 O O . ALA B 1 299 ? -1.464 18.422 -4.277 1 96.75 299 ALA B O 1
ATOM 5158 N N . SER B 1 300 ? -0.535 19.812 -2.795 1 97.25 300 SER B N 1
ATOM 5159 C CA . SER B 1 300 ? 0.807 19.281 -3.01 1 97.25 300 SER B CA 1
ATOM 5160 C C . SER B 1 300 ? 0.888 17.812 -2.615 1 97.25 300 SER B C 1
ATOM 5162 O O . SER B 1 300 ? 1.538 17.016 -3.295 1 97.25 300 SER B O 1
ATOM 5164 N N . PHE B 1 301 ? 0.268 17.469 -1.5 1 98.31 301 PHE B N 1
ATOM 5165 C CA . PHE B 1 301 ? 0.215 16.078 -1.042 1 98.31 301 PHE B CA 1
ATOM 5166 C C . PHE B 1 301 ? -0.422 15.188 -2.098 1 98.31 301 PHE B C 1
ATOM 5168 O O . PHE B 1 301 ? 0.128 14.141 -2.445 1 98.31 301 PHE B O 1
ATOM 5175 N N . LEU B 1 302 ? -1.582 15.633 -2.561 1 98.31 302 LEU B N 1
ATOM 5176 C CA . LEU B 1 302 ? -2.305 14.844 -3.549 1 98.31 302 LEU B CA 1
ATOM 5177 C C . LEU B 1 302 ? -1.503 14.719 -4.84 1 98.31 302 LEU B C 1
ATOM 5179 O O . LEU B 1 302 ? -1.475 13.656 -5.465 1 98.31 302 LEU B O 1
ATOM 5183 N N . LYS B 1 303 ? -0.869 15.789 -5.281 1 97.94 303 LYS B N 1
ATOM 5184 C CA . LYS B 1 303 ? -0.025 15.734 -6.473 1 97.94 303 LYS B CA 1
ATOM 5185 C C . LYS B 1 303 ? 1.108 14.734 -6.293 1 97.94 303 LYS B C 1
ATOM 5187 O O . LYS B 1 303 ? 1.444 13.992 -7.227 1 97.94 303 LYS B O 1
ATOM 5192 N N . GLY B 1 304 ? 1.696 14.789 -5.105 1 98.19 304 GLY B N 1
ATOM 5193 C CA . GLY B 1 304 ? 2.727 13.805 -4.801 1 98.19 304 GLY B CA 1
ATOM 5194 C C . GLY B 1 304 ? 2.227 12.375 -4.863 1 98.19 304 GLY B C 1
ATOM 5195 O O . GLY B 1 304 ? 2.877 11.508 -5.453 1 98.19 304 GLY B O 1
ATOM 5196 N N . GLN B 1 305 ? 1.062 12.094 -4.293 1 98.5 305 GLN B N 1
ATOM 5197 C CA . GLN B 1 305 ? 0.473 10.766 -4.297 1 98.5 305 GLN B CA 1
ATOM 5198 C C . GLN B 1 305 ? 0.112 10.328 -5.715 1 98.5 305 GLN B C 1
ATOM 5200 O O . GLN B 1 305 ? 0.354 9.18 -6.094 1 98.5 305 GLN B O 1
ATOM 5205 N N . ILE B 1 306 ? -0.49 11.211 -6.48 1 98.44 306 ILE B N 1
ATOM 5206 C CA . ILE B 1 306 ? -0.874 10.898 -7.855 1 98.44 306 ILE B CA 1
ATOM 5207 C C . ILE B 1 306 ? 0.363 10.508 -8.656 1 98.44 306 ILE B C 1
ATOM 5209 O O . ILE B 1 306 ? 0.364 9.484 -9.344 1 98.44 306 ILE B O 1
ATOM 5213 N N . SER B 1 307 ? 1.418 11.312 -8.555 1 98.44 307 SER B N 1
ATOM 5214 C CA . SER B 1 307 ? 2.66 11.016 -9.258 1 98.44 307 SER B CA 1
ATOM 5215 C C . SER B 1 307 ? 3.232 9.672 -8.828 1 98.44 307 SER B C 1
ATOM 5217 O O . SER B 1 307 ? 3.744 8.914 -9.656 1 98.44 307 SER B O 1
ATOM 5219 N N . PHE B 1 308 ? 3.17 9.406 -7.586 1 98.56 308 PHE B N 1
ATOM 5220 C CA . PHE B 1 308 ? 3.664 8.164 -7.004 1 98.56 308 PHE B CA 1
ATOM 5221 C C . PHE B 1 308 ? 2.979 6.961 -7.633 1 98.56 308 PHE B C 1
ATOM 5223 O O . PHE B 1 308 ? 3.645 6.047 -8.125 1 98.56 308 PHE B O 1
ATOM 5230 N N . TYR B 1 309 ? 1.653 6.914 -7.645 1 98.44 309 TYR B N 1
ATOM 5231 C CA . TYR B 1 309 ? 0.896 5.789 -8.188 1 98.44 309 TYR B CA 1
ATOM 5232 C C . TYR B 1 309 ? 1.082 5.684 -9.695 1 98.44 309 TYR B C 1
ATOM 5234 O O . TYR B 1 309 ? 1.1 4.582 -10.25 1 98.44 309 TYR B O 1
ATOM 5242 N N . GLN B 1 310 ? 1.219 6.797 -10.32 1 98.19 310 GLN B N 1
ATOM 5243 C CA . GLN B 1 310 ? 1.474 6.785 -11.758 1 98.19 310 GLN B CA 1
ATOM 5244 C C . GLN B 1 310 ? 2.826 6.148 -12.07 1 98.19 310 GLN B C 1
ATOM 5246 O O . GLN B 1 310 ? 2.949 5.375 -13.023 1 98.19 310 GLN B O 1
ATOM 5251 N N . LYS B 1 311 ? 3.812 6.523 -11.289 1 98.44 311 LYS B N 1
ATOM 5252 C CA . LYS B 1 311 ? 5.137 5.941 -11.484 1 98.44 311 LYS B CA 1
ATOM 5253 C C . LYS B 1 311 ? 5.105 4.426 -11.305 1 98.44 311 LYS B C 1
ATOM 5255 O O . LYS B 1 311 ? 5.766 3.691 -12.039 1 98.44 311 LYS B O 1
ATOM 5260 N N . ILE B 1 312 ? 4.375 3.98 -10.32 1 98.56 312 ILE B N 1
ATOM 5261 C CA . ILE B 1 312 ? 4.258 2.549 -10.07 1 98.56 312 ILE B CA 1
ATOM 5262 C C . ILE B 1 312 ? 3.572 1.872 -11.258 1 98.56 312 ILE B C 1
ATOM 5264 O O . ILE B 1 312 ? 4.051 0.85 -11.758 1 98.56 312 ILE B O 1
ATOM 5268 N N . SER B 1 313 ? 2.441 2.432 -11.695 1 98.38 313 SER B N 1
ATOM 5269 C CA . SER B 1 313 ? 1.722 1.881 -12.844 1 98.38 313 SER B CA 1
ATOM 5270 C C . SER B 1 313 ? 2.613 1.817 -14.078 1 98.38 313 SER B C 1
ATOM 5272 O O . SER B 1 313 ? 2.615 0.815 -14.797 1 98.38 313 SER B O 1
ATOM 5274 N N . ASP B 1 314 ? 3.408 2.871 -14.281 1 98.25 314 ASP B N 1
ATOM 5275 C CA . ASP B 1 314 ? 4.301 2.926 -15.43 1 98.25 314 ASP B CA 1
ATOM 5276 C C . ASP B 1 314 ? 5.383 1.851 -15.336 1 98.25 314 ASP B C 1
ATOM 5278 O O . ASP B 1 314 ? 5.707 1.203 -16.344 1 98.25 314 ASP B O 1
ATOM 5282 N N . ARG B 1 315 ? 5.941 1.686 -14.18 1 98.5 315 ARG B N 1
ATOM 5283 C CA . ARG B 1 315 ? 7.004 0.699 -14.008 1 98.5 315 ARG B CA 1
ATOM 5284 C C . ARG B 1 315 ? 6.48 -0.716 -14.227 1 98.5 315 ARG B C 1
ATOM 5286 O O . ARG B 1 315 ? 7.156 -1.547 -14.836 1 98.5 315 ARG B O 1
ATOM 5293 N N . LEU B 1 316 ? 5.277 -1.014 -13.742 1 98.25 316 LEU B N 1
ATOM 5294 C CA . LEU B 1 316 ? 4.652 -2.311 -13.969 1 98.25 316 LEU B CA 1
ATOM 5295 C C . LEU B 1 316 ? 4.328 -2.498 -15.453 1 98.25 316 LEU B C 1
ATOM 5297 O O . LEU B 1 316 ? 4.406 -3.615 -15.969 1 98.25 316 LEU B O 1
ATOM 5301 N N . GLY B 1 317 ? 3.947 -1.36 -16.109 1 97.62 317 GLY B N 1
ATOM 5302 C CA . GLY B 1 317 ? 3.713 -1.406 -17.547 1 97.62 317 GLY B CA 1
ATOM 5303 C C . GLY B 1 317 ? 4.934 -1.836 -18.344 1 97.62 317 GLY B C 1
ATOM 5304 O O . GLY B 1 317 ? 4.824 -2.611 -19.281 1 97.62 317 GLY B O 1
ATOM 5305 N N . THR B 1 318 ? 6.078 -1.327 -17.953 1 97 318 THR B N 1
ATOM 5306 C CA . THR B 1 318 ? 7.328 -1.716 -18.594 1 97 318 THR B CA 1
ATOM 5307 C C . THR B 1 318 ? 7.594 -3.207 -18.406 1 97 318 THR B C 1
ATOM 5309 O O . THR B 1 318 ? 8.062 -3.881 -19.328 1 97 318 THR B O 1
ATOM 5312 N N . SER B 1 319 ? 7.309 -3.707 -17.25 1 96.62 319 SER B N 1
ATOM 5313 C CA . SER B 1 319 ? 7.469 -5.133 -16.984 1 96.62 319 SER B CA 1
ATOM 5314 C C . SER B 1 319 ? 6.508 -5.961 -17.828 1 96.62 319 SER B C 1
ATOM 5316 O O . SER B 1 319 ? 6.879 -7.012 -18.344 1 96.62 319 SER B O 1
ATOM 5318 N N . LEU B 1 320 ? 5.238 -5.52 -18 1 96.81 320 LEU B N 1
ATOM 5319 C CA . LEU B 1 320 ? 4.219 -6.227 -18.766 1 96.81 320 LEU B CA 1
ATOM 5320 C C . LEU B 1 320 ? 4.664 -6.418 -20.219 1 96.81 320 LEU B C 1
ATOM 5322 O O . LEU B 1 320 ? 4.375 -7.449 -20.828 1 96.81 320 LEU B O 1
ATOM 5326 N N . GLN B 1 321 ? 5.445 -5.523 -20.797 1 95.06 321 GLN B N 1
ATOM 5327 C CA . GLN B 1 321 ? 5.883 -5.578 -22.188 1 95.06 321 GLN B CA 1
ATOM 5328 C C . GLN B 1 321 ? 6.777 -6.789 -22.438 1 95.06 321 GLN B C 1
ATOM 5330 O O . GLN B 1 321 ? 6.816 -7.324 -23.547 1 95.06 321 GLN B O 1
ATOM 5335 N N . LYS B 1 322 ? 7.434 -7.262 -21.391 1 93.19 322 LYS B N 1
ATOM 5336 C CA . LYS B 1 322 ? 8.328 -8.406 -21.531 1 93.19 322 LYS B CA 1
ATOM 5337 C C . LYS B 1 322 ? 7.539 -9.703 -21.656 1 93.19 322 LYS B C 1
ATOM 5339 O O . LYS B 1 322 ? 8.078 -10.727 -22.078 1 93.19 322 LYS B O 1
ATOM 5344 N N . PHE B 1 323 ? 6.27 -9.68 -21.25 1 91.94 323 PHE B N 1
ATOM 5345 C CA . PHE B 1 323 ? 5.445 -10.875 -21.297 1 91.94 323 PHE B CA 1
ATOM 5346 C C . PHE B 1 323 ? 4.598 -10.898 -22.578 1 91.94 323 PHE B C 1
ATOM 5348 O O . PHE B 1 323 ? 4.047 -11.938 -22.938 1 91.94 323 PHE B O 1
ATOM 5355 N N . ILE B 1 324 ? 4.336 -9.789 -23.281 1 78.5 324 ILE B N 1
ATOM 5356 C CA . ILE B 1 324 ? 3.516 -9.711 -24.484 1 78.5 324 ILE B CA 1
ATOM 5357 C C . ILE B 1 324 ? 4.398 -9.859 -25.719 1 78.5 324 ILE B C 1
ATOM 5359 O O . ILE B 1 324 ? 3.926 -10.25 -26.797 1 78.5 324 ILE B O 1
ATOM 5363 N N . MET B 1 325 ? 5.789 -9.719 -25.719 1 64.75 325 MET B N 1
ATOM 5364 C CA . MET B 1 325 ? 6.648 -9.906 -26.891 1 64.75 325 MET B CA 1
ATOM 5365 C C . MET B 1 325 ? 7.02 -11.375 -27.062 1 64.75 325 MET B C 1
ATOM 5367 O O . MET B 1 325 ? 7.07 -12.125 -26.078 1 64.75 325 MET B O 1
#

Radius of gyration: 38.84 Å; Cα contacts (8 Å, |Δi|>4): 616; chains: 2; bounding box: 60×126×83 Å

Foldseek 3Di:
DVPCLPPQDPPQLVVDDVVLVVLLQVLVCFFCVLFQQFDQDDDDDPPDDPVVVVVLNVVLVVVSLVVLCPDPPSVPDPLNVCSRPPHPDPVSNVVSSVVSVPDPNGDLNVLVVDDDDPDFDDLVVLVVVLVVVLVVLVVLLVVLVVLLVVLVVQLVCLQPVQLVVLLVVLVVLLVVLVVLVVPPVNPPNLVSVLSNLVSVLSNVLSVLSNPLSVQASSLLSSLSSRVNSSSVSNVSSSVVLVVLSVVLVVQVVCVVVVNDDPVCNVVSSVSSRSSSRVNVVSVVVCVVVVVVSVVVNVVSNVVSVVVSVVVSVVSVVVSVVSVVD/DVPCLPPQDPPQLVPDDVVLVVLLQVLVCFQCVLFQQFDQDDDDDPPDDPVVVVVLNVVLVVVSLVVLCPDPPSVPDPLNVCSSPPHPDPVSNVVSSVVSVPDPNGDLNVLVVDDDDPDFDDLVVLVVVLVVVLVVLVVLLVVLVVLLVVLVVQLVCLQPVQLVVLLVVLVVLLVVLVVLVVPPVPPDPQVSVLSNLVSVLSNVLSVLSNPLSVQASSLLSSVSSRVNSSSVSNVSSSVVLVVLSVVLVVQVVCVVVVNDDPVCNVVSSVSSRSSSRVNVVSVVVCVVVVVVSVVVNVVSNVVSVVVSVVVSVVSVVVSVVSVVD

Sequence (650 aa):
MLSARKQFSKQSVSRRRYKHFDWIHTHLTFKFPFLPIPPLPEKQISGRFEEDFIEYRMTMLQSWVERICRHPVLSQSETFHHFITCPNDEKMWKAGKRRAENDRLVGANIFQAIERPHKPLDILHVDATLDGFSTFLGRLDESVRLAQSTCLDQAKRYQMDFKREHDRVSFSFSKLSKAFETDPFNDGSGLSQALQEMSTAYEEIGTMYEMQPKHDWDPLSNLLFEYRGLIYSFSSVNSLLKDVLAKRRNAEKDAKEGRLEYDQLPHIINHSDTVAYAFEAELAHFQAVRTKDFNKAIASFLKGQISFYQKISDRLGTSLQKFIMMLSARKQFSKQSVSRRRYKHFDWIHTHLTFKFPFLPIPPLPEKQISGRFEEDFIEYRMTMLQSWVERICRHPVLSQSETFHHFITCPNDEKMWKAGKRRAENDRLVGANIFQAIERPHKPLDILHVDATLDGFSTFLGRLDESVRLAQSTCLDQAKRYQMDFKREHDRVSFSFSKLSKAFETDPFNDGSGLSQALQEMSTAYEEIGTMYEMQPKHDWDPLSNLLFEYRGLIYSFSSVNSLLKDVLAKRRNAEKDAKEGRLEYDQLPHIINHSDTVAYAFEAELAHFQAVRTKDFNKAIASFLKGQISFYQKISDRLGTSLQKFIM

Organism: Penaeus vannamei (NCBI:txid6689)

Nearest PDB structures (foldseek):
  4akv-assembly1_A  TM=9.631E-01  e=5.289E-20  Homo sapiens
  2raj-assembly1_A  TM=9.141E-01  e=6.935E-19  Homo sapiens
  4akv-assembly1_B  TM=9.305E-01  e=3.977E-18  Homo sapiens
  2rai-assembly1_A  TM=9.297E-01  e=4.564E-18  Homo sapiens
  3dyt-assembly1_A-2  TM=9.333E-01  e=5.239E-18  Homo sapiens

Secondary structure (DSSP, 8-state):
---------HHHHTT--HHHHHHHHHHHHHH-TTS--PPPPPS--SSS-HHHHHHHHHHHHHHHHHHHHHSTTGGG-HHHHHHHH--S-HHHHHHHHHHHHT-SS-GGGGGGG----SPPPPHHHHHHHHHHHHHHHHHHHHHHHHHHHHHHHHHHHIIIIIHHHHHHHHHHHHHHHHHHHT-TT---HHHHHHHHHHHHHHHHHHHHHHHGGGGTHHHHHHHHHHHHHHHHHHHHHHHHHHHHHHHHHHHHHHHHTT-S-TTTHHHHHHHHHHHHHHHHHHHHHHHHHHHHHHHHHHHHHHHHHHHHHHHHHHHHHHHHHHHH-/---------HHHHTT--HHHHHHHHHHHHHH-TTS--PPPPPS--SSS-HHHHHHHHHHHHHHHHHHHHHSTTGGG-HHHHHHHH--S-HHHHHHHHHHHHT-SS-GGGGGGG----SPPPPHHHHHHHHHHHHHHHHHHHHHHHHHHHHHHHHHHHIIIIIHHHHHHHHHHHHHHHHHHHT-TT---HHHHHHHHHHHHHHHHHHHHHHHGGGGTHHHHHHHHHHHHHHHHHHHHHHHHHHHHHHHHHHHHHHHHTT-S-TTTHHHHHHHHHHHHHHHHHHHHHHHHHHHHHHHHHHHHHHHHHHHHHHHHHHHHHHHHHHHH-

Solvent-accessible surface area (backbone atoms only — not comparable to full-atom values): 34101 Å² total; per-residue (Å²): 129,91,70,78,74,72,81,74,62,78,69,53,61,75,70,65,52,68,70,56,51,52,48,52,52,53,47,50,48,49,35,36,60,73,55,58,60,56,65,75,73,78,89,75,73,88,88,57,58,67,69,63,45,51,55,48,50,51,51,47,51,49,51,50,51,52,53,41,58,67,32,82,65,59,46,66,32,65,60,53,47,45,66,53,62,55,65,102,39,70,68,61,48,52,52,52,50,52,52,53,74,64,51,76,65,33,39,81,48,34,60,75,72,58,84,68,78,85,71,82,69,57,65,69,58,53,50,50,51,51,53,46,48,51,53,26,48,53,44,38,47,56,23,39,51,47,36,25,52,49,28,52,50,48,34,49,36,28,46,44,57,53,15,50,52,29,38,50,52,13,48,30,35,37,44,37,17,53,26,52,65,54,32,85,78,57,78,58,66,56,60,31,49,29,31,39,47,41,14,51,44,30,38,49,48,15,51,49,37,45,56,43,27,74,62,21,34,44,58,45,28,49,52,34,51,39,47,52,29,30,51,52,32,40,52,53,31,50,51,51,50,50,51,43,49,50,52,39,51,50,47,52,52,31,42,74,70,66,74,40,62,79,78,52,50,62,55,44,50,51,49,38,41,49,52,50,52,51,46,52,52,49,52,53,49,49,53,57,48,48,56,51,49,51,40,53,44,50,37,47,27,42,51,37,50,29,50,50,31,46,51,48,25,50,50,47,48,60,38,40,53,48,52,75,104,129,91,70,77,74,73,81,74,63,79,68,53,62,72,71,65,54,68,70,56,52,53,47,52,52,53,49,49,49,49,36,36,58,74,54,60,60,55,64,76,76,78,90,77,73,88,88,58,59,65,69,62,44,53,54,48,49,50,52,48,52,49,51,51,52,52,53,43,59,66,33,80,65,58,45,65,32,65,59,52,47,46,67,55,62,54,63,100,40,70,68,62,48,52,52,52,50,52,54,53,73,66,53,75,65,34,40,81,47,33,59,75,72,56,84,68,79,84,70,83,69,57,65,69,57,52,49,49,50,50,52,46,49,52,54,26,49,53,44,38,48,55,23,39,53,47,35,25,52,48,28,51,50,49,35,50,35,28,47,43,58,52,16,48,54,28,39,50,52,13,48,29,36,35,44,37,16,54,26,53,66,54,33,85,78,56,78,61,66,56,60,31,49,30,32,39,46,41,15,51,44,30,40,49,47,15,50,49,35,44,55,42,27,75,61,22,35,46,58,45,28,50,53,34,51,39,47,51,30,30,51,55,32,42,52,54,30,51,52,53,51,52,53,44,49,49,51,38,53,51,47,52,52,32,43,75,72,66,74,38,62,77,79,52,50,62,55,44,50,51,49,38,42,50,53,50,51,51,48,52,52,49,52,53,51,49,53,58,47,48,55,53,49,50,38,52,45,50,38,46,29,41,52,38,50,29,52,50,30,47,51,49,25,51,49,46,48,60,36,39,52,50,53,76,104